Protein AF-A0AAD7QZP8-F1 (afdb_monomer)

Secondary structure (DSSP, 8-state):
----------HHHHHHHS---EEEES--S-S--TT--S----EEEEHHHHHHSPPSS----TTTGGGHHHHHHHHHHHHHHHPPTT-EEEEEEES-EETTEEEETTEEE-HHHHHHHHTTS-TTSEEEEEEESTTTHHHHHHHHHHT-TTEEEEESS-SSS--PBPPPPTTS----BHHHHHHHHHHHGGG-TTS---HHHHHHHHHHHHT-TTS-GGG----EEEE-------S-S-EEEEEE--SSS--THHHHHHHHHHHHHHHHTT-S-THHHHHHHHHHHHHHHHHHSSSS--------PPP-HHHHHHHHHHHHHHHHHHHHHHHHHHHHHHHTTSS-THHHHSS--B-TT---HHHHHHHHHHTTBHHHHHHHH--SSSTT----HHHHHHHHHHHHH-S-HHHHHHHHHHH-TT--B-HHHHHHHHHH-------TTTTB--S-GGGT--TT--S--SS-HHHHHHHHHHHHHHHHHHHHHHHS-PPSS-HHHHHHHHHHHHHHHHHH-

InterPro domains:
  IPR001096 Peptidase C13, legumain [PF01650] (82-214)

Structure (mmCIF, N/CA/C/O backbone):
data_AF-A0AAD7QZP8-F1
#
_entry.id   AF-A0AAD7QZP8-F1
#
loop_
_atom_site.group_PDB
_atom_site.id
_atom_site.type_symbol
_atom_site.label_atom_id
_atom_site.label_alt_id
_atom_site.label_comp_id
_atom_site.label_asym_id
_atom_site.label_entity_id
_atom_site.label_seq_id
_atom_site.pdbx_PDB_ins_code
_atom_site.Cartn_x
_atom_site.Cartn_y
_atom_site.Cartn_z
_atom_site.occupancy
_atom_site.B_iso_or_equiv
_atom_site.auth_seq_id
_atom_site.auth_comp_id
_atom_site.auth_asym_id
_atom_site.auth_atom_id
_atom_site.pdbx_PDB_model_num
ATOM 1 N N . MET A 1 1 ? 3.937 -30.498 31.761 1.00 27.59 1 MET A N 1
ATOM 2 C CA . MET A 1 1 ? 3.739 -29.126 31.240 1.00 27.59 1 MET A CA 1
ATOM 3 C C . MET A 1 1 ? 5.067 -28.642 30.650 1.00 27.59 1 MET A C 1
ATOM 5 O O . MET A 1 1 ? 5.605 -27.632 31.065 1.00 27.59 1 MET A O 1
ATOM 9 N N . GLU A 1 2 ? 5.618 -29.406 29.702 1.00 24.73 2 GLU A N 1
ATOM 10 C CA . GLU A 1 2 ? 6.854 -29.094 28.971 1.00 24.73 2 GLU A CA 1
ATOM 11 C C . GLU A 1 2 ? 6.476 -28.870 27.507 1.00 24.73 2 GLU A C 1
ATOM 13 O O . GLU A 1 2 ? 6.567 -29.763 26.669 1.00 24.73 2 GLU A O 1
ATOM 18 N N . CYS A 1 3 ? 5.952 -27.691 27.191 1.00 23.42 3 CYS A N 1
ATOM 19 C CA . CYS A 1 3 ? 5.754 -27.311 25.801 1.00 23.42 3 CYS A CA 1
ATOM 20 C C . CYS A 1 3 ? 6.112 -25.844 25.625 1.00 23.42 3 CYS A C 1
ATOM 22 O O . CYS A 1 3 ? 5.466 -24.969 26.189 1.00 23.42 3 CYS A O 1
ATOM 24 N N . MET A 1 4 ? 7.131 -25.637 24.790 1.00 25.98 4 MET A N 1
ATOM 25 C CA . MET A 1 4 ? 7.690 -24.369 24.324 1.00 25.98 4 MET A CA 1
ATOM 26 C C . MET A 1 4 ? 8.631 -23.659 25.305 1.00 25.98 4 MET A C 1
ATOM 28 O O . MET A 1 4 ? 8.273 -22.690 25.964 1.00 25.98 4 MET A O 1
ATOM 32 N N . LYS A 1 5 ? 9.908 -24.080 25.286 1.00 27.64 5 LYS A N 1
ATOM 33 C CA . LYS A 1 5 ? 11.019 -23.147 25.525 1.00 27.64 5 LYS A CA 1
ATOM 34 C C . LYS A 1 5 ? 10.838 -21.955 24.575 1.00 27.64 5 LYS A C 1
ATOM 36 O O . LYS A 1 5 ? 10.698 -22.143 23.367 1.00 27.64 5 LYS A O 1
ATOM 41 N N . HIS A 1 6 ? 10.778 -20.762 25.153 1.00 34.66 6 HIS A N 1
ATOM 42 C CA . HIS A 1 6 ? 10.539 -19.483 24.494 1.00 34.66 6 HIS A CA 1
ATOM 43 C C . HIS A 1 6 ? 11.527 -19.236 23.346 1.00 34.66 6 HIS A C 1
ATOM 45 O O . HIS A 1 6 ? 12.680 -18.884 23.573 1.00 34.66 6 HIS A O 1
ATOM 51 N N . LEU A 1 7 ? 11.068 -19.412 22.109 1.00 32.75 7 LEU A N 1
ATOM 52 C CA . LEU A 1 7 ? 11.727 -18.873 20.923 1.00 32.75 7 LEU A CA 1
ATOM 53 C C . LEU A 1 7 ? 11.019 -17.561 20.582 1.00 32.75 7 LEU A C 1
ATOM 55 O O . LEU A 1 7 ? 9.997 -17.551 19.889 1.00 32.75 7 LEU A O 1
ATOM 59 N N . SER A 1 8 ? 11.540 -16.457 21.118 1.00 41.56 8 SER A N 1
ATOM 60 C CA . SER A 1 8 ? 11.278 -15.137 20.555 1.00 41.56 8 SER A CA 1
ATOM 61 C C . SER A 1 8 ? 11.865 -15.114 19.143 1.00 41.56 8 SER A C 1
ATOM 63 O O . SER A 1 8 ? 12.996 -15.545 18.914 1.00 41.56 8 SER A O 1
ATOM 65 N N . PHE A 1 9 ? 11.071 -14.681 18.165 1.00 51.25 9 PHE A N 1
ATOM 66 C CA . PHE A 1 9 ? 11.584 -14.480 16.818 1.00 51.25 9 PHE A CA 1
ATOM 67 C C . PHE A 1 9 ? 12.212 -13.096 16.750 1.00 51.25 9 PHE A C 1
ATOM 69 O O . PHE A 1 9 ? 11.518 -12.088 16.621 1.00 51.25 9 PHE A O 1
ATOM 76 N N . ASP A 1 10 ? 13.522 -13.072 16.911 1.00 62.41 10 ASP A N 1
ATOM 77 C CA . ASP A 1 10 ? 14.314 -11.861 16.856 1.00 62.41 10 ASP A CA 1
ATOM 78 C C . ASP A 1 10 ? 14.576 -11.506 15.382 1.00 62.41 10 ASP A C 1
ATOM 80 O O . ASP A 1 10 ? 15.343 -12.187 14.705 1.00 62.41 10 ASP A O 1
ATOM 84 N N . LEU A 1 11 ? 13.883 -10.481 14.867 1.00 62.56 11 LEU A N 1
ATOM 85 C CA . LEU A 1 11 ? 14.054 -9.998 13.488 1.00 62.56 11 LEU A CA 1
ATOM 86 C C . LEU A 1 11 ? 15.470 -9.475 13.245 1.00 62.56 11 LEU A C 1
ATOM 88 O O . LEU A 1 11 ? 16.009 -9.669 12.158 1.00 62.56 11 LEU A O 1
ATOM 92 N N . ASP A 1 12 ? 16.082 -8.871 14.265 1.00 66.38 12 ASP A N 1
ATOM 93 C CA . ASP A 1 12 ? 17.466 -8.427 14.198 1.00 66.38 12 ASP A CA 1
ATOM 94 C C . ASP A 1 12 ? 18.402 -9.620 14.048 1.00 66.38 12 ASP A C 1
ATOM 96 O O . ASP A 1 12 ? 19.312 -9.577 13.225 1.00 66.38 12 ASP A O 1
ATOM 100 N N . LYS A 1 13 ? 18.166 -10.692 14.808 1.00 72.50 13 LYS A N 1
ATOM 101 C CA . LYS A 1 13 ? 18.915 -11.942 14.665 1.00 72.50 13 LYS A CA 1
ATOM 102 C C . LYS A 1 13 ? 18.669 -12.593 13.303 1.00 72.50 13 LYS A C 1
ATOM 104 O O . LYS A 1 13 ? 19.610 -13.004 12.643 1.00 72.50 13 LYS A O 1
ATOM 109 N N . TYR A 1 14 ? 17.416 -12.669 12.866 1.00 71.25 14 TYR A N 1
ATOM 110 C CA . TYR A 1 14 ? 17.038 -13.318 11.612 1.00 71.25 14 TYR A CA 1
ATOM 111 C C . TYR A 1 14 ? 17.681 -12.649 10.393 1.00 71.25 14 TYR A C 1
ATOM 113 O O . TYR A 1 14 ? 18.271 -13.331 9.560 1.00 71.25 14 TYR A O 1
ATOM 121 N N . PHE A 1 15 ? 17.613 -11.319 10.298 1.00 74.31 15 PHE A N 1
ATOM 122 C CA . PHE A 1 15 ? 18.204 -10.597 9.171 1.00 74.31 15 PHE A CA 1
ATOM 123 C C . PHE A 1 15 ? 19.733 -10.486 9.259 1.00 74.31 15 PHE A C 1
ATOM 125 O O . PHE A 1 15 ? 20.388 -10.458 8.221 1.00 74.31 15 PHE A O 1
ATOM 132 N N . ARG A 1 16 ? 20.324 -10.444 10.465 1.00 74.62 16 ARG A N 1
ATOM 133 C CA . ARG A 1 16 ? 21.788 -10.351 10.618 1.00 74.62 16 ARG A CA 1
ATOM 134 C C . ARG A 1 16 ? 22.509 -11.693 10.517 1.00 74.62 16 ARG A C 1
ATOM 136 O O . ARG A 1 16 ? 23.564 -11.747 9.892 1.00 74.62 16 ARG A O 1
ATOM 143 N N . ASP A 1 17 ? 21.962 -12.749 11.113 1.00 69.31 17 ASP A N 1
ATOM 144 C CA . ASP A 1 17 ? 22.693 -14.005 11.313 1.00 69.31 17 ASP A CA 1
ATOM 145 C C . ASP A 1 17 ? 22.397 -15.046 10.225 1.00 69.31 17 ASP A C 1
ATOM 147 O O . ASP A 1 17 ? 23.249 -15.887 9.946 1.00 69.31 17 ASP A O 1
ATOM 151 N N . GLU A 1 18 ? 21.213 -15.015 9.598 1.00 64.81 18 GLU A N 1
ATOM 152 C CA . GLU A 1 18 ? 20.802 -16.059 8.641 1.00 64.81 18 GLU A CA 1
ATOM 153 C C . GLU A 1 18 ? 21.068 -15.692 7.169 1.00 64.81 18 GLU A C 1
ATOM 155 O O . GLU A 1 18 ? 20.865 -16.524 6.287 1.00 64.81 18 GLU A O 1
ATOM 160 N N . GLY A 1 19 ? 21.531 -14.468 6.875 1.00 63.41 19 GLY A N 1
ATOM 161 C CA . GLY A 1 19 ? 21.804 -14.009 5.502 1.00 63.41 19 GLY A CA 1
ATOM 162 C C . GLY A 1 19 ? 20.564 -13.961 4.595 1.00 63.41 19 GLY A C 1
ATOM 163 O O . GLY A 1 19 ? 20.686 -13.925 3.371 1.00 63.41 19 GLY A O 1
ATOM 164 N N . LEU A 1 20 ? 19.368 -13.995 5.186 1.00 71.38 20 LEU A N 1
ATOM 165 C CA . LEU A 1 20 ? 18.090 -13.979 4.483 1.00 71.38 20 LEU A CA 1
ATOM 166 C C . LEU A 1 20 ? 17.676 -12.534 4.197 1.00 71.38 20 LEU A C 1
ATOM 168 O O . LEU A 1 20 ? 17.627 -11.708 5.100 1.00 71.38 20 LEU A O 1
ATOM 172 N N . THR A 1 21 ? 17.332 -12.232 2.946 1.00 72.12 21 THR A N 1
ATOM 173 C CA . THR A 1 21 ? 16.979 -10.868 2.511 1.00 72.12 21 THR A CA 1
ATOM 174 C C . THR A 1 21 ? 15.499 -10.542 2.679 1.00 72.12 21 THR A C 1
ATOM 176 O O . THR A 1 21 ? 15.099 -9.379 2.588 1.00 72.12 21 THR A O 1
ATOM 179 N N . ASP A 1 22 ? 14.665 -11.560 2.896 1.00 67.88 22 ASP A N 1
ATOM 180 C CA . ASP A 1 22 ? 13.223 -11.409 2.997 1.00 67.88 22 ASP A CA 1
ATOM 181 C C . ASP A 1 22 ? 12.546 -12.463 3.892 1.00 67.88 22 ASP A C 1
ATOM 183 O O . ASP A 1 22 ? 13.097 -13.502 4.271 1.00 67.88 22 ASP A O 1
ATOM 187 N N . VAL A 1 23 ? 11.306 -12.153 4.258 1.00 61.81 23 VAL A N 1
ATOM 188 C CA . VAL A 1 23 ? 10.331 -13.067 4.838 1.00 61.81 23 VAL A CA 1
ATOM 189 C C . VAL A 1 23 ? 9.137 -13.098 3.888 1.00 61.81 23 VAL A C 1
ATOM 191 O O . VAL A 1 23 ? 8.475 -12.082 3.685 1.00 61.81 23 VAL A O 1
ATOM 194 N N . LYS A 1 24 ? 8.846 -14.259 3.292 1.00 57.12 24 LYS A N 1
ATOM 195 C CA . LYS A 1 24 ? 7.725 -14.442 2.350 1.00 57.12 24 LYS A CA 1
ATOM 196 C C . LYS A 1 24 ? 6.490 -15.018 3.044 1.00 57.12 24 LYS A C 1
ATOM 198 O O . LYS A 1 24 ? 6.571 -15.990 3.801 1.00 57.12 24 LYS A O 1
ATOM 203 N N . PHE A 1 25 ? 5.324 -14.464 2.732 1.00 50.88 25 PHE A N 1
ATOM 204 C CA . PHE A 1 25 ? 4.030 -14.779 3.330 1.00 50.88 25 PHE A CA 1
ATOM 205 C C . PHE A 1 25 ? 2.990 -15.054 2.231 1.00 50.88 25 PHE A C 1
ATOM 207 O O . PHE A 1 25 ? 2.629 -14.179 1.462 1.00 50.88 25 PHE A O 1
ATOM 214 N N . GLY A 1 26 ? 2.476 -16.280 2.171 1.00 48.75 26 GLY A N 1
ATOM 215 C CA . GLY A 1 26 ? 1.459 -16.734 1.204 1.00 48.75 26 GLY A CA 1
ATOM 216 C C . GLY A 1 26 ? 1.257 -18.256 1.261 1.00 48.75 26 GLY A C 1
ATOM 217 O O . GLY A 1 26 ? 2.090 -18.951 1.859 1.00 48.75 26 GLY A O 1
ATOM 218 N N . ARG A 1 27 ? 0.145 -18.784 0.725 1.00 43.78 27 ARG A N 1
ATOM 219 C CA . ARG A 1 27 ? -0.019 -20.235 0.481 1.00 43.78 27 ARG A CA 1
ATOM 220 C C . ARG A 1 27 ? 0.638 -20.565 -0.862 1.00 43.78 27 ARG A C 1
ATOM 222 O O . 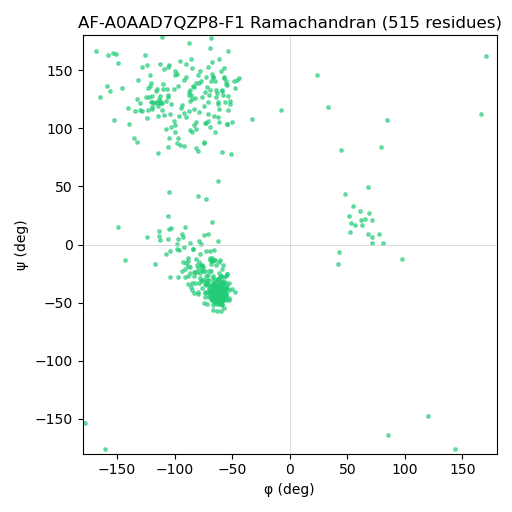ARG A 1 27 ? 0.474 -19.810 -1.807 1.00 43.78 27 ARG A O 1
ATOM 229 N N . ARG A 1 28 ? 1.385 -21.665 -0.930 1.00 41.03 28 ARG A N 1
ATOM 230 C CA . ARG A 1 28 ? 1.930 -22.216 -2.177 1.00 41.03 28 ARG A CA 1
ATOM 231 C C . ARG A 1 28 ? 1.118 -23.480 -2.478 1.00 41.03 28 ARG A C 1
ATOM 233 O O . ARG A 1 28 ? 1.311 -24.458 -1.779 1.00 41.03 28 ARG A O 1
ATOM 240 N N . GLU A 1 29 ? 0.138 -23.370 -3.371 1.00 41.50 29 GLU A N 1
ATOM 241 C CA . GLU A 1 29 ? -0.550 -24.404 -4.187 1.00 41.50 29 GLU A CA 1
ATOM 242 C C . GLU A 1 29 ? -0.987 -25.781 -3.630 1.00 41.50 29 GLU A C 1
ATOM 244 O O . GLU A 1 29 ? -1.727 -26.480 -4.308 1.00 41.50 29 GLU A O 1
ATOM 249 N N . GLU A 1 30 ? -0.666 -26.197 -2.411 1.00 41.00 30 GLU A N 1
ATOM 250 C CA . GLU A 1 30 ? -1.074 -27.513 -1.905 1.00 41.00 30 GLU A CA 1
ATOM 251 C C . GLU A 1 30 ? -2.229 -27.368 -0.910 1.00 41.00 30 GLU A C 1
ATOM 253 O O . GLU A 1 30 ? -2.001 -27.109 0.271 1.00 41.00 30 GLU A O 1
ATOM 258 N N . ILE A 1 31 ? -3.465 -27.444 -1.415 1.00 39.22 31 ILE A N 1
ATOM 259 C CA . ILE A 1 31 ? -4.714 -27.971 -0.813 1.00 39.22 31 ILE A CA 1
ATOM 260 C C . ILE A 1 31 ? -5.849 -27.464 -1.717 1.00 39.22 31 ILE A C 1
ATOM 262 O O . ILE A 1 31 ? -6.092 -26.259 -1.742 1.00 39.22 31 ILE A O 1
ATOM 266 N N . GLY A 1 32 ? -6.506 -28.386 -2.432 1.00 38.62 32 GLY A N 1
ATOM 267 C CA . GLY A 1 32 ? -7.608 -28.153 -3.378 1.00 38.62 32 GLY A CA 1
ATOM 268 C C . GLY A 1 32 ? -8.833 -27.477 -2.762 1.00 38.62 32 GLY A C 1
ATOM 269 O O . GLY A 1 32 ? -9.810 -28.129 -2.407 1.00 38.62 32 GLY A O 1
ATOM 270 N N . ASP A 1 33 ? -8.738 -26.162 -2.609 1.00 41.38 33 ASP A N 1
ATOM 271 C CA . ASP A 1 33 ? -9.863 -25.232 -2.626 1.00 41.38 33 ASP A CA 1
ATOM 272 C C . ASP A 1 33 ? -9.861 -24.686 -4.066 1.00 41.38 33 ASP A C 1
ATOM 274 O O . ASP A 1 33 ? -9.168 -23.710 -4.361 1.00 41.38 33 ASP A O 1
ATOM 278 N N . ASP A 1 34 ? -10.538 -25.387 -4.982 1.00 43.44 34 ASP A N 1
ATOM 279 C CA . ASP A 1 34 ? -10.509 -25.116 -6.434 1.00 43.44 34 ASP A CA 1
ATOM 280 C C . ASP A 1 34 ? -11.142 -23.758 -6.816 1.00 43.44 34 ASP A C 1
ATOM 282 O O . ASP A 1 34 ? -11.045 -23.327 -7.960 1.00 43.44 34 ASP A O 1
ATOM 286 N N . ASP A 1 35 ? -11.715 -23.040 -5.843 1.00 46.94 35 ASP A N 1
ATOM 287 C CA . ASP A 1 35 ? -12.361 -21.732 -6.019 1.00 46.94 35 ASP A CA 1
ATOM 288 C C . ASP A 1 35 ? -11.501 -20.545 -5.527 1.00 46.94 35 ASP A C 1
ATOM 290 O O . ASP A 1 35 ? -12.001 -19.433 -5.329 1.00 46.94 35 ASP A O 1
ATOM 294 N N . TRP A 1 36 ? -10.203 -20.749 -5.275 1.00 44.22 36 TRP A N 1
ATOM 295 C CA . TRP A 1 36 ? -9.267 -19.658 -4.973 1.00 44.22 36 TRP A CA 1
ATOM 296 C C . TRP A 1 36 ? -8.348 -19.396 -6.170 1.00 44.22 36 TRP A C 1
ATOM 298 O O . TRP A 1 36 ? -7.218 -19.879 -6.209 1.00 44.22 36 TRP A O 1
ATOM 308 N N . GLU A 1 37 ? -8.825 -18.604 -7.138 1.00 40.81 37 GLU A N 1
ATOM 309 C CA . GLU A 1 37 ? -7.982 -18.074 -8.218 1.00 40.81 37 GLU A CA 1
ATOM 310 C C . GLU A 1 37 ? -6.765 -17.357 -7.607 1.00 40.81 37 GLU A C 1
ATOM 312 O O . GLU A 1 37 ? -6.862 -16.401 -6.829 1.00 40.81 37 GLU A O 1
ATOM 317 N N . SER A 1 38 ? -5.591 -17.915 -7.884 1.00 41.72 38 SER A N 1
ATOM 318 C CA . SER A 1 38 ? -4.317 -17.671 -7.215 1.00 41.72 38 SER A CA 1
ATOM 319 C C . SER A 1 38 ? -3.614 -16.385 -7.659 1.00 41.72 38 SER A C 1
ATOM 321 O O . SER A 1 38 ? -2.390 -16.355 -7.774 1.00 41.72 38 SER A O 1
ATOM 323 N N . ASP A 1 39 ? -4.357 -15.296 -7.826 1.00 44.19 39 ASP A N 1
ATOM 324 C CA . ASP A 1 39 ? -3.793 -13.965 -8.095 1.00 44.19 39 ASP A CA 1
ATOM 325 C C . ASP A 1 39 ? -3.378 -13.245 -6.791 1.00 44.19 39 ASP A C 1
ATOM 327 O O . ASP A 1 39 ? -2.797 -12.157 -6.783 1.00 44.19 39 ASP A O 1
ATOM 331 N N . GLY A 1 40 ? -3.648 -13.872 -5.640 1.00 45.69 40 GLY A N 1
ATOM 332 C CA . GLY A 1 40 ? -3.421 -13.336 -4.300 1.00 45.69 40 GLY A CA 1
ATOM 333 C C . GLY A 1 40 ? -1.953 -13.319 -3.864 1.00 45.69 40 GLY A C 1
ATOM 334 O O . GLY A 1 40 ? -1.486 -14.237 -3.192 1.00 45.69 40 GLY A O 1
ATOM 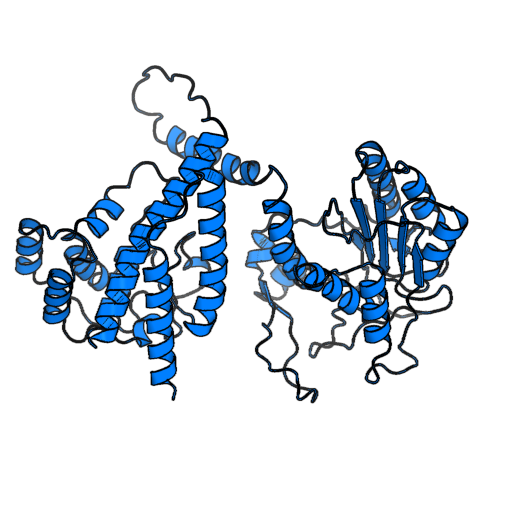335 N N . HIS A 1 41 ? -1.261 -12.232 -4.205 1.00 46.31 41 HIS A N 1
ATOM 336 C CA . HIS A 1 41 ? 0.052 -11.761 -3.743 1.00 46.31 41 HIS A CA 1
ATOM 337 C C . HIS A 1 41 ? 0.703 -12.523 -2.566 1.00 46.31 41 HIS A C 1
ATOM 339 O O . HIS A 1 41 ? 0.266 -12.438 -1.413 1.00 46.31 41 HIS A O 1
ATOM 345 N N . ILE A 1 42 ? 1.854 -13.157 -2.829 1.00 49.44 42 ILE A N 1
ATOM 346 C CA . ILE A 1 42 ? 2.837 -13.459 -1.782 1.00 49.44 42 ILE A CA 1
ATOM 347 C C . ILE A 1 42 ? 3.302 -12.115 -1.212 1.00 49.44 42 ILE A C 1
ATOM 349 O O . ILE A 1 42 ? 4.005 -11.359 -1.878 1.00 49.44 42 ILE A O 1
ATOM 353 N N . LEU A 1 43 ? 2.909 -11.809 0.019 1.00 49.88 43 LEU A N 1
ATOM 354 C CA . LEU A 1 43 ? 3.409 -10.644 0.732 1.00 49.88 43 LEU A CA 1
ATOM 355 C C . LEU A 1 43 ? 4.864 -10.908 1.134 1.00 49.88 43 LEU A C 1
ATOM 357 O O . LEU A 1 43 ? 5.198 -11.994 1.606 1.00 49.88 43 LEU A O 1
ATOM 361 N N . MET A 1 44 ? 5.739 -9.930 0.952 1.00 58.50 44 MET A N 1
ATOM 362 C CA . MET A 1 44 ? 7.167 -10.049 1.236 1.00 58.50 44 MET A CA 1
ATOM 363 C C . MET A 1 44 ? 7.561 -8.934 2.199 1.00 58.50 44 MET A C 1
ATOM 365 O O . MET A 1 44 ? 7.250 -7.784 1.926 1.00 58.50 44 MET A O 1
ATOM 369 N N . TYR A 1 45 ? 8.205 -9.284 3.315 1.00 60.25 45 TYR A N 1
ATOM 370 C CA . TYR A 1 45 ? 8.813 -8.326 4.239 1.00 60.25 45 TYR A CA 1
ATOM 371 C C . TYR A 1 45 ? 10.319 -8.425 4.139 1.00 60.25 45 TYR A C 1
ATOM 373 O O . TYR A 1 45 ? 10.908 -9.441 4.505 1.00 60.25 45 TYR A O 1
ATOM 381 N N . THR A 1 46 ? 10.934 -7.390 3.604 1.00 74.75 46 THR A N 1
ATOM 382 C CA . THR A 1 46 ? 12.356 -7.384 3.275 1.00 74.75 46 THR A CA 1
ATOM 383 C C . THR A 1 46 ? 13.202 -6.881 4.440 1.00 74.75 46 THR A C 1
ATOM 385 O O . THR A 1 46 ? 12.755 -6.091 5.274 1.00 74.75 46 THR A O 1
ATOM 388 N N . GLN A 1 47 ? 14.471 -7.283 4.465 1.00 74.31 47 GLN A N 1
ATOM 389 C CA . GLN A 1 47 ? 15.477 -6.689 5.345 1.00 74.31 47 GLN A CA 1
ATOM 390 C C . GLN A 1 47 ? 15.557 -5.166 5.158 1.00 74.31 47 GLN A C 1
ATOM 392 O O . GLN A 1 47 ? 15.738 -4.414 6.112 1.00 74.31 47 GLN A O 1
ATOM 397 N N . TRP A 1 48 ? 15.356 -4.686 3.930 1.00 72.06 48 TRP A N 1
ATOM 398 C CA . TRP A 1 48 ? 15.340 -3.257 3.647 1.00 72.06 48 TRP A CA 1
ATOM 399 C C . TRP A 1 48 ? 14.209 -2.537 4.397 1.00 72.06 48 TRP A C 1
ATOM 401 O O . TRP A 1 48 ? 14.443 -1.501 5.025 1.00 72.06 48 TRP A O 1
ATOM 411 N N . GLU A 1 49 ? 12.998 -3.104 4.393 1.00 68.31 49 GLU A N 1
ATOM 412 C CA . GLU A 1 49 ? 11.856 -2.584 5.155 1.00 68.31 49 GLU A CA 1
ATOM 413 C C . GLU A 1 49 ? 12.058 -2.693 6.669 1.00 68.31 49 GLU A C 1
ATOM 415 O O . GLU A 1 49 ? 11.499 -1.890 7.414 1.00 68.31 49 GLU A O 1
ATOM 420 N N . TRP A 1 50 ? 12.852 -3.653 7.141 1.00 71.88 50 TRP A N 1
ATOM 421 C CA . TRP A 1 50 ? 13.290 -3.714 8.535 1.00 71.88 50 TRP A CA 1
ATOM 422 C C . TRP A 1 50 ? 14.216 -2.546 8.896 1.00 71.88 50 TRP A C 1
ATOM 424 O O . TRP A 1 50 ? 13.949 -1.812 9.846 1.00 71.88 50 TRP A O 1
ATOM 434 N N . GLU A 1 51 ? 15.266 -2.328 8.105 1.00 71.25 51 GLU A N 1
ATOM 435 C CA . GLU A 1 51 ? 16.324 -1.351 8.392 1.00 71.25 51 GLU A CA 1
ATOM 436 C C . GLU A 1 51 ? 15.881 0.111 8.221 1.00 71.25 51 GLU A C 1
ATOM 438 O O . GLU A 1 51 ? 16.368 1.000 8.921 1.00 71.25 51 GLU A O 1
ATOM 443 N N . HIS A 1 52 ? 14.961 0.384 7.292 1.00 67.88 52 HIS A N 1
ATOM 444 C CA . HIS A 1 52 ? 14.644 1.755 6.867 1.00 67.88 52 HIS A CA 1
ATOM 445 C C . HIS A 1 52 ? 13.292 2.265 7.364 1.00 67.88 52 HIS A C 1
ATOM 447 O O . HIS A 1 52 ? 12.971 3.452 7.217 1.00 67.88 52 HIS A O 1
ATOM 453 N N . ARG A 1 53 ? 12.473 1.404 7.969 1.00 59.56 53 ARG A N 1
ATOM 454 C CA . ARG A 1 53 ? 11.165 1.806 8.478 1.00 59.56 53 ARG A CA 1
ATOM 455 C C . ARG A 1 53 ? 11.310 2.345 9.892 1.00 59.56 53 ARG A C 1
ATOM 457 O O . ARG A 1 53 ? 11.916 1.722 10.752 1.00 59.56 53 ARG A O 1
ATOM 464 N N . SER A 1 54 ? 10.696 3.498 10.166 1.00 50.06 54 SER A N 1
ATOM 465 C CA . SER A 1 54 ? 10.477 3.902 11.558 1.00 50.06 54 SER A CA 1
ATOM 466 C C . SER A 1 54 ? 9.593 2.838 12.213 1.00 50.06 54 SER A C 1
ATOM 468 O O . SER A 1 54 ? 8.464 2.651 11.740 1.00 50.06 54 SER A O 1
ATOM 470 N N . PRO A 1 55 ? 10.083 2.115 13.233 1.00 53.53 55 PRO A N 1
ATOM 471 C CA . PRO A 1 55 ? 9.309 1.053 13.842 1.00 53.53 55 PRO A CA 1
ATOM 472 C C . PRO A 1 55 ? 8.050 1.677 14.452 1.00 53.53 55 PRO A C 1
ATOM 474 O O . PRO A 1 55 ? 8.106 2.620 15.237 1.00 53.53 55 PRO A O 1
ATOM 477 N N . TRP A 1 56 ? 6.893 1.205 13.992 1.00 53.12 56 TRP A N 1
ATOM 478 C CA . TRP A 1 56 ? 5.569 1.597 14.494 1.00 53.12 56 TRP A CA 1
ATOM 479 C C . TRP A 1 56 ? 5.145 0.745 15.699 1.00 53.1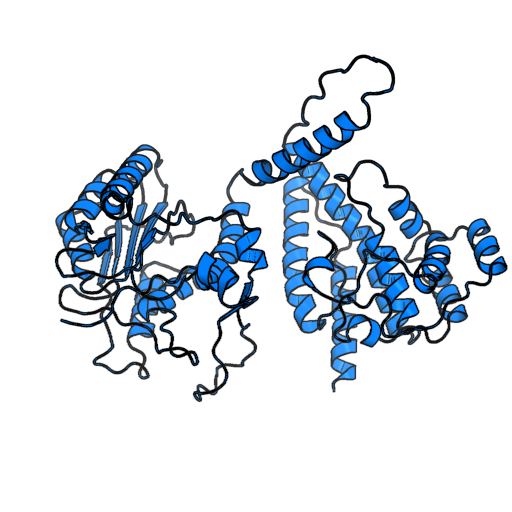2 56 TRP A C 1
ATOM 481 O O . TRP A 1 56 ? 4.061 0.908 16.248 1.00 53.12 56 TRP A O 1
ATOM 491 N N . TRP A 1 57 ? 6.024 -0.165 16.096 1.00 62.44 57 TRP A N 1
ATOM 492 C CA . TRP A 1 57 ? 5.942 -1.044 17.242 1.00 62.44 57 TRP A CA 1
ATOM 493 C C . TRP A 1 57 ? 7.203 -0.803 18.082 1.00 62.44 57 TRP A C 1
ATOM 495 O O . TRP A 1 57 ? 8.227 -0.352 17.569 1.00 62.44 57 TRP A O 1
ATOM 505 N N . ILE A 1 58 ? 7.135 -1.072 19.380 1.00 66.75 58 ILE A N 1
ATOM 506 C CA . ILE A 1 58 ? 8.296 -0.991 20.268 1.00 66.75 58 ILE A CA 1
ATOM 507 C C . ILE A 1 58 ? 8.614 -2.414 20.699 1.00 66.75 58 ILE A C 1
ATOM 509 O O . ILE A 1 58 ? 7.760 -3.082 21.285 1.00 66.75 58 ILE A O 1
ATOM 513 N N . GLN A 1 59 ? 9.833 -2.881 20.417 1.00 72.44 59 GLN A N 1
ATOM 514 C CA . GLN A 1 59 ? 10.310 -4.113 21.031 1.00 72.44 59 GLN A CA 1
ATOM 515 C C . GLN A 1 59 ? 10.567 -3.844 22.504 1.00 72.44 59 GLN A C 1
ATOM 517 O O . GLN A 1 59 ? 11.471 -3.089 22.860 1.00 72.44 59 GLN A O 1
ATOM 522 N N . VAL A 1 60 ? 9.765 -4.460 23.362 1.00 73.12 60 VAL A N 1
ATOM 523 C CA . VAL A 1 60 ? 9.977 -4.388 24.804 1.00 73.12 60 VAL A CA 1
ATOM 524 C C . VAL A 1 60 ? 11.145 -5.307 25.148 1.00 73.12 60 VAL A C 1
ATOM 526 O O . VAL A 1 60 ? 11.152 -6.475 24.761 1.00 73.12 60 VAL A O 1
ATOM 529 N N . LYS A 1 61 ? 12.157 -4.782 25.844 1.00 76.00 61 LYS A N 1
ATOM 530 C CA . LYS A 1 61 ? 13.300 -5.593 26.290 1.00 76.00 61 LYS A CA 1
ATOM 531 C C . LYS A 1 61 ? 12.859 -6.541 27.406 1.00 76.00 61 LYS A C 1
ATOM 533 O O . LYS A 1 61 ? 11.991 -6.190 28.201 1.00 76.00 61 LYS A O 1
ATOM 538 N N . SER A 1 62 ? 13.530 -7.682 27.568 1.00 73.06 62 SER A N 1
ATOM 539 C CA . SER A 1 62 ? 13.161 -8.679 28.591 1.00 73.06 62 SER A CA 1
ATOM 540 C C . SER A 1 62 ? 13.184 -8.168 30.036 1.00 73.06 62 SER A C 1
ATOM 542 O O . SER A 1 62 ? 12.512 -8.719 30.899 1.00 73.06 62 SER A O 1
ATOM 544 N N . GLN A 1 63 ? 13.912 -7.086 30.324 1.00 75.31 63 GLN A N 1
ATOM 545 C CA . GLN A 1 63 ? 13.867 -6.426 31.636 1.00 75.31 63 GLN A CA 1
ATOM 546 C C . GLN A 1 63 ? 12.576 -5.616 31.852 1.00 75.31 63 GLN A C 1
ATOM 548 O O . GLN A 1 63 ? 12.102 -5.493 32.977 1.00 75.31 63 GLN A O 1
ATOM 553 N N . GLU A 1 64 ? 11.990 -5.083 30.781 1.00 76.94 64 GLU A N 1
ATOM 554 C CA . GLU A 1 64 ? 10.775 -4.265 30.820 1.00 76.94 64 GLU A CA 1
ATOM 555 C C . GLU A 1 64 ? 9.491 -5.099 30.731 1.00 76.94 64 GLU A C 1
ATOM 557 O O . GLU A 1 64 ? 8.425 -4.622 31.124 1.00 76.94 64 GLU A O 1
ATOM 562 N N . GLU A 1 65 ? 9.596 -6.346 30.266 1.00 75.88 65 GLU A N 1
ATOM 563 C CA . GLU A 1 65 ? 8.510 -7.323 30.134 1.00 75.88 65 GLU A CA 1
ATOM 564 C C . GLU A 1 65 ? 7.634 -7.425 31.396 1.00 75.88 65 GLU A C 1
ATOM 566 O O . GLU A 1 65 ? 6.408 -7.424 31.298 1.00 75.88 65 GLU A O 1
ATOM 571 N N . ARG A 1 66 ? 8.243 -7.402 32.589 1.00 80.50 66 ARG A N 1
ATOM 572 C CA . ARG A 1 66 ? 7.522 -7.478 33.875 1.00 80.50 66 ARG A CA 1
ATOM 573 C C . ARG A 1 66 ? 6.680 -6.241 34.195 1.00 80.50 66 ARG A C 1
ATOM 575 O O . ARG A 1 66 ? 5.753 -6.320 34.991 1.00 80.50 66 ARG A O 1
ATOM 582 N N . THR A 1 67 ? 7.003 -5.095 33.599 1.00 84.25 67 THR A N 1
ATOM 583 C CA . THR A 1 67 ? 6.277 -3.825 33.808 1.00 84.25 67 THR A CA 1
ATOM 584 C C . THR A 1 67 ? 5.264 -3.535 32.708 1.00 84.25 67 THR A C 1
ATOM 586 O O . THR A 1 67 ? 4.529 -2.552 32.780 1.00 84.25 67 THR A O 1
ATOM 589 N N . LEU A 1 68 ? 5.208 -4.391 31.686 1.00 83.31 68 LEU A N 1
ATOM 590 C CA . LEU A 1 68 ? 4.425 -4.152 30.485 1.00 83.31 68 LEU A CA 1
ATOM 591 C C . LEU A 1 68 ? 2.927 -4.078 30.779 1.00 83.31 68 LEU A C 1
ATOM 593 O O . LEU A 1 68 ? 2.273 -3.157 30.308 1.00 83.31 68 LEU A O 1
ATOM 597 N N . GLY A 1 69 ? 2.401 -4.969 31.626 1.00 84.19 69 GLY A N 1
ATOM 598 C CA . GLY A 1 69 ? 1.000 -4.910 32.054 1.00 84.19 69 GLY A CA 1
ATOM 599 C C . GLY A 1 69 ? 0.631 -3.558 32.678 1.00 84.19 69 GLY A C 1
ATOM 600 O O . GLY A 1 69 ? -0.364 -2.953 32.285 1.00 84.19 69 GLY A O 1
ATOM 601 N N . SER A 1 70 ? 1.471 -3.035 33.576 1.00 86.62 70 SER A N 1
ATOM 602 C CA . SER A 1 70 ? 1.258 -1.725 34.204 1.00 86.62 70 SER A CA 1
ATOM 603 C C . SER A 1 70 ? 1.321 -0.577 33.197 1.00 86.62 70 SER A C 1
ATOM 605 O O . SER A 1 70 ? 0.446 0.283 33.227 1.00 86.62 70 SER A O 1
ATOM 607 N N . LYS A 1 71 ? 2.290 -0.599 32.268 1.00 86.56 71 LYS A N 1
ATOM 608 C CA . LYS A 1 71 ? 2.405 0.398 31.187 1.00 86.56 71 LYS A CA 1
ATOM 609 C C . LYS A 1 71 ? 1.167 0.402 30.282 1.00 86.56 71 LYS A C 1
ATOM 611 O O . LYS A 1 71 ? 0.691 1.463 29.894 1.00 86.56 71 LYS A O 1
ATOM 616 N N . VAL A 1 72 ? 0.620 -0.777 29.970 1.00 86.25 72 VAL A N 1
ATOM 617 C CA . VAL A 1 72 ? -0.622 -0.905 29.191 1.00 86.25 72 VAL A CA 1
ATOM 618 C C . VAL A 1 72 ? -1.794 -0.270 29.937 1.00 86.25 72 VAL A C 1
ATOM 620 O O . VAL A 1 72 ? -2.540 0.500 29.340 1.00 86.25 72 VAL A O 1
ATOM 623 N N . LEU A 1 73 ? -1.956 -0.558 31.234 1.00 89.94 73 LEU A N 1
ATOM 624 C CA . LEU A 1 73 ? -3.022 0.055 32.031 1.00 89.94 73 LEU A CA 1
ATOM 625 C C . LEU A 1 73 ? -2.862 1.572 32.097 1.00 89.94 73 LEU A C 1
ATOM 627 O O . LEU A 1 73 ? -3.834 2.277 31.869 1.00 89.94 73 LEU A O 1
ATOM 631 N N . GLU A 1 74 ? -1.662 2.067 32.396 1.00 90.31 74 GLU A N 1
ATOM 632 C CA . GLU A 1 74 ? -1.357 3.499 32.455 1.00 90.31 74 GLU A CA 1
ATOM 633 C C . GLU A 1 74 ? -1.722 4.207 31.150 1.00 90.31 74 GLU A C 1
ATOM 635 O O . GLU A 1 74 ? -2.489 5.165 31.184 1.00 90.31 74 GLU A O 1
ATOM 640 N N . TRP A 1 75 ? -1.320 3.648 30.008 1.00 89.12 75 TRP A N 1
ATOM 641 C CA . TRP A 1 75 ? -1.705 4.171 28.701 1.00 89.12 75 TRP A CA 1
ATOM 642 C C . TRP A 1 75 ? -3.229 4.214 28.510 1.00 89.12 75 TRP A C 1
ATOM 644 O O . TRP A 1 75 ? -3.761 5.218 28.042 1.00 89.12 75 TRP A O 1
ATOM 654 N N . ILE A 1 76 ? -3.966 3.167 28.907 1.00 91.69 76 ILE A N 1
ATOM 655 C CA . ILE A 1 76 ? -5.439 3.174 28.828 1.00 91.69 76 ILE A CA 1
ATOM 656 C C . ILE A 1 76 ? -6.017 4.320 29.670 1.00 91.69 76 ILE A C 1
ATOM 658 O O . ILE A 1 76 ? -6.941 4.996 29.218 1.00 91.69 76 ILE A O 1
ATOM 662 N N . ARG A 1 77 ? -5.465 4.576 30.865 1.00 93.25 77 ARG A N 1
ATOM 663 C CA . ARG A 1 77 ? -5.896 5.696 31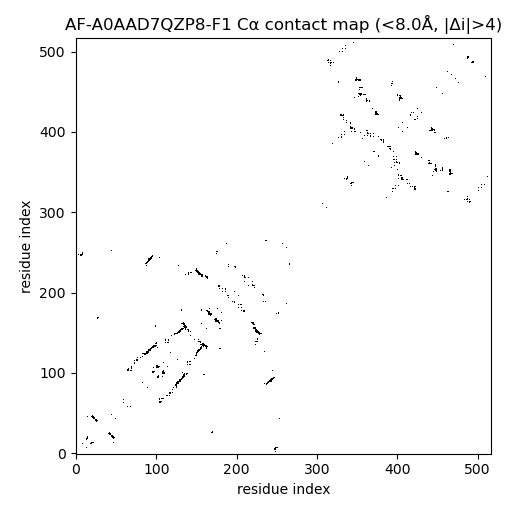.721 1.00 93.25 77 ARG A CA 1
ATOM 664 C C . ARG A 1 77 ? -5.607 7.048 31.071 1.00 93.25 77 ARG A C 1
ATOM 666 O O . ARG A 1 77 ? -6.463 7.926 31.100 1.00 93.25 77 ARG A O 1
ATOM 673 N N . GLU A 1 78 ? -4.432 7.217 30.470 1.00 91.69 78 GLU A N 1
ATOM 674 C CA . GLU A 1 78 ? -4.075 8.433 29.731 1.00 91.69 78 GLU A CA 1
ATOM 675 C C . GLU A 1 78 ? -5.036 8.669 28.563 1.00 91.69 78 GLU A C 1
ATOM 677 O O . GLU A 1 78 ? -5.600 9.754 28.437 1.00 91.69 78 GLU A O 1
ATOM 682 N N . GLN A 1 79 ? -5.314 7.636 27.764 1.00 92.44 79 GLN A N 1
ATOM 683 C CA . GLN A 1 79 ? -6.266 7.743 26.659 1.00 92.44 79 GLN A CA 1
ATOM 684 C C . GLN A 1 79 ? -7.686 8.042 27.129 1.00 92.44 79 GLN A C 1
ATOM 686 O O . GLN A 1 79 ? -8.398 8.788 26.462 1.00 92.44 79 GLN A O 1
ATOM 691 N N . ALA A 1 80 ? -8.103 7.503 28.274 1.00 93.38 80 ALA A N 1
ATOM 692 C CA . ALA A 1 80 ? -9.390 7.841 28.867 1.00 93.38 80 ALA A CA 1
ATOM 693 C C . ALA A 1 80 ? -9.496 9.329 29.226 1.00 93.38 80 ALA A C 1
ATOM 695 O O . ALA A 1 80 ? -10.551 9.929 29.015 1.00 93.38 80 ALA A O 1
ATOM 696 N N . ASN A 1 81 ? -8.401 9.935 29.692 1.00 93.75 81 ASN A N 1
ATOM 697 C CA . ASN A 1 81 ? -8.338 11.365 29.996 1.00 93.75 81 ASN A CA 1
ATOM 698 C C . ASN A 1 81 ? -8.292 12.244 28.734 1.00 93.75 81 ASN A C 1
ATOM 700 O O . ASN A 1 81 ? -8.823 13.354 28.736 1.00 93.75 81 ASN A O 1
ATOM 704 N N . GLU A 1 82 ? -7.653 11.769 27.663 1.00 92.62 82 GLU A N 1
ATOM 705 C CA . GLU A 1 82 ? -7.496 12.513 26.406 1.00 92.62 82 GLU A CA 1
ATOM 706 C C . GLU A 1 82 ? -8.710 12.405 25.468 1.00 92.62 82 GLU A C 1
ATOM 708 O O . GLU A 1 82 ? -8.946 13.308 24.656 1.00 92.62 82 GLU A O 1
ATOM 713 N N . ALA A 1 83 ? -9.475 11.313 25.565 1.00 90.88 83 ALA A N 1
ATOM 714 C CA . ALA A 1 83 ? -10.602 11.029 24.686 1.00 90.88 83 ALA A CA 1
ATOM 715 C C . ALA A 1 83 ? -11.724 12.068 24.827 1.00 90.88 83 ALA A C 1
ATOM 717 O O . ALA A 1 83 ? -12.187 12.413 25.919 1.00 90.88 83 ALA A O 1
ATOM 718 N N . LYS A 1 84 ? -12.207 12.550 23.683 1.00 91.12 84 LYS A N 1
ATOM 719 C CA . LYS A 1 84 ? -13.287 13.530 23.590 1.00 91.12 84 LYS A CA 1
ATOM 720 C C . LYS A 1 84 ? -14.630 12.834 23.376 1.00 91.12 84 LYS A C 1
ATOM 722 O O . LYS A 1 84 ? -14.679 11.722 22.853 1.00 91.12 84 LYS A O 1
ATOM 727 N N . PRO A 1 85 ? -15.749 13.502 23.706 1.00 91.31 85 PRO A N 1
ATOM 728 C CA . PRO A 1 85 ? -17.077 13.000 23.375 1.00 91.31 85 PRO A CA 1
ATOM 729 C C . PRO A 1 85 ? -17.178 12.553 21.916 1.00 91.31 85 PRO A C 1
ATOM 731 O O . PRO A 1 85 ? -16.792 13.300 21.015 1.00 91.31 85 PRO A O 1
ATOM 734 N N . LYS A 1 86 ? -17.778 11.380 21.687 1.00 86.56 86 LYS A N 1
ATOM 735 C CA . LYS A 1 86 ? -17.965 10.735 20.375 1.00 86.56 86 LYS A CA 1
ATOM 736 C C . LYS A 1 86 ? -16.691 10.169 19.739 1.00 86.56 86 LYS A C 1
ATOM 738 O O . LYS A 1 86 ? -16.766 9.712 18.592 1.00 86.56 86 LYS A O 1
ATOM 743 N N . ASP A 1 87 ? -15.559 10.180 20.441 1.00 86.75 87 ASP A N 1
ATOM 744 C CA . ASP A 1 87 ? -14.381 9.431 20.012 1.00 86.75 87 ASP A CA 1
ATOM 745 C C . ASP A 1 87 ? -14.636 7.919 20.093 1.00 86.75 87 ASP A C 1
ATOM 747 O O . ASP A 1 87 ? -15.519 7.439 20.811 1.00 86.75 87 ASP A O 1
ATOM 751 N N . VAL A 1 88 ? -13.854 7.172 19.314 1.00 85.38 88 VAL A N 1
ATOM 752 C CA . VAL A 1 88 ? -13.878 5.710 19.273 1.00 85.38 88 VAL A CA 1
ATOM 753 C C . VAL A 1 88 ? -12.476 5.211 19.584 1.00 85.38 88 VAL A C 1
ATOM 755 O O . VAL A 1 88 ? -11.548 5.442 18.811 1.00 85.38 88 VAL A O 1
ATOM 758 N N . VAL A 1 89 ? -12.321 4.505 20.697 1.00 88.25 89 VAL A N 1
ATOM 759 C CA . VAL A 1 89 ? -11.045 3.931 21.129 1.00 88.25 89 VAL A CA 1
ATOM 760 C C . VAL A 1 89 ? -11.085 2.433 20.893 1.00 88.25 89 VAL A C 1
ATOM 762 O O . VAL A 1 89 ? -12.019 1.760 21.315 1.00 88.25 89 VAL A O 1
ATOM 765 N N . SER A 1 90 ? -10.088 1.899 20.187 1.00 88.56 90 SER A N 1
ATOM 766 C CA . SER A 1 90 ? -10.009 0.464 19.895 1.00 88.56 90 SER A CA 1
ATOM 767 C C . SER A 1 90 ? -8.751 -0.140 20.509 1.00 88.56 90 SER A C 1
ATOM 769 O O . SER A 1 90 ? -7.640 0.285 20.197 1.00 88.56 90 SER A O 1
ATOM 771 N N . ILE A 1 91 ? -8.946 -1.140 21.366 1.00 90.94 91 ILE A N 1
ATOM 772 C CA . ILE A 1 91 ? -7.916 -1.863 22.109 1.00 90.94 91 ILE A CA 1
ATOM 773 C C . ILE A 1 91 ? -7.917 -3.307 21.614 1.00 90.94 91 ILE A C 1
ATOM 775 O O . ILE A 1 91 ? -8.919 -4.013 21.722 1.00 90.94 91 ILE A O 1
ATOM 779 N N . ILE A 1 92 ? -6.794 -3.760 21.062 1.00 90.88 92 ILE A N 1
ATOM 780 C CA . ILE A 1 92 ? -6.653 -5.121 20.536 1.00 90.88 92 ILE A CA 1
ATOM 781 C C . ILE A 1 92 ? -5.541 -5.820 21.313 1.00 90.88 92 ILE A C 1
ATOM 783 O O . ILE A 1 92 ? -4.392 -5.383 21.267 1.00 90.88 92 ILE A O 1
ATOM 787 N N . LEU A 1 93 ? -5.898 -6.900 22.012 1.00 90.88 93 LEU A N 1
ATOM 788 C CA . LEU A 1 93 ? -5.003 -7.728 22.816 1.00 90.88 93 LEU A CA 1
ATOM 789 C C . LEU A 1 93 ? -4.875 -9.110 22.183 1.00 90.88 93 LEU A C 1
ATOM 791 O O . LEU A 1 93 ? -5.869 -9.808 21.974 1.00 90.88 93 LEU A O 1
ATOM 795 N N . ILE A 1 94 ? -3.646 -9.521 21.889 1.00 88.62 94 ILE A N 1
ATOM 796 C CA . ILE A 1 94 ? -3.350 -10.819 21.278 1.00 88.62 94 ILE A CA 1
ATOM 797 C C . ILE A 1 94 ? -2.204 -11.462 22.048 1.00 88.62 94 ILE A C 1
ATOM 799 O O . ILE A 1 94 ? -1.134 -10.866 22.161 1.00 88.62 94 ILE A O 1
ATOM 803 N N . GLY A 1 95 ? -2.416 -12.683 22.535 1.00 88.19 95 GLY A N 1
ATOM 804 C CA . GLY A 1 95 ? -1.389 -13.412 23.271 1.00 88.19 95 GLY A CA 1
ATOM 805 C C . GLY A 1 95 ? -1.820 -14.810 23.697 1.00 88.19 95 GLY A C 1
ATOM 806 O O . GLY A 1 95 ? -2.668 -15.439 23.052 1.00 88.19 95 GLY A O 1
ATOM 807 N N . HIS A 1 96 ? -1.190 -15.268 24.780 1.00 87.88 96 HIS A N 1
ATOM 808 C CA . HIS A 1 96 ? -1.531 -16.482 25.521 1.00 87.88 96 HIS A CA 1
ATOM 809 C C . HIS A 1 96 ? -2.055 -16.107 26.905 1.00 87.88 96 HIS A C 1
ATOM 811 O O . HIS A 1 96 ? -1.735 -15.047 27.444 1.00 87.88 96 HIS A O 1
ATOM 817 N N . SER A 1 97 ? -2.859 -16.983 27.485 1.00 90.56 97 SER A N 1
ATOM 818 C CA . SER A 1 97 ? -3.544 -16.723 28.747 1.00 90.56 97 SER A CA 1
ATOM 819 C C . SER A 1 97 ? -3.938 -18.015 29.429 1.00 90.56 97 SER A C 1
ATOM 821 O O . SER A 1 97 ? -4.061 -19.079 28.811 1.00 90.56 97 SER A O 1
ATOM 823 N N . SER A 1 98 ? -4.226 -17.853 30.706 1.00 89.75 98 SER A N 1
ATOM 824 C CA . SER A 1 98 ? -4.962 -18.781 31.540 1.00 89.75 98 SER A CA 1
ATOM 825 C C . SER A 1 98 ? -6.333 -18.166 31.890 1.00 89.75 98 SER A C 1
ATOM 827 O O . SER A 1 98 ? -6.636 -17.042 31.463 1.00 89.75 98 SER A O 1
ATOM 829 N N . PRO A 1 99 ? -7.202 -18.865 32.638 1.00 88.31 99 PRO A N 1
ATOM 830 C CA . PRO A 1 99 ? -8.462 -18.291 33.114 1.00 88.31 99 PRO A CA 1
ATOM 831 C C . PRO A 1 99 ? -8.300 -16.975 33.898 1.00 88.31 99 PRO A C 1
ATOM 833 O O . PRO A 1 99 ? -9.220 -16.155 33.910 1.00 88.31 99 PRO A O 1
ATOM 836 N N . GLU A 1 100 ? -7.133 -16.753 34.511 1.00 91.19 100 GLU A N 1
ATOM 837 C CA . GLU A 1 100 ? -6.795 -15.570 35.311 1.00 91.19 100 GLU A CA 1
ATOM 838 C C . GLU A 1 100 ? -6.470 -14.324 34.472 1.00 91.19 100 GLU A C 1
ATOM 840 O O . GLU A 1 100 ? -6.512 -13.215 35.003 1.00 91.19 100 GLU A O 1
ATOM 845 N N . GLY A 1 101 ? -6.163 -14.468 33.178 1.00 91.31 101 GLY A N 1
ATOM 846 C CA . GLY A 1 101 ? -5.851 -13.337 32.302 1.00 91.31 101 GLY A CA 1
ATOM 847 C C . GLY A 1 101 ? -4.770 -13.614 31.266 1.00 91.31 101 GLY A C 1
ATOM 848 O O . GLY A 1 101 ? -4.287 -14.735 31.119 1.00 91.31 101 GLY A O 1
ATOM 849 N N . ILE A 1 102 ? -4.407 -12.572 30.519 1.00 90.88 102 ILE A N 1
ATOM 850 C CA . ILE A 1 102 ? -3.369 -12.627 29.480 1.00 90.88 102 ILE A CA 1
ATOM 851 C C . ILE A 1 102 ? -1.990 -12.453 30.113 1.00 90.88 102 ILE A C 1
ATOM 853 O O . ILE A 1 102 ? -1.807 -11.599 30.975 1.00 90.88 102 ILE A O 1
ATOM 857 N N . THR A 1 103 ? -1.015 -13.261 29.713 1.00 84.94 103 THR A N 1
ATOM 858 C CA . THR A 1 103 ? 0.326 -13.208 30.303 1.00 84.94 103 THR A CA 1
ATOM 859 C C . THR A 1 103 ? 1.242 -12.319 29.463 1.00 84.94 103 THR A C 1
ATOM 861 O O . THR A 1 103 ? 1.542 -12.633 28.311 1.00 84.94 103 THR A O 1
ATOM 864 N N . PHE A 1 104 ? 1.736 -11.234 30.057 1.00 79.25 104 PHE A N 1
ATOM 865 C CA . PHE A 1 104 ? 2.755 -10.350 29.492 1.00 79.25 104 PHE A CA 1
ATOM 866 C C . PHE A 1 104 ? 4.051 -10.498 30.285 1.00 79.25 104 PHE A C 1
ATOM 868 O O . PHE A 1 104 ? 4.084 -10.184 31.471 1.00 79.25 104 PHE A O 1
ATOM 875 N N . GLY A 1 105 ? 5.126 -10.988 29.660 1.00 70.06 105 GLY A N 1
ATOM 876 C CA . GLY A 1 105 ? 6.435 -10.996 30.324 1.00 70.06 105 GLY A CA 1
ATOM 877 C C . GLY A 1 105 ? 6.506 -11.823 31.615 1.00 70.06 105 GLY A C 1
ATOM 878 O O . GLY A 1 105 ? 7.227 -11.467 32.546 1.00 70.06 105 GLY A O 1
ATOM 879 N N . GLY A 1 106 ? 5.683 -12.874 31.712 1.00 74.75 106 GLY A N 1
ATOM 880 C CA . GLY A 1 106 ? 5.516 -13.686 32.922 1.00 74.75 106 GLY A CA 1
ATOM 881 C C . GLY A 1 106 ? 4.573 -13.098 33.980 1.00 74.75 106 GLY A C 1
ATOM 882 O O . GLY A 1 106 ? 4.380 -13.722 35.019 1.00 74.75 106 GLY A O 1
ATOM 883 N N . VAL A 1 107 ? 3.967 -11.935 33.731 1.00 79.69 107 VAL A N 1
ATOM 884 C CA . VAL A 1 107 ? 2.981 -11.297 34.614 1.00 79.69 107 VAL A CA 1
ATOM 885 C C . VAL A 1 107 ? 1.588 -11.426 34.010 1.00 79.69 107 VAL A C 1
ATOM 887 O O . VAL A 1 107 ? 1.387 -11.160 32.826 1.00 79.69 107 VAL A O 1
ATOM 890 N N . ASN A 1 108 ? 0.610 -11.823 34.821 1.00 84.12 108 ASN A N 1
ATOM 891 C CA . ASN A 1 108 ? -0.779 -11.914 34.383 1.00 84.12 108 ASN A CA 1
ATOM 892 C C . ASN A 1 108 ? -1.457 -10.545 34.445 1.00 84.12 108 ASN A C 1
ATOM 894 O O . ASN A 1 108 ? -1.488 -9.890 35.482 1.00 84.12 108 ASN A O 1
ATOM 898 N N . PHE A 1 109 ? -2.027 -10.142 33.320 1.00 88.06 109 PHE A N 1
ATOM 899 C CA . PHE A 1 109 ? -2.877 -8.977 33.169 1.00 88.06 109 PHE A CA 1
ATOM 900 C C . PHE A 1 109 ? -4.334 -9.427 33.257 1.00 88.06 109 PHE A C 1
ATOM 902 O O . PHE A 1 109 ? -4.831 -10.157 32.387 1.00 88.06 109 PHE A O 1
ATOM 909 N N . SER A 1 110 ? -4.995 -9.042 34.349 1.00 94.44 110 SER A N 1
ATOM 910 C CA . SER A 1 110 ? -6.291 -9.607 34.707 1.00 94.44 110 SER A CA 1
ATOM 911 C C . SER A 1 110 ? -7.444 -9.009 33.881 1.00 94.44 110 SER A C 1
ATOM 913 O O . SER A 1 110 ? -7.418 -7.828 33.512 1.00 94.44 110 SER A O 1
ATOM 915 N N . PRO A 1 111 ? -8.509 -9.788 33.619 1.00 96.19 111 PRO A N 1
ATOM 916 C CA . PRO A 1 111 ? -9.744 -9.288 33.022 1.00 96.19 111 PRO A CA 1
ATOM 917 C C . PRO A 1 111 ? -10.371 -8.108 33.771 1.00 96.19 111 PRO A C 1
ATOM 919 O O . PRO A 1 111 ? -10.900 -7.191 33.141 1.00 96.19 111 PRO A O 1
ATOM 922 N N . SER A 1 112 ? -10.311 -8.125 35.106 1.00 96.50 112 SER A N 1
ATOM 923 C CA . SER A 1 112 ? -10.861 -7.072 35.962 1.00 96.50 112 SER A CA 1
ATOM 924 C C . SER A 1 112 ? -10.081 -5.769 35.860 1.00 96.50 112 SER A C 1
ATOM 926 O O . SER A 1 112 ? -10.708 -4.715 35.835 1.00 96.50 112 SER A O 1
ATOM 928 N N . ASP A 1 113 ? -8.751 -5.820 35.746 1.00 94.88 113 ASP A N 1
ATOM 929 C CA . ASP A 1 113 ? -7.935 -4.608 35.610 1.00 94.88 113 ASP A CA 1
ATOM 930 C C . ASP A 1 113 ? -8.203 -3.912 34.277 1.00 94.88 113 ASP A C 1
ATOM 932 O O . ASP A 1 113 ? -8.345 -2.690 34.236 1.00 94.88 113 ASP A O 1
ATOM 936 N N . LEU A 1 114 ? -8.332 -4.687 33.191 1.00 95.00 114 LEU A N 1
ATOM 937 C CA . LEU A 1 114 ? -8.678 -4.137 31.881 1.00 95.00 114 LEU A CA 1
ATOM 938 C C . LEU A 1 114 ? -10.055 -3.480 31.897 1.00 95.00 114 LEU A C 1
ATOM 940 O O . LEU A 1 114 ? -10.200 -2.357 31.413 1.00 95.00 114 LEU A O 1
ATOM 944 N N . ALA A 1 115 ? -11.052 -4.177 32.451 1.00 96.44 115 ALA A N 1
ATOM 945 C CA . ALA A 1 115 ? -12.388 -3.624 32.602 1.00 96.44 115 ALA A CA 1
ATOM 946 C C . ALA A 1 115 ? -12.321 -2.342 33.447 1.00 96.44 115 ALA A C 1
ATOM 948 O O . ALA A 1 115 ? -12.726 -1.289 32.970 1.00 96.44 115 ALA A O 1
ATOM 949 N N . GLY A 1 116 ? -11.709 -2.377 34.632 1.00 96.38 116 GLY A N 1
ATOM 950 C CA . GLY A 1 116 ? -11.555 -1.213 35.511 1.00 96.38 116 GLY A CA 1
ATOM 951 C C . GLY A 1 116 ? -10.870 -0.013 34.843 1.00 96.38 116 GLY A C 1
ATOM 952 O O . GLY A 1 116 ? -11.325 1.122 34.985 1.00 96.38 116 GLY A O 1
ATOM 953 N N . ALA A 1 117 ? -9.818 -0.242 34.054 1.00 94.94 117 ALA A N 1
ATOM 954 C CA . ALA A 1 117 ? -9.176 0.820 33.283 1.00 94.94 117 ALA A CA 1
ATOM 955 C C . ALA A 1 117 ? -10.106 1.384 32.196 1.00 94.94 117 ALA A C 1
ATOM 957 O O . ALA A 1 117 ? -10.194 2.598 32.035 1.00 94.94 117 ALA A O 1
ATOM 958 N N . CYS A 1 118 ? -10.855 0.527 31.496 1.00 95.38 118 CYS A N 1
ATOM 959 C CA . CYS A 1 118 ? -11.810 0.966 30.479 1.00 95.38 118 CYS A CA 1
ATOM 960 C C . CYS A 1 118 ? -13.039 1.690 31.062 1.00 95.38 118 CYS A C 1
ATOM 962 O O . CYS A 1 118 ? -13.631 2.512 30.370 1.00 95.38 118 CYS A O 1
ATOM 964 N N . SER A 1 119 ? -13.407 1.479 32.334 1.00 95.38 119 SER A N 1
ATOM 965 C CA . SER A 1 119 ? -14.487 2.270 32.963 1.00 95.38 119 SER A CA 1
ATOM 966 C C . SER A 1 119 ? -14.134 3.738 33.170 1.00 95.38 119 SER A C 1
ATOM 968 O O . SER A 1 119 ? -15.017 4.525 33.495 1.00 95.38 119 SER A O 1
ATOM 970 N N . LEU A 1 120 ? -12.865 4.118 33.005 1.00 95.75 120 LEU A N 1
ATOM 971 C CA . LEU A 1 120 ? -12.448 5.514 33.110 1.00 95.75 120 LEU A CA 1
ATOM 972 C C . LEU A 1 120 ? -12.834 6.331 31.873 1.00 95.75 120 LEU A C 1
ATOM 974 O O . LEU A 1 120 ? -12.857 7.558 31.947 1.00 95.75 120 LEU A O 1
ATOM 978 N N . PHE A 1 121 ? -13.140 5.682 30.742 1.00 94.50 121 PHE A N 1
ATOM 979 C CA . PHE A 1 121 ? -13.646 6.392 29.574 1.00 94.50 121 PHE A CA 1
ATOM 980 C C . PHE A 1 121 ? -15.009 7.012 29.880 1.00 94.50 121 PHE A C 1
ATOM 982 O O . PHE A 1 121 ? -15.869 6.423 30.538 1.00 94.50 121 PHE A O 1
ATOM 989 N N . ARG A 1 122 ? -15.219 8.223 29.364 1.00 92.50 122 ARG A N 1
ATOM 990 C CA . ARG A 1 122 ? -16.502 8.920 29.467 1.00 92.50 122 ARG A CA 1
ATOM 991 C C . ARG A 1 122 ? -17.606 8.097 28.802 1.00 92.50 122 ARG A C 1
ATOM 993 O O . ARG A 1 122 ? -17.381 7.436 27.793 1.00 92.50 122 ARG A O 1
ATOM 1000 N N . THR A 1 123 ? -18.832 8.215 29.304 1.00 91.06 123 THR A N 1
ATOM 1001 C CA . THR A 1 123 ? -19.992 7.482 28.770 1.00 91.06 123 THR A CA 1
ATOM 1002 C C . THR A 1 123 ? -20.362 7.866 27.340 1.00 91.06 123 THR A C 1
ATOM 1004 O O . THR A 1 123 ? -21.151 7.161 26.729 1.00 91.06 123 THR A O 1
ATOM 1007 N N . ASP A 1 124 ? -19.830 8.961 26.797 1.00 90.38 124 ASP A N 1
ATOM 1008 C CA . ASP A 1 124 ? -20.014 9.409 25.415 1.00 90.38 124 ASP A CA 1
ATOM 1009 C C . ASP A 1 124 ? -18.865 8.989 24.475 1.00 90.38 124 ASP A C 1
ATOM 1011 O O . ASP A 1 124 ? -18.883 9.357 23.298 1.00 90.38 124 ASP A O 1
ATOM 1015 N N . VAL A 1 125 ? -17.895 8.208 24.963 1.00 90.56 125 VAL A N 1
ATOM 1016 C CA . VAL A 1 125 ? -16.813 7.588 24.183 1.00 90.56 125 VAL A CA 1
ATOM 1017 C C . VAL A 1 125 ? -17.164 6.127 23.912 1.00 90.56 125 VAL A C 1
ATOM 1019 O O . VAL A 1 125 ? -17.577 5.403 24.816 1.00 90.56 125 VAL A O 1
ATOM 1022 N N . GLN A 1 126 ? -16.994 5.676 22.668 1.00 89.81 126 GLN A N 1
ATOM 1023 C CA . GLN A 1 126 ? -17.138 4.261 22.327 1.00 89.81 126 GLN A CA 1
ATOM 1024 C C . GLN A 1 126 ? -15.806 3.546 22.540 1.00 89.81 126 GLN A C 1
ATOM 1026 O O . GLN A 1 126 ? -14.784 3.958 21.990 1.00 89.81 126 GLN A O 1
ATOM 1031 N N . VAL A 1 127 ? -15.822 2.441 23.279 1.00 91.62 127 VAL A N 1
ATOM 1032 C CA . VAL A 1 127 ? -14.630 1.623 23.517 1.00 91.62 127 VAL A CA 1
ATOM 1033 C C . VAL A 1 127 ? -14.841 0.246 22.889 1.00 91.62 127 VAL A C 1
ATOM 1035 O O . VAL A 1 127 ? -15.802 -0.456 23.192 1.00 91.62 127 VAL A O 1
ATOM 1038 N N . ASN A 1 128 ? -13.945 -0.148 21.988 1.00 91.50 128 ASN A N 1
ATOM 1039 C CA . ASN A 1 128 ? -13.954 -1.448 21.327 1.00 91.50 128 ASN A CA 1
ATOM 1040 C C . ASN A 1 128 ? -12.762 -2.266 21.832 1.00 91.50 128 ASN A C 1
ATOM 1042 O O . ASN A 1 128 ? -11.619 -1.852 21.669 1.00 91.50 128 ASN A O 1
ATOM 1046 N N . VAL A 1 129 ? -13.006 -3.435 22.410 1.00 93.25 129 VAL A N 1
ATOM 1047 C CA . VAL A 1 129 ? -11.980 -4.317 22.966 1.00 93.25 129 VAL A CA 1
ATOM 1048 C C . VAL A 1 129 ? -12.025 -5.654 22.243 1.00 93.25 129 VAL A C 1
ATOM 1050 O O . VAL A 1 129 ? -13.045 -6.338 22.231 1.00 93.25 129 VAL A O 1
ATOM 1053 N N . VAL A 1 130 ? -10.914 -6.059 21.644 1.00 93.62 130 VAL A N 1
ATOM 1054 C CA . VAL A 1 130 ? -10.810 -7.338 20.935 1.00 93.62 130 VAL A CA 1
ATOM 1055 C C . VAL A 1 130 ? -9.720 -8.162 21.585 1.00 93.62 130 VAL A C 1
ATOM 1057 O O . VAL A 1 130 ? -8.580 -7.717 21.677 1.00 93.62 130 VAL A O 1
ATOM 1060 N N . VAL A 1 131 ? -10.069 -9.360 22.047 1.00 95.00 131 VAL A N 1
ATOM 1061 C CA . VAL A 1 131 ? -9.164 -10.201 22.833 1.00 95.00 131 VAL A CA 1
ATOM 1062 C C . VAL A 1 131 ? -9.003 -11.565 22.175 1.00 95.00 131 VAL A C 1
ATOM 1064 O O . VAL A 1 131 ? -9.902 -12.410 22.213 1.00 95.00 131 VAL A O 1
ATOM 1067 N N . LYS A 1 132 ? -7.820 -11.806 21.605 1.00 94.31 132 LYS A N 1
ATOM 1068 C CA . LYS A 1 132 ? -7.430 -13.105 21.057 1.00 94.31 132 LYS A CA 1
ATOM 1069 C C . LYS A 1 132 ? -6.472 -13.809 22.007 1.00 94.31 132 LYS A C 1
ATOM 1071 O O . LYS A 1 132 ? -5.279 -13.518 22.031 1.00 94.31 132 LYS A O 1
ATOM 1076 N N . THR A 1 133 ? -7.003 -14.759 22.768 1.00 93.88 133 THR A N 1
ATOM 1077 C CA . THR A 1 133 ? -6.235 -15.669 23.626 1.00 93.88 133 THR A CA 1
ATOM 1078 C C . THR A 1 133 ? -7.127 -16.816 24.130 1.00 93.88 133 THR A C 1
ATOM 1080 O O . THR A 1 133 ? -8.354 -16.753 23.995 1.00 93.88 133 THR A O 1
ATOM 1083 N N . CYS A 1 134 ? -6.545 -17.882 24.687 1.00 95.12 134 CYS A N 1
ATOM 1084 C CA . CYS A 1 134 ? -7.304 -18.955 25.348 1.00 95.12 134 CYS A CA 1
ATOM 1085 C C . CYS A 1 134 ? -8.172 -18.394 26.486 1.00 95.12 134 CYS A C 1
ATOM 1087 O O . CYS A 1 134 ? -7.852 -17.363 27.059 1.00 95.12 134 CYS A O 1
ATOM 1089 N N . HIS A 1 135 ? -9.298 -19.005 26.835 1.00 96.25 135 HIS A N 1
ATOM 1090 C CA . HIS A 1 135 ? -10.109 -18.534 27.970 1.00 96.25 135 HIS A CA 1
ATOM 1091 C C . HIS A 1 135 ? -10.552 -17.058 27.872 1.00 96.25 135 HIS A C 1
ATOM 1093 O O . HIS A 1 135 ? -10.942 -16.454 28.871 1.00 96.25 135 HIS A O 1
ATOM 1099 N N . SER A 1 136 ? -10.481 -16.443 26.680 1.00 96.81 136 SER A N 1
ATOM 1100 C CA . SER A 1 136 ? -10.656 -14.993 26.508 1.00 96.81 136 SER A CA 1
ATOM 1101 C C . SER A 1 136 ? -12.060 -14.521 26.878 1.00 96.81 136 SER A C 1
ATOM 1103 O O . SER A 1 136 ? -12.239 -13.348 27.194 1.00 96.81 136 SER A O 1
ATOM 1105 N N . GLY A 1 137 ? -13.040 -15.426 26.958 1.00 97.31 137 GLY A N 1
ATOM 1106 C CA . GLY A 1 137 ? -14.369 -15.144 27.496 1.00 97.31 137 GLY A CA 1
ATOM 1107 C C . GLY A 1 137 ? -14.362 -14.634 28.943 1.00 97.31 137 GLY A C 1
ATOM 1108 O O . GLY A 1 137 ? -15.341 -14.018 29.366 1.00 97.31 137 GLY A O 1
ATOM 1109 N N . SER A 1 138 ? -13.272 -14.816 29.703 1.00 97.12 138 SER A N 1
ATOM 1110 C CA . SER A 1 138 ? -13.111 -14.214 31.035 1.00 97.12 138 SER A CA 1
ATOM 1111 C C . SER A 1 138 ? -13.122 -12.680 30.979 1.00 97.12 138 SER A C 1
ATOM 1113 O O . SER A 1 138 ? -13.718 -12.050 31.854 1.00 97.12 138 SER A O 1
ATOM 1115 N N . PHE A 1 139 ? -12.580 -12.085 29.909 1.00 96.62 139 PHE A N 1
ATOM 1116 C CA . PHE A 1 139 ? -12.661 -10.649 29.629 1.00 96.62 139 PHE A CA 1
ATOM 1117 C C . PHE A 1 139 ? -14.096 -10.220 29.341 1.00 96.62 139 PHE A C 1
ATOM 1119 O O . PHE A 1 139 ? -14.595 -9.306 29.990 1.00 96.62 139 PHE A O 1
ATOM 1126 N N . ALA A 1 140 ? -14.806 -10.927 28.457 1.00 96.12 140 ALA A N 1
ATOM 1127 C CA . ALA A 1 140 ? -16.216 -10.643 28.188 1.00 96.12 140 ALA A CA 1
ATOM 1128 C C . ALA A 1 140 ? -17.056 -10.667 29.481 1.00 96.12 140 ALA A C 1
ATOM 1130 O O . ALA A 1 140 ? -17.858 -9.768 29.731 1.00 96.12 140 ALA A O 1
ATOM 1131 N N . ARG A 1 141 ? -16.827 -11.661 30.351 1.00 96.69 141 ARG A N 1
ATOM 1132 C CA . ARG A 1 141 ? -17.484 -11.751 31.662 1.00 96.69 141 ARG A CA 1
ATOM 1133 C C . ARG A 1 141 ? -17.154 -10.557 32.561 1.00 96.69 141 ARG A C 1
ATOM 1135 O O . ARG A 1 141 ? -18.075 -9.999 33.148 1.00 96.69 141 ARG A O 1
ATOM 1142 N N . ALA A 1 142 ? -15.886 -10.155 32.654 1.00 96.62 142 ALA A N 1
ATOM 1143 C CA . ALA A 1 142 ? -15.474 -9.011 33.469 1.00 96.62 142 ALA A CA 1
ATOM 1144 C C . ALA A 1 142 ? -16.148 -7.705 33.016 1.00 96.62 142 ALA A C 1
ATOM 1146 O O . ALA A 1 142 ? -16.697 -6.982 33.844 1.00 96.62 142 ALA A O 1
ATOM 1147 N N . PHE A 1 143 ? -16.205 -7.448 31.706 1.00 95.56 143 PHE A N 1
ATOM 1148 C CA . PHE A 1 143 ? -16.900 -6.277 31.160 1.00 95.56 143 PHE A CA 1
ATOM 1149 C C . PHE A 1 143 ? -18.414 -6.311 31.391 1.00 95.56 143 PHE A C 1
ATOM 1151 O O . PHE A 1 143 ? -19.012 -5.275 31.671 1.00 95.56 143 PHE A O 1
ATOM 1158 N N . ARG A 1 144 ? -19.035 -7.496 31.337 1.00 93.56 144 ARG A N 1
ATOM 1159 C CA . ARG A 1 144 ? -20.457 -7.659 31.672 1.00 93.56 144 ARG A CA 1
ATOM 1160 C C . ARG A 1 144 ? -20.735 -7.324 33.139 1.00 93.56 144 ARG A C 1
ATOM 1162 O O . ARG A 1 144 ? -21.706 -6.637 33.422 1.00 93.56 144 ARG A O 1
ATOM 1169 N N . VAL A 1 145 ? -19.879 -7.781 34.057 1.00 92.31 145 VAL A N 1
ATOM 1170 C CA . VAL A 1 145 ? -19.992 -7.473 35.496 1.00 92.31 145 VAL A CA 1
ATOM 1171 C C . VAL A 1 145 ? -19.768 -5.985 35.765 1.00 92.31 145 VAL A C 1
ATOM 1173 O O . VAL A 1 145 ? -20.480 -5.401 36.574 1.00 92.31 145 VAL A O 1
ATOM 1176 N N . ALA A 1 146 ? -18.824 -5.357 35.059 1.00 90.94 146 ALA A N 1
ATOM 1177 C CA . ALA A 1 146 ? -18.551 -3.928 35.191 1.00 90.94 146 ALA A CA 1
ATOM 1178 C C . ALA A 1 146 ? -19.692 -3.029 34.673 1.00 90.94 146 ALA A C 1
ATOM 1180 O O . ALA A 1 146 ? -19.688 -1.837 34.967 1.00 90.94 146 ALA A O 1
ATOM 1181 N N . ASN A 1 147 ? -20.651 -3.583 33.914 1.00 85.50 147 ASN A N 1
ATOM 1182 C CA . ASN A 1 147 ? -21.834 -2.895 33.384 1.00 85.50 147 ASN A CA 1
ATOM 1183 C C . ASN A 1 147 ? -21.512 -1.544 32.712 1.00 85.50 147 ASN A C 1
ATOM 1185 O O . ASN A 1 147 ? -22.161 -0.523 32.950 1.00 85.50 147 ASN A O 1
ATOM 1189 N N . GLN A 1 148 ? -20.446 -1.530 31.912 1.00 84.44 148 GLN A N 1
ATOM 1190 C CA . GLN A 1 148 ? -19.957 -0.324 31.250 1.00 84.44 148 GLN A CA 1
ATOM 1191 C C . GLN A 1 148 ? -20.813 0.033 30.044 1.00 84.44 148 GLN A C 1
ATOM 1193 O O . GLN A 1 148 ? -21.190 -0.838 29.262 1.00 84.44 148 GLN A O 1
ATOM 1198 N N . ARG A 1 149 ? -21.053 1.334 29.865 1.00 86.69 149 ARG A N 1
ATOM 1199 C CA . ARG A 1 149 ? -21.802 1.851 28.720 1.00 86.69 149 ARG A CA 1
ATOM 1200 C C . ARG A 1 149 ? -20.913 2.065 27.508 1.00 86.69 149 ARG A C 1
ATOM 1202 O O . ARG A 1 149 ? -19.730 2.350 27.654 1.00 86.69 149 ARG A O 1
ATOM 1209 N N . ASN A 1 150 ? -21.504 1.971 26.317 1.00 88.94 150 ASN A N 1
ATOM 1210 C CA . ASN A 1 150 ? -20.819 2.216 25.039 1.00 88.94 150 ASN A CA 1
ATOM 1211 C C . ASN A 1 150 ? -19.552 1.370 24.818 1.00 88.94 150 ASN A C 1
ATOM 1213 O O . ASN A 1 150 ? -18.612 1.778 24.135 1.00 88.94 150 ASN A O 1
ATOM 1217 N N . ILE A 1 151 ? -19.572 0.148 25.346 1.00 91.56 151 ILE A N 1
ATOM 1218 C CA . ILE A 1 151 ? -18.525 -0.848 25.152 1.00 91.56 151 ILE A CA 1
ATOM 1219 C C . ILE A 1 151 ? -18.936 -1.861 24.072 1.00 91.56 151 ILE A C 1
ATOM 1221 O O . ILE A 1 151 ? -20.106 -2.244 23.947 1.00 91.56 151 ILE A O 1
ATOM 1225 N N . TYR A 1 152 ? -17.955 -2.333 23.313 1.00 92.69 152 TYR A N 1
ATOM 1226 C CA . TYR A 1 152 ? -18.030 -3.541 22.501 1.00 92.69 152 TYR A CA 1
ATOM 1227 C C . TYR A 1 152 ? -16.811 -4.406 22.800 1.00 92.69 152 TYR A C 1
ATOM 1229 O O . TYR A 1 152 ? -15.683 -3.970 22.614 1.00 92.69 152 TYR A O 1
ATOM 1237 N N . VAL A 1 153 ? -17.027 -5.635 23.254 1.00 94.44 153 VAL A N 1
ATOM 1238 C CA . VAL A 1 153 ? -15.973 -6.605 23.551 1.00 94.44 153 VAL A CA 1
ATOM 1239 C C . VAL A 1 153 ? -16.177 -7.830 22.680 1.00 94.44 153 VAL A C 1
ATOM 1241 O O . VAL A 1 153 ? -17.264 -8.399 22.693 1.00 94.44 153 VAL A O 1
ATOM 1244 N N . HIS A 1 154 ? -15.139 -8.259 21.965 1.00 94.88 154 HIS A N 1
ATOM 1245 C CA . HIS A 1 154 ? -15.160 -9.463 21.139 1.00 94.88 154 HIS A CA 1
ATOM 1246 C C . HIS A 1 154 ? -13.974 -10.362 21.490 1.00 94.88 154 HIS A C 1
ATOM 1248 O O . HIS A 1 154 ? -12.812 -10.000 21.294 1.00 94.88 154 HIS A O 1
ATOM 1254 N N . THR A 1 155 ? -14.265 -11.544 22.019 1.00 97.06 155 THR A N 1
ATOM 1255 C CA . THR A 1 155 ? -13.260 -12.514 22.453 1.00 97.06 155 THR A CA 1
ATOM 1256 C C . THR A 1 155 ? -13.217 -13.714 21.521 1.00 97.06 155 THR A C 1
ATOM 1258 O O . THR A 1 155 ? -14.220 -14.083 20.918 1.00 97.06 155 THR A O 1
ATOM 1261 N N . SER A 1 156 ? -12.049 -14.344 21.414 1.00 96.88 156 SER A N 1
ATOM 1262 C CA . SER A 1 156 ? -11.844 -15.476 20.499 1.00 96.88 156 SER A CA 1
ATOM 1263 C C . SER A 1 156 ? -12.385 -16.830 20.976 1.00 96.88 156 SER A C 1
ATOM 1265 O O . SER A 1 156 ? -12.460 -17.755 20.173 1.00 96.88 156 SER A O 1
ATOM 1267 N N . ALA A 1 157 ? -12.713 -16.965 22.263 1.00 97.19 157 ALA A N 1
ATOM 1268 C CA . ALA A 1 157 ? -13.175 -18.208 22.887 1.00 97.19 157 ALA A CA 1
ATOM 1269 C C . ALA A 1 157 ? -14.064 -17.916 24.115 1.00 97.19 157 ALA A C 1
ATOM 1271 O O . ALA A 1 157 ? -14.018 -16.798 24.648 1.00 97.19 157 ALA A O 1
ATOM 1272 N N . LYS A 1 158 ? -14.812 -18.918 24.610 1.00 97.25 158 LYS A N 1
ATOM 1273 C CA . LYS A 1 158 ? -15.458 -18.882 25.941 1.00 97.25 158 LYS A CA 1
ATOM 1274 C C . LYS A 1 158 ? -14.433 -18.929 27.083 1.00 97.25 158 LYS A C 1
ATOM 1276 O O . LYS A 1 158 ? -13.226 -18.989 26.864 1.00 97.25 158 LYS A O 1
ATOM 1281 N N . VAL A 1 159 ? -14.919 -18.849 28.325 1.00 96.44 159 VAL A N 1
ATOM 1282 C CA . VAL A 1 159 ? -14.093 -18.876 29.551 1.00 96.44 159 VAL A CA 1
ATOM 1283 C C . VAL A 1 159 ? -13.376 -20.222 29.712 1.00 96.44 159 VAL A C 1
ATOM 1285 O O . VAL A 1 159 ? -12.225 -20.273 30.128 1.00 96.44 159 VAL A O 1
ATOM 1288 N N . ASP A 1 160 ? -14.048 -21.308 29.366 1.00 96.12 160 ASP A N 1
ATOM 1289 C CA . ASP A 1 160 ? -13.626 -22.704 29.496 1.00 96.12 160 ASP A CA 1
ATOM 1290 C C . ASP A 1 160 ? -13.047 -23.288 28.195 1.00 96.12 160 ASP A C 1
ATOM 1292 O O . ASP A 1 160 ? -12.594 -24.429 28.168 1.00 96.12 160 ASP A O 1
ATOM 1296 N N . GLU A 1 161 ? -12.987 -22.490 27.128 1.00 95.75 161 GLU A N 1
ATOM 1297 C CA . GLU A 1 161 ? -12.511 -22.909 25.811 1.00 95.75 161 GLU A CA 1
ATOM 1298 C C . GLU A 1 161 ? -11.110 -22.364 25.495 1.00 95.75 161 GLU A C 1
ATOM 1300 O O . GLU A 1 161 ? -10.690 -21.296 25.951 1.00 95.75 161 GLU A O 1
ATOM 1305 N N . LYS A 1 162 ? -10.377 -23.088 24.645 1.00 95.06 162 LYS A N 1
ATOM 1306 C CA . LYS A 1 162 ? -9.113 -22.618 24.066 1.00 95.06 162 LYS A CA 1
ATOM 1307 C C . LYS A 1 162 ? -9.373 -21.794 22.806 1.00 95.06 162 LYS A C 1
ATOM 1309 O O . LYS A 1 162 ? -10.421 -21.900 22.183 1.00 95.06 162 LYS A O 1
ATOM 1314 N N . SER A 1 163 ? -8.394 -20.972 22.435 1.00 93.25 163 SER A N 1
ATOM 1315 C CA . SER A 1 163 ? -8.365 -20.251 21.159 1.00 93.25 163 SER A CA 1
ATOM 1316 C C . SER A 1 163 ? -7.343 -20.920 20.251 1.00 93.25 163 SER A C 1
ATOM 1318 O O . SER A 1 163 ? -6.201 -21.142 20.665 1.00 93.25 163 SER A O 1
ATOM 1320 N N . TYR A 1 164 ? -7.744 -21.256 19.030 1.00 91.31 164 TYR A N 1
ATOM 1321 C CA . TYR A 1 164 ? -6.940 -22.095 18.149 1.00 91.31 164 TYR A CA 1
ATOM 1322 C C . TYR A 1 164 ? -6.131 -21.274 17.150 1.00 91.31 164 TYR A C 1
ATOM 1324 O O . TYR A 1 164 ? -6.501 -20.174 16.728 1.00 91.31 164 TYR A O 1
ATOM 1332 N N . SER A 1 165 ? -4.951 -21.797 16.829 1.00 84.56 165 SER A N 1
ATOM 1333 C CA . SER A 1 165 ? -4.134 -21.239 15.759 1.00 84.56 165 SER A CA 1
ATOM 1334 C C . SER A 1 165 ? -4.667 -21.735 14.421 1.00 84.56 165 SER A C 1
ATOM 1336 O O . SER A 1 165 ? -5.070 -22.890 14.327 1.00 84.56 165 SER A O 1
ATOM 1338 N N . ALA A 1 166 ? -4.592 -20.897 13.390 1.00 79.50 166 ALA A N 1
ATOM 1339 C CA . ALA A 1 166 ? -4.876 -21.327 12.034 1.00 79.50 166 ALA A CA 1
ATOM 1340 C C . ALA A 1 166 ? -3.887 -22.425 11.626 1.00 79.50 166 ALA A C 1
ATOM 1342 O O . ALA A 1 166 ? -2.796 -22.544 12.203 1.00 79.50 166 ALA A O 1
ATOM 1343 N N . ARG A 1 167 ? -4.250 -23.213 10.608 1.00 71.50 167 ARG A N 1
ATOM 1344 C CA . ARG A 1 167 ? -3.378 -24.272 10.075 1.00 71.50 167 ARG A CA 1
ATOM 1345 C C . ARG A 1 167 ? -1.958 -23.742 9.828 1.00 71.50 167 ARG A C 1
ATOM 1347 O O . ARG A 1 167 ? -1.764 -22.610 9.372 1.00 71.50 167 ARG A O 1
ATOM 1354 N N . ARG A 1 168 ? -0.959 -24.577 10.139 1.00 66.88 168 ARG A N 1
ATOM 1355 C CA . ARG A 1 168 ? 0.453 -24.266 9.873 1.00 66.88 168 ARG A CA 1
ATOM 1356 C C . ARG A 1 168 ? 0.626 -23.954 8.391 1.00 66.88 168 ARG A C 1
ATOM 1358 O O . ARG A 1 168 ? 0.029 -24.601 7.536 1.00 66.88 168 ARG A O 1
ATOM 1365 N N . SER A 1 169 ? 1.454 -22.964 8.088 1.00 58.22 169 SER A N 1
ATOM 1366 C CA . SER A 1 169 ? 1.916 -22.764 6.723 1.00 58.22 169 SER A CA 1
ATOM 1367 C C . SER A 1 169 ? 2.862 -23.879 6.296 1.00 58.22 169 SER A C 1
ATOM 1369 O O . SER A 1 169 ? 3.385 -24.605 7.136 1.00 58.22 169 SER A O 1
ATOM 1371 N N . ILE A 1 170 ? 3.174 -23.921 5.003 1.00 45.91 170 ILE A N 1
ATOM 1372 C CA . ILE A 1 170 ? 4.114 -24.878 4.392 1.00 45.91 170 ILE A CA 1
ATOM 1373 C C . ILE A 1 170 ? 5.497 -24.828 5.051 1.00 45.91 170 ILE A C 1
ATOM 1375 O O . ILE A 1 170 ? 6.138 -25.851 5.234 1.00 45.91 170 ILE A O 1
ATOM 1379 N N . SER A 1 171 ? 5.926 -23.658 5.536 1.00 47.75 171 SER A N 1
ATOM 1380 C CA . SER A 1 171 ? 7.149 -23.529 6.346 1.00 47.75 171 SER A CA 1
ATOM 1381 C C . SER A 1 171 ? 7.048 -24.122 7.766 1.00 47.75 171 SER A C 1
ATOM 1383 O O . SER A 1 171 ? 7.896 -23.844 8.609 1.00 47.75 171 SER A O 1
ATOM 1385 N N . GLY A 1 172 ? 5.978 -24.854 8.087 1.00 52.34 172 GLY A N 1
ATOM 1386 C CA . GLY A 1 172 ? 5.704 -25.436 9.402 1.00 52.34 172 GLY A CA 1
ATOM 1387 C C . GLY A 1 172 ? 5.307 -24.428 10.488 1.00 52.34 172 GLY A C 1
ATOM 1388 O O . GLY A 1 172 ? 5.079 -24.818 11.634 1.00 52.34 172 GLY A O 1
ATOM 1389 N N . ARG A 1 173 ? 5.209 -23.132 10.172 1.00 59.09 173 ARG A N 1
ATOM 1390 C CA . ARG A 1 173 ? 4.959 -22.056 11.148 1.00 59.09 173 ARG A CA 1
ATOM 1391 C C . ARG A 1 173 ? 3.464 -21.770 11.306 1.00 59.09 173 ARG A C 1
ATOM 1393 O O . ARG A 1 173 ? 2.714 -21.768 10.335 1.00 59.09 173 ARG A O 1
ATOM 1400 N N . LEU A 1 174 ? 3.026 -21.489 12.531 1.00 64.75 174 LEU A N 1
ATOM 1401 C CA . LEU A 1 174 ? 1.687 -20.950 12.786 1.00 64.75 174 LEU A CA 1
ATOM 1402 C C . LEU A 1 174 ? 1.718 -19.452 12.474 1.00 64.75 174 LEU A C 1
ATOM 1404 O O . LEU A 1 174 ? 2.451 -18.707 13.119 1.00 64.75 174 LEU A O 1
ATOM 1408 N N . ARG A 1 175 ? 0.980 -19.026 11.445 1.00 64.44 175 ARG A N 1
ATOM 1409 C CA . ARG A 1 175 ? 1.015 -17.634 10.956 1.00 64.44 175 ARG A CA 1
ATOM 1410 C C . ARG A 1 175 ? -0.063 -16.743 11.562 1.00 64.44 175 ARG A C 1
ATOM 1412 O O . ARG A 1 175 ? 0.078 -15.527 11.548 1.00 64.44 175 ARG A O 1
ATOM 1419 N N . ASN A 1 176 ? -1.152 -17.334 12.047 1.00 75.06 176 ASN A N 1
ATOM 1420 C CA . ASN A 1 176 ? -2.249 -16.608 12.677 1.00 75.06 176 ASN A CA 1
ATOM 1421 C C . ASN A 1 176 ? -3.093 -17.560 13.544 1.00 75.06 176 ASN A C 1
ATOM 1423 O O . ASN A 1 176 ? -2.787 -18.743 13.679 1.00 75.06 176 ASN A O 1
ATOM 1427 N N . SER A 1 177 ? -4.173 -17.033 14.106 1.00 86.62 177 SER A N 1
ATOM 1428 C CA . SER A 1 177 ? -5.314 -17.776 14.641 1.00 86.62 177 SER A CA 1
ATOM 1429 C C . SER A 1 177 ? -6.503 -17.688 13.704 1.00 86.62 177 SER A C 1
ATOM 1431 O O . SER A 1 177 ? -6.615 -16.694 12.986 1.00 86.62 177 SER A O 1
ATOM 1433 N N . ASP A 1 178 ? -7.395 -18.677 13.743 1.00 87.81 178 ASP A N 1
ATOM 1434 C CA . ASP A 1 178 ? -8.619 -18.649 12.935 1.00 87.81 178 ASP A CA 1
ATOM 1435 C C . ASP A 1 178 ? -9.447 -17.398 13.264 1.00 87.81 178 ASP A C 1
ATOM 1437 O O . ASP A 1 178 ? -9.865 -16.662 12.369 1.00 87.81 178 ASP A O 1
ATOM 1441 N N . PHE A 1 179 ? -9.544 -17.059 14.556 1.00 92.88 179 PHE A N 1
ATOM 1442 C CA . PHE A 1 179 ? -10.186 -15.824 15.009 1.00 92.88 179 PHE A CA 1
ATOM 1443 C C . PHE A 1 179 ? -9.462 -14.578 14.497 1.00 92.88 179 PHE A C 1
ATOM 1445 O O . PHE A 1 179 ? -10.092 -13.682 13.945 1.00 92.88 179 PHE A O 1
ATOM 1452 N N . GLY A 1 180 ? -8.137 -14.504 14.666 1.00 88.06 180 GLY A N 1
ATOM 1453 C CA . GLY A 1 180 ? -7.351 -13.347 14.236 1.00 88.06 180 GLY A CA 1
ATOM 1454 C C . GLY A 1 180 ? -7.446 -13.111 12.729 1.00 88.06 180 GLY A C 1
ATOM 1455 O O . GLY A 1 180 ? -7.569 -11.971 12.288 1.00 88.06 180 GLY A O 1
ATOM 1456 N N . GLN A 1 181 ? -7.454 -14.180 11.932 1.00 83.94 181 GLN A N 1
ATOM 1457 C CA . GLN A 1 181 ? -7.623 -14.096 10.485 1.00 83.94 181 GLN A CA 1
ATOM 1458 C C . GLN A 1 181 ? -9.031 -13.629 10.108 1.00 83.94 181 GLN A C 1
ATOM 1460 O O . GLN A 1 181 ? -9.169 -12.727 9.279 1.00 83.94 181 GLN A O 1
ATOM 1465 N N . ALA A 1 182 ? -10.068 -14.210 10.718 1.00 87.12 182 ALA A N 1
ATOM 1466 C CA . ALA A 1 182 ? -11.450 -13.806 10.489 1.00 87.12 182 ALA A CA 1
ATOM 1467 C C . ALA A 1 182 ? -11.665 -12.335 10.867 1.00 87.12 182 ALA A C 1
ATOM 1469 O O . ALA A 1 182 ? -12.157 -11.555 10.052 1.00 87.12 182 ALA A O 1
ATOM 1470 N N . PHE A 1 183 ? -11.207 -11.935 12.055 1.00 88.25 183 PHE A N 1
ATOM 1471 C CA . PHE A 1 183 ? -11.304 -10.568 12.548 1.00 88.25 183 PHE A CA 1
ATOM 1472 C C . PHE A 1 183 ? -10.603 -9.576 11.621 1.00 88.25 183 PHE A C 1
ATOM 1474 O O . PHE A 1 183 ? -11.237 -8.616 11.192 1.00 88.25 183 PHE A O 1
ATOM 1481 N N . VAL A 1 184 ? -9.344 -9.811 11.232 1.00 81.38 184 VAL A N 1
ATOM 1482 C CA . VAL A 1 184 ? -8.638 -8.880 10.335 1.00 81.38 184 VAL A CA 1
ATOM 1483 C C . VAL A 1 184 ? -9.345 -8.750 8.985 1.00 81.38 184 VAL A C 1
ATOM 1485 O O . VAL A 1 184 ? -9.466 -7.639 8.472 1.00 81.38 184 VAL A O 1
ATOM 1488 N N . ARG A 1 185 ? -9.894 -9.839 8.429 1.00 79.75 185 ARG A N 1
ATOM 1489 C CA . ARG A 1 185 ? -10.693 -9.761 7.193 1.00 79.75 185 ARG A CA 1
ATOM 1490 C C . ARG A 1 185 ? -11.900 -8.841 7.352 1.00 79.75 185 ARG A C 1
ATOM 1492 O O . ARG A 1 185 ? -12.171 -8.054 6.451 1.00 79.75 185 ARG A O 1
ATOM 1499 N N . THR A 1 186 ? -12.565 -8.860 8.510 1.00 81.25 186 THR A N 1
ATOM 1500 C CA . THR A 1 186 ? -13.676 -7.928 8.757 1.00 81.25 186 THR A CA 1
ATOM 1501 C C . THR A 1 186 ? -13.257 -6.468 8.725 1.00 81.25 186 THR A C 1
ATOM 1503 O O . THR A 1 186 ? -14.114 -5.657 8.421 1.00 81.25 186 THR A O 1
ATOM 1506 N N . LEU A 1 187 ? -11.983 -6.134 8.983 1.00 74.56 187 LEU A N 1
ATOM 1507 C CA . LEU A 1 187 ? -11.441 -4.768 8.897 1.00 74.56 187 LEU A CA 1
ATOM 1508 C C . LEU A 1 187 ? -11.292 -4.305 7.440 1.00 74.56 187 LEU A C 1
ATOM 1510 O O . LEU A 1 187 ? -11.519 -3.135 7.140 1.00 74.56 187 LEU A O 1
ATOM 1514 N N . GLY A 1 188 ? -10.961 -5.223 6.529 1.00 65.81 188 GLY A N 1
ATOM 1515 C CA . GLY A 1 188 ? -10.914 -4.950 5.089 1.00 65.81 188 GLY A CA 1
ATOM 1516 C C . GLY A 1 188 ? -12.304 -4.729 4.490 1.00 65.81 188 GLY A C 1
ATOM 1517 O O . GLY A 1 188 ? -12.496 -3.794 3.721 1.00 65.81 188 GLY A O 1
ATOM 1518 N N . LEU A 1 189 ? -13.292 -5.522 4.918 1.00 66.50 189 LEU A N 1
ATOM 1519 C CA . LEU A 1 189 ? -14.683 -5.443 4.438 1.00 66.50 189 LEU A CA 1
ATOM 1520 C C . LEU A 1 189 ? -15.417 -4.157 4.857 1.00 66.50 189 LEU A C 1
ATOM 1522 O O . LEU A 1 189 ? -16.451 -3.815 4.302 1.00 66.50 189 LEU A O 1
ATOM 1526 N N . THR A 1 190 ? -14.870 -3.399 5.808 1.00 61.00 190 THR A N 1
ATOM 1527 C CA . THR A 1 190 ? -15.441 -2.121 6.287 1.00 61.00 190 THR A CA 1
ATOM 1528 C C . THR A 1 190 ? -15.379 -0.981 5.271 1.00 61.00 190 THR A C 1
ATOM 1530 O O . THR A 1 190 ? -15.963 0.082 5.502 1.00 61.00 190 THR A O 1
ATOM 1533 N N . ARG A 1 191 ? -14.620 -1.199 4.193 1.00 54.09 191 ARG A N 1
ATOM 1534 C CA . ARG A 1 191 ? -14.303 -0.240 3.131 1.00 54.09 191 ARG A CA 1
ATOM 1535 C C . ARG A 1 191 ? -15.289 -0.257 1.985 1.00 54.09 191 ARG A C 1
ATOM 1537 O O . ARG A 1 191 ? -15.288 0.675 1.195 1.00 54.09 191 ARG A O 1
ATOM 1544 N N . ASP A 1 192 ? -16.088 -1.308 1.903 1.00 54.72 192 ASP A N 1
ATOM 1545 C CA . ASP A 1 192 ? -17.147 -1.402 0.924 1.00 54.72 192 ASP A CA 1
ATOM 1546 C C . ASP A 1 192 ? -18.224 -0.372 1.299 1.00 54.72 192 ASP A C 1
ATOM 1548 O O . ASP A 1 192 ? -18.942 -0.529 2.291 1.00 54.72 192 ASP A O 1
ATOM 1552 N N . ILE A 1 193 ? -18.223 0.764 0.591 1.00 49.62 193 ILE A N 1
ATOM 1553 C CA . ILE A 1 193 ? -19.059 1.941 0.884 1.00 49.62 193 ILE A CA 1
ATOM 1554 C C . ILE A 1 193 ? -20.543 1.574 0.765 1.00 49.62 193 ILE A C 1
ATOM 1556 O O . ILE A 1 193 ? -21.364 2.103 1.519 1.00 49.62 193 ILE A O 1
ATOM 1560 N N . ASP A 1 194 ? -20.856 0.611 -0.101 1.00 52.28 194 ASP A N 1
ATOM 1561 C CA . ASP A 1 194 ? -22.216 0.180 -0.415 1.00 52.28 194 ASP A CA 1
ATOM 1562 C C . ASP A 1 194 ? -22.783 -0.772 0.644 1.00 52.28 194 ASP A C 1
ATOM 1564 O O . ASP A 1 194 ? -23.995 -0.852 0.866 1.00 52.28 194 ASP A O 1
ATOM 1568 N N . ASN A 1 195 ? -21.908 -1.449 1.388 1.00 53.00 195 ASN A N 1
ATOM 1569 C CA . ASN A 1 195 ? -22.304 -2.381 2.422 1.00 53.00 195 ASN A CA 1
ATOM 1570 C C . ASN A 1 195 ? -22.218 -1.717 3.792 1.00 53.00 195 ASN A C 1
ATOM 1572 O O . ASN A 1 195 ? -21.154 -1.622 4.395 1.00 53.00 195 ASN A O 1
ATOM 1576 N N . ASN A 1 196 ? -23.377 -1.329 4.335 1.00 64.25 196 ASN A N 1
ATOM 1577 C CA . ASN A 1 196 ? -23.588 -0.983 5.746 1.00 64.25 196 ASN A CA 1
ATOM 1578 C C . ASN A 1 196 ? -23.054 -2.098 6.674 1.00 64.25 196 ASN A C 1
ATOM 1580 O O . ASN A 1 196 ? -23.818 -2.948 7.148 1.00 64.25 196 ASN A O 1
ATOM 1584 N N . TRP A 1 197 ? -21.738 -2.162 6.878 1.00 72.12 197 TRP A N 1
ATOM 1585 C CA . TRP A 1 197 ? -21.063 -3.125 7.733 1.00 72.12 197 TRP A CA 1
ATOM 1586 C C . TRP A 1 197 ? -21.339 -2.703 9.176 1.00 72.12 197 TRP A C 1
ATOM 1588 O O . TRP A 1 197 ? -21.199 -1.530 9.527 1.00 72.12 197 TRP A O 1
ATOM 1598 N N . THR A 1 198 ? -21.768 -3.646 10.011 1.00 77.19 198 THR A N 1
ATOM 1599 C CA . THR A 1 198 ? -22.132 -3.411 11.417 1.00 77.19 198 THR A CA 1
ATOM 1600 C C . THR A 1 198 ? -21.353 -4.360 12.323 1.00 77.19 198 THR A C 1
ATOM 1602 O O . THR A 1 198 ? -20.836 -5.379 11.864 1.00 77.19 198 THR A O 1
ATOM 1605 N N . LEU A 1 199 ? -21.292 -4.068 13.627 1.00 78.38 199 LEU A N 1
ATOM 1606 C CA . LEU A 1 199 ? -20.696 -4.986 14.611 1.00 78.38 199 LEU A CA 1
ATOM 1607 C C . LEU A 1 199 ? -21.407 -6.352 14.621 1.00 78.38 199 LEU A C 1
ATOM 1609 O O . LEU A 1 199 ? -20.765 -7.381 14.811 1.00 78.38 199 LEU A O 1
ATOM 1613 N N . GLN A 1 200 ? -22.710 -6.375 14.321 1.00 82.31 200 GLN A N 1
ATOM 1614 C CA . GLN A 1 200 ? -23.472 -7.612 14.157 1.00 82.31 200 GLN A CA 1
ATOM 1615 C C . GLN A 1 200 ? -23.007 -8.413 12.933 1.00 82.31 200 GLN A C 1
ATOM 1617 O O . GLN A 1 200 ? -22.760 -9.608 13.056 1.00 82.31 200 GLN A O 1
ATOM 1622 N N . LYS A 1 201 ? -22.820 -7.767 11.772 1.00 84.88 201 LYS A N 1
ATOM 1623 C CA . LYS A 1 201 ? -22.264 -8.431 10.577 1.00 84.88 201 LYS A CA 1
ATOM 1624 C C . LYS A 1 201 ? -20.847 -8.941 10.827 1.00 84.88 201 LYS A C 1
ATOM 1626 O O . LYS A 1 201 ? -20.523 -10.057 10.440 1.00 84.88 201 LYS A O 1
ATOM 1631 N N . GLN A 1 202 ? -20.023 -8.158 11.527 1.00 86.38 202 GLN A N 1
ATOM 1632 C CA . GLN A 1 202 ? -18.691 -8.585 11.947 1.00 86.38 202 GLN A CA 1
ATOM 1633 C C . GLN A 1 202 ? -18.753 -9.839 12.830 1.00 86.38 202 GLN A C 1
ATOM 1635 O O . GLN A 1 202 ? -17.998 -10.779 12.593 1.00 86.38 202 GLN A O 1
ATOM 1640 N N . LYS A 1 203 ? -19.642 -9.860 13.832 1.00 89.00 203 LYS A N 1
ATOM 1641 C CA . LYS A 1 203 ? -19.867 -11.024 14.695 1.00 89.00 203 LYS A CA 1
ATOM 1642 C C . LYS A 1 203 ? -20.250 -12.251 13.870 1.00 89.00 203 LYS A C 1
ATOM 1644 O O . LYS A 1 203 ? -19.549 -13.253 13.955 1.00 89.00 203 LYS A O 1
ATOM 1649 N N . SER A 1 204 ? -21.292 -12.148 13.045 1.00 90.12 204 SER A N 1
ATOM 1650 C CA . SER A 1 204 ? -21.771 -13.261 12.219 1.00 90.12 204 SER A CA 1
ATOM 1651 C C . SER A 1 204 ? -20.692 -13.779 11.271 1.00 90.12 204 SER A C 1
ATOM 1653 O O . SER A 1 204 ? -20.492 -14.983 11.185 1.00 90.12 204 SER A O 1
ATOM 1655 N N . TYR A 1 205 ? -19.930 -12.885 10.636 1.00 90.69 205 TYR A N 1
ATOM 1656 C CA . TYR A 1 205 ? -18.821 -13.278 9.769 1.00 90.69 205 TYR A CA 1
ATOM 1657 C C . TYR A 1 205 ? -17.727 -14.039 10.533 1.00 90.69 205 TYR A C 1
ATOM 1659 O O . TYR A 1 205 ? -17.184 -15.024 10.040 1.00 90.69 205 TYR A O 1
ATOM 1667 N N . ILE A 1 206 ? -17.370 -13.589 11.740 1.00 92.31 206 ILE A N 1
ATOM 1668 C CA . ILE A 1 206 ? -16.358 -14.269 12.559 1.00 92.31 206 ILE A CA 1
ATOM 1669 C C . ILE A 1 206 ? -16.874 -15.634 13.026 1.00 92.31 206 ILE A C 1
ATOM 1671 O O . ILE A 1 206 ? -16.139 -16.614 12.925 1.00 92.31 206 ILE A O 1
ATOM 1675 N N . GLU A 1 207 ? -18.126 -15.718 13.479 1.00 94.44 207 GLU A N 1
ATOM 1676 C CA . GLU A 1 207 ? -18.772 -16.979 13.862 1.00 94.44 207 GLU A CA 1
ATOM 1677 C C . GLU A 1 207 ? -18.819 -17.971 12.695 1.00 94.44 207 GLU A C 1
ATOM 1679 O O . GLU A 1 207 ? -18.440 -19.127 12.864 1.00 94.44 207 GLU A O 1
ATOM 1684 N N . GLU A 1 208 ? -19.209 -17.528 11.501 1.00 93.06 208 GLU A N 1
ATOM 1685 C CA . GLU A 1 208 ? -19.223 -18.348 10.287 1.00 93.06 208 GLU A CA 1
ATOM 1686 C C . GLU A 1 208 ? -17.821 -18.881 9.960 1.00 93.06 208 GLU A C 1
ATOM 1688 O O . GLU A 1 208 ? -17.629 -20.077 9.740 1.00 93.06 208 GLU A O 1
ATOM 1693 N N . ARG A 1 209 ? -16.803 -18.009 9.996 1.00 92.12 209 ARG A N 1
ATOM 1694 C CA . ARG A 1 209 ? -15.419 -18.390 9.682 1.00 92.12 209 ARG A CA 1
ATOM 1695 C C . ARG A 1 209 ? -14.817 -19.365 10.688 1.00 92.12 209 ARG A C 1
ATOM 1697 O O . ARG A 1 209 ? -14.028 -20.212 10.279 1.00 92.12 209 ARG A O 1
ATOM 1704 N N . LEU A 1 210 ? -15.177 -19.259 11.964 1.00 92.06 210 LEU A N 1
ATOM 1705 C CA . LEU A 1 210 ? -14.736 -20.189 13.006 1.00 92.06 210 LEU A CA 1
ATOM 1706 C C . LEU A 1 210 ? -15.467 -21.537 12.963 1.00 92.06 210 LEU A C 1
ATOM 1708 O O . LEU A 1 210 ? -14.961 -22.515 13.507 1.00 92.06 210 LEU A O 1
ATOM 1712 N N . ASN A 1 211 ? -16.626 -21.601 12.302 1.00 91.38 211 ASN A N 1
ATOM 1713 C CA . ASN A 1 211 ? -17.452 -22.803 12.188 1.00 91.38 211 ASN A CA 1
ATOM 1714 C C . ASN A 1 211 ? -17.385 -23.479 10.812 1.00 91.38 211 ASN A C 1
ATOM 1716 O O . ASN A 1 211 ? -18.199 -24.359 10.527 1.00 91.38 211 ASN A O 1
ATOM 1720 N N . ARG A 1 212 ? -16.424 -23.105 9.958 1.00 89.44 212 ARG A N 1
ATOM 1721 C CA . ARG A 1 212 ? -16.259 -23.751 8.652 1.00 89.44 212 ARG A CA 1
ATOM 1722 C C . ARG A 1 212 ? -16.051 -25.261 8.800 1.00 89.44 212 ARG A C 1
ATOM 1724 O O . ARG A 1 212 ? -15.368 -25.729 9.714 1.00 89.44 212 ARG A O 1
ATOM 1731 N N . SER A 1 213 ? -16.603 -26.019 7.857 1.00 89.06 213 SER A N 1
ATOM 1732 C CA . SER A 1 213 ? -16.529 -27.483 7.825 1.00 89.06 213 SER A CA 1
ATOM 1733 C C . SER A 1 213 ? -15.095 -28.025 7.763 1.00 89.06 213 SER A C 1
ATOM 1735 O O . SER A 1 213 ? -14.843 -29.107 8.285 1.00 89.06 213 SER A O 1
ATOM 1737 N N . ASP A 1 214 ? -14.141 -27.266 7.212 1.00 85.19 214 ASP A N 1
ATOM 1738 C CA . ASP A 1 214 ? -12.724 -27.640 7.121 1.00 85.19 214 ASP A CA 1
ATOM 1739 C C . ASP A 1 214 ? -11.936 -27.461 8.434 1.00 85.19 214 ASP A C 1
ATOM 1741 O O . ASP A 1 214 ? -10.785 -27.906 8.528 1.00 85.19 214 ASP A O 1
ATOM 1745 N N . ILE A 1 215 ? -12.531 -26.848 9.463 1.00 84.81 215 ILE A N 1
ATOM 1746 C CA . ILE A 1 215 ? -11.962 -26.779 10.814 1.00 84.81 215 ILE A CA 1
ATOM 1747 C C . ILE A 1 215 ? -12.531 -27.948 11.634 1.00 84.81 215 ILE A C 1
ATOM 1749 O O . ILE A 1 215 ? -13.754 -28.006 11.814 1.00 84.81 215 ILE A O 1
ATOM 1753 N N . PRO A 1 216 ? -11.692 -28.865 12.162 1.00 90.25 216 PRO A N 1
ATOM 1754 C CA . PRO A 1 216 ? -12.155 -29.948 13.028 1.00 90.25 216 PRO A CA 1
ATOM 1755 C C . PRO A 1 216 ? -12.923 -29.402 14.228 1.00 90.25 216 PRO A C 1
ATOM 1757 O O . PRO A 1 216 ? -12.479 -28.434 14.840 1.00 90.25 216 PRO A O 1
ATOM 1760 N N . GLU A 1 217 ? -14.029 -30.040 14.606 1.00 92.44 217 GLU A N 1
ATOM 1761 C CA . GLU A 1 217 ? -14.895 -29.576 15.701 1.00 92.44 217 GLU A CA 1
ATOM 1762 C C . GLU A 1 217 ? -14.131 -29.383 17.024 1.00 92.44 217 GLU A C 1
ATOM 1764 O O . GLU A 1 217 ? -14.304 -28.376 17.704 1.00 92.44 217 GLU A O 1
ATOM 1769 N N . SER A 1 218 ? -13.174 -30.267 17.322 1.00 91.94 218 SER A N 1
ATOM 1770 C CA . SER A 1 218 ? -12.286 -30.182 18.496 1.00 91.94 218 SER A CA 1
ATOM 1771 C C . SER A 1 218 ? -11.320 -28.985 18.492 1.00 91.94 218 SER A C 1
ATOM 1773 O O . SER A 1 218 ? -10.689 -28.688 19.511 1.00 91.94 218 SER A O 1
ATOM 1775 N N . SER A 1 219 ? -11.177 -28.322 17.344 1.00 90.69 219 SER A N 1
ATOM 1776 C CA . SER A 1 219 ? -10.325 -27.150 17.107 1.00 90.69 219 SER A CA 1
ATOM 1777 C C . SER A 1 219 ? -11.132 -25.887 16.795 1.00 90.69 219 SER A C 1
ATOM 1779 O O . SER A 1 219 ? -10.560 -24.890 16.358 1.00 90.69 219 SER A O 1
ATOM 1781 N N . ARG A 1 220 ? -12.453 -25.909 17.008 1.00 93.81 220 ARG A N 1
ATOM 1782 C CA . ARG A 1 220 ? -13.304 -24.717 16.928 1.00 93.81 220 ARG A CA 1
ATOM 1783 C C . ARG A 1 220 ? -13.377 -24.049 18.293 1.00 93.81 220 ARG A C 1
ATOM 1785 O O . ARG A 1 220 ? -13.395 -24.714 19.326 1.00 93.81 220 ARG A O 1
ATOM 1792 N N . SER A 1 221 ? -13.433 -22.724 18.295 1.00 94.94 221 SER A N 1
ATOM 1793 C CA . SER A 1 221 ? -13.709 -21.934 19.492 1.00 94.94 221 SER A CA 1
ATOM 1794 C C . SER A 1 221 ? -14.952 -21.088 19.273 1.00 94.94 221 SER A C 1
ATOM 1796 O O . SER A 1 221 ? -15.208 -20.615 18.166 1.00 94.94 221 SER A O 1
ATOM 1798 N N . THR A 1 222 ? -15.728 -20.886 20.332 1.00 97.06 222 THR A N 1
ATOM 1799 C CA . THR A 1 222 ? -16.924 -20.053 20.276 1.00 97.06 222 THR A CA 1
ATOM 1800 C C . THR A 1 222 ? -16.544 -18.625 20.664 1.00 97.06 222 THR A C 1
ATOM 1802 O O . THR A 1 222 ? -16.187 -18.385 21.825 1.00 97.06 222 THR A O 1
ATOM 1805 N N . PRO A 1 223 ? -16.606 -17.651 19.741 1.00 96.44 223 PRO A N 1
ATOM 1806 C CA . PRO A 1 223 ? -16.338 -16.268 20.095 1.00 96.44 223 PRO A CA 1
ATOM 1807 C C . PRO A 1 223 ? -17.437 -15.742 21.028 1.00 96.44 223 PRO A C 1
ATOM 1809 O O . PRO A 1 223 ? -18.602 -16.126 20.919 1.00 96.44 223 PRO A O 1
ATOM 1812 N N . VAL A 1 224 ? -17.085 -14.852 21.958 1.00 96.44 224 VAL A N 1
ATOM 1813 C CA . VAL A 1 224 ? -18.062 -14.211 22.854 1.00 96.44 224 VAL A CA 1
ATOM 1814 C C . VAL A 1 224 ? -18.074 -12.718 22.590 1.00 96.44 224 VAL A C 1
ATOM 1816 O O . VAL A 1 224 ? -17.028 -12.071 22.543 1.00 96.44 224 VAL A O 1
ATOM 1819 N N . VAL A 1 225 ? -19.278 -12.166 22.447 1.00 93.88 225 VAL A N 1
ATOM 1820 C CA . VAL A 1 225 ? -19.493 -10.731 22.275 1.00 93.88 225 VAL A CA 1
ATOM 1821 C C . VAL A 1 225 ? -20.268 -10.174 23.463 1.00 93.88 225 VAL A C 1
ATOM 1823 O O . VAL A 1 225 ? -21.274 -10.746 23.888 1.00 93.88 225 VAL A O 1
ATOM 1826 N N . VAL A 1 226 ? -19.802 -9.048 23.994 1.00 92.81 226 VAL A N 1
ATOM 1827 C CA . VAL A 1 226 ? -20.535 -8.211 24.951 1.00 92.81 226 VAL A CA 1
ATOM 1828 C C . VAL A 1 226 ? -20.639 -6.826 24.351 1.00 92.81 226 VAL A C 1
ATOM 1830 O O . VAL A 1 226 ? -19.632 -6.250 23.956 1.00 92.81 226 VAL A O 1
ATOM 1833 N N . SER A 1 227 ? -21.850 -6.290 24.263 1.00 89.12 227 SER A N 1
ATOM 1834 C CA . SER A 1 227 ? -22.045 -4.929 23.794 1.00 89.12 227 SER A CA 1
ATOM 1835 C C . SER A 1 227 ? -23.206 -4.275 24.519 1.00 89.12 227 SER A C 1
ATOM 1837 O O . SER A 1 227 ? -24.261 -4.885 24.657 1.00 89.12 227 SER A O 1
ATOM 1839 N N . ASP A 1 228 ? -22.979 -3.041 24.955 1.00 82.31 228 ASP A N 1
ATOM 1840 C CA . ASP A 1 228 ? -24.014 -2.108 25.421 1.00 82.31 228 ASP A CA 1
ATOM 1841 C C . ASP A 1 228 ? -24.139 -0.914 24.457 1.00 82.31 228 ASP A C 1
ATOM 1843 O O . ASP A 1 228 ? -24.855 0.048 24.705 1.00 82.31 228 ASP A O 1
ATOM 1847 N N . SER A 1 229 ? -23.397 -0.930 23.345 1.00 66.94 229 SER A N 1
ATOM 1848 C CA . SER A 1 229 ? -23.386 0.190 22.417 1.00 66.94 229 SER A CA 1
ATOM 1849 C C . SER A 1 229 ? -24.582 0.097 21.459 1.00 66.94 229 SER A C 1
ATOM 1851 O O . SER A 1 229 ? -24.620 -0.817 20.633 1.00 66.94 229 SER A O 1
ATOM 1853 N N . PRO A 1 230 ? -25.531 1.058 21.481 1.00 57.91 230 PRO A N 1
ATOM 1854 C CA . PRO A 1 230 ? -26.570 1.162 20.453 1.00 57.91 230 PRO A CA 1
ATOM 1855 C C . PRO A 1 230 ? -25.992 1.602 19.095 1.00 57.91 230 PRO A C 1
ATOM 1857 O O . PRO A 1 230 ? -26.707 1.692 18.097 1.00 57.91 230 PRO A O 1
ATOM 1860 N N . ILE A 1 231 ? -24.696 1.925 19.053 1.00 51.94 231 ILE A N 1
ATOM 1861 C CA . ILE A 1 231 ? -24.033 2.573 17.936 1.00 51.94 231 ILE A CA 1
ATOM 1862 C C . ILE A 1 231 ? -23.499 1.512 16.964 1.00 51.94 231 ILE A C 1
ATOM 1864 O O . ILE A 1 231 ? -22.495 0.844 17.183 1.00 51.94 231 ILE A O 1
ATOM 1868 N N . THR A 1 232 ? -24.153 1.449 15.807 1.00 51.12 232 THR A N 1
ATOM 1869 C CA . THR A 1 232 ? -23.756 0.763 14.565 1.00 51.12 232 THR A CA 1
ATOM 1870 C C . THR A 1 232 ? -22.462 1.292 13.934 1.00 51.12 232 THR A C 1
ATOM 1872 O O . THR A 1 232 ? -22.076 0.825 12.860 1.00 51.12 232 THR A O 1
ATOM 1875 N N . ARG A 1 233 ? -21.771 2.263 14.553 1.00 54.59 233 ARG A N 1
ATOM 1876 C CA . ARG A 1 233 ? -20.504 2.774 14.024 1.00 54.59 233 ARG A CA 1
ATOM 1877 C C . ARG A 1 233 ? -19.435 1.730 14.233 1.00 54.59 233 ARG A C 1
ATOM 1879 O O . ARG A 1 233 ? -18.902 1.511 15.319 1.00 54.59 233 ARG A O 1
ATOM 1886 N N . LEU A 1 234 ? -19.129 1.105 13.114 1.00 57.91 234 LEU A N 1
ATOM 1887 C CA . LEU A 1 234 ? -17.953 0.301 12.968 1.00 57.91 234 LEU A CA 1
ATOM 1888 C C . LEU A 1 234 ? -16.690 1.079 13.350 1.00 57.91 234 LEU A C 1
ATOM 1890 O O . LEU A 1 234 ? -16.716 2.309 13.409 1.00 57.91 234 LEU A O 1
ATOM 1894 N N . MET A 1 235 ? -15.577 0.365 13.525 1.00 55.12 235 MET A N 1
ATOM 1895 C CA . MET A 1 235 ? -14.227 0.910 13.721 1.00 55.12 235 MET A CA 1
ATOM 1896 C C . MET A 1 235 ? -13.740 1.736 12.502 1.00 55.12 235 MET A C 1
ATOM 1898 O O . MET A 1 235 ? -12.713 1.443 11.913 1.00 55.12 235 MET A O 1
ATOM 1902 N N . LYS A 1 236 ? -14.495 2.747 12.050 1.00 46.47 236 LYS A N 1
ATOM 1903 C CA . LYS A 1 236 ? -14.160 3.624 10.917 1.00 46.47 236 LYS A CA 1
ATOM 1904 C C . LYS A 1 236 ? -13.217 4.753 11.338 1.00 46.47 236 LYS A C 1
ATOM 1906 O O . LYS A 1 236 ? -12.484 5.274 10.506 1.00 46.47 236 LYS A O 1
ATOM 1911 N N . LYS A 1 237 ? -13.199 5.115 12.628 1.00 44.47 237 LYS A N 1
ATOM 1912 C CA . LYS A 1 237 ? -12.204 6.015 13.224 1.00 44.47 237 LYS A CA 1
ATOM 1913 C C . LYS A 1 237 ? -11.376 5.244 14.240 1.00 44.47 237 LYS A C 1
ATOM 1915 O O . LYS A 1 237 ? -11.879 4.844 15.282 1.00 44.47 237 LYS A O 1
ATOM 1920 N N . PHE A 1 238 ? -10.114 5.034 13.898 1.00 43.66 238 PHE A N 1
ATOM 1921 C CA . PHE A 1 238 ? -9.127 4.409 14.760 1.00 43.66 238 PHE A CA 1
ATOM 1922 C C . PHE A 1 238 ? -8.246 5.491 15.389 1.00 43.66 238 PHE A C 1
ATOM 1924 O O . PHE A 1 238 ? -7.366 6.043 14.732 1.00 43.66 238 PHE A O 1
ATOM 1931 N N . SER A 1 239 ? -8.438 5.762 16.674 1.00 40.19 239 SER A N 1
ATOM 1932 C CA . SER A 1 239 ? -7.334 6.095 17.577 1.00 40.19 239 SER A CA 1
ATOM 1933 C C . SER A 1 239 ? -6.949 4.782 18.257 1.00 40.19 239 SER A C 1
ATOM 1935 O O . SER A 1 239 ? -7.527 4.404 19.271 1.00 40.19 239 SER A O 1
ATOM 1937 N N . SER A 1 240 ? -6.078 3.991 17.626 1.00 44.50 240 SER A N 1
ATOM 1938 C CA . SER A 1 240 ? -5.755 2.640 18.106 1.00 44.50 240 SER A CA 1
ATOM 1939 C C . SER A 1 240 ? -4.279 2.454 18.401 1.00 44.50 240 SER A C 1
ATOM 1941 O O . SER A 1 240 ? -3.431 2.787 17.574 1.00 44.50 240 SER A O 1
ATOM 1943 N N . VAL A 1 241 ? -4.016 1.799 19.532 1.00 38.78 241 VAL A N 1
ATOM 1944 C CA . VAL A 1 241 ? -2.791 1.040 19.782 1.00 38.78 241 VAL A CA 1
ATOM 1945 C C . VAL A 1 241 ? -3.164 -0.441 19.738 1.00 38.78 241 VAL A C 1
ATOM 1947 O O . VAL A 1 241 ? -4.049 -0.905 20.456 1.00 38.78 241 VAL A O 1
ATOM 1950 N N . ILE A 1 242 ? -2.493 -1.182 18.859 1.00 47.47 242 ILE A N 1
ATOM 1951 C CA . ILE A 1 242 ? -2.511 -2.645 18.851 1.00 47.47 242 ILE A CA 1
ATOM 1952 C C . ILE A 1 242 ? -1.403 -3.086 19.799 1.00 47.47 242 ILE A C 1
ATOM 1954 O O . ILE A 1 242 ? -0.230 -2.840 19.524 1.00 47.47 242 ILE A O 1
ATOM 1958 N N . ILE A 1 243 ? -1.761 -3.729 20.909 1.00 44.53 243 ILE A N 1
ATOM 1959 C CA . ILE A 1 243 ? -0.782 -4.249 21.865 1.00 44.53 243 ILE A CA 1
ATOM 1960 C C . ILE A 1 243 ? -0.638 -5.742 21.579 1.00 44.53 243 ILE A C 1
ATOM 1962 O O . ILE A 1 243 ? -1.460 -6.567 21.980 1.00 44.53 243 ILE A O 1
ATOM 1966 N N . TRP A 1 244 ? 0.395 -6.074 20.804 1.00 39.78 244 TRP A N 1
ATOM 1967 C CA . TRP A 1 244 ? 0.714 -7.438 20.389 1.00 39.78 244 TRP A CA 1
ATOM 1968 C C . TRP A 1 244 ? 1.899 -7.955 21.200 1.00 39.78 244 TRP A C 1
ATOM 1970 O O . TRP A 1 244 ? 3.009 -7.445 21.062 1.00 39.78 244 TRP A O 1
ATOM 1980 N N . ILE A 1 245 ? 1.673 -8.943 22.067 1.00 42.69 245 ILE A N 1
ATOM 1981 C CA . ILE A 1 245 ? 2.730 -9.526 22.898 1.00 42.69 245 ILE A CA 1
ATOM 1982 C C . ILE A 1 245 ? 2.556 -11.043 22.847 1.00 42.69 245 ILE A C 1
ATOM 1984 O O . ILE A 1 245 ? 1.803 -11.629 23.623 1.00 42.69 245 ILE A O 1
ATOM 1988 N N . SER A 1 246 ? 3.236 -11.682 21.892 1.00 36.22 246 SER A N 1
ATOM 1989 C CA . SER A 1 246 ? 3.341 -13.140 21.847 1.00 36.22 246 SER A CA 1
ATOM 1990 C C . SER A 1 246 ? 4.722 -13.591 22.336 1.00 36.22 246 SER A C 1
ATOM 1992 O O . SER A 1 246 ? 5.720 -13.233 21.712 1.00 36.22 246 SER A O 1
ATOM 1994 N N . PRO A 1 247 ? 4.819 -14.420 23.392 1.00 33.62 247 PRO A N 1
ATOM 1995 C CA . PRO A 1 247 ? 6.074 -15.057 23.796 1.00 33.62 247 PRO A CA 1
ATOM 1996 C C . PRO A 1 247 ? 6.448 -16.286 22.939 1.00 33.62 247 PRO A C 1
ATOM 1998 O O . PRO A 1 247 ? 7.436 -16.958 23.232 1.00 33.62 247 PRO A O 1
ATOM 2001 N N . SER A 1 248 ? 5.674 -16.627 21.899 1.00 36.69 248 SER A N 1
ATOM 2002 C CA . SER A 1 248 ? 6.026 -17.678 20.935 1.00 36.69 248 SER A CA 1
ATOM 2003 C C . SER A 1 248 ? 5.333 -17.480 19.583 1.00 36.69 248 SER A C 1
ATOM 2005 O O . SER A 1 248 ? 4.118 -17.312 19.515 1.00 36.69 248 SER A O 1
ATOM 2007 N N . LEU A 1 249 ? 6.136 -17.583 18.518 1.00 36.03 249 LEU A N 1
ATOM 2008 C CA . LEU A 1 249 ? 5.797 -17.515 17.086 1.00 36.03 249 LEU A CA 1
ATOM 2009 C C . LEU A 1 249 ? 5.707 -16.093 16.503 1.00 36.03 249 LEU A C 1
ATOM 2011 O O . LEU A 1 249 ? 4.762 -15.362 16.767 1.00 36.03 249 LEU A O 1
ATOM 2015 N N . MET A 1 250 ? 6.745 -15.795 15.706 1.00 34.72 250 MET A N 1
ATOM 2016 C CA . MET A 1 250 ? 6.932 -14.838 14.598 1.00 34.72 250 MET A CA 1
ATOM 2017 C C . MET A 1 250 ? 6.055 -13.573 14.471 1.00 34.72 250 MET A C 1
ATOM 2019 O O . MET A 1 250 ? 4.848 -13.614 14.682 1.00 34.72 250 MET A O 1
ATOM 2023 N N . PRO A 1 251 ? 6.632 -12.459 13.975 1.00 37.75 251 PRO A N 1
ATOM 2024 C CA . PRO A 1 251 ? 5.970 -11.174 13.910 1.00 37.75 251 PRO A CA 1
ATOM 2025 C C . PRO A 1 251 ? 4.869 -11.209 12.857 1.00 37.75 251 PRO A C 1
ATOM 2027 O O . PRO A 1 251 ? 5.092 -11.523 11.688 1.00 37.75 251 PRO A O 1
ATOM 2030 N N . LEU A 1 252 ? 3.678 -10.787 13.271 1.00 40.16 252 LEU A N 1
ATOM 2031 C CA . LEU A 1 252 ? 2.547 -10.471 12.403 1.00 40.16 252 LEU A CA 1
ATOM 2032 C C . LEU A 1 252 ? 2.814 -9.221 11.528 1.00 40.16 252 LEU A C 1
ATOM 2034 O O . LEU A 1 252 ? 1.857 -8.610 11.053 1.00 40.16 252 LEU A O 1
ATOM 2038 N N . SER A 1 253 ? 4.081 -8.817 11.330 1.00 38.59 253 SER A N 1
ATOM 2039 C CA . SER A 1 253 ? 4.481 -7.557 10.690 1.00 38.59 253 SER A CA 1
ATOM 2040 C C . SER A 1 253 ? 3.823 -7.384 9.330 1.00 38.59 253 SER A C 1
ATOM 2042 O O . SER A 1 253 ? 3.402 -6.280 9.034 1.00 38.59 253 SER A O 1
ATOM 2044 N N . VAL A 1 254 ? 3.590 -8.472 8.591 1.00 34.59 254 VAL A N 1
ATOM 2045 C CA . VAL A 1 254 ? 2.993 -8.449 7.248 1.00 34.59 254 VAL A CA 1
ATOM 2046 C C . VAL A 1 254 ? 1.471 -8.420 7.198 1.00 34.59 254 VAL A C 1
ATOM 2048 O O . VAL A 1 254 ? 0.891 -7.762 6.336 1.00 34.59 254 VAL A O 1
ATOM 2051 N N . LEU A 1 255 ? 0.789 -9.052 8.153 1.00 36.34 255 LEU A N 1
ATOM 2052 C CA . LEU A 1 255 ? -0.663 -8.890 8.275 1.00 36.34 255 LEU A CA 1
ATOM 2053 C C . LEU A 1 255 ? -0.996 -7.490 8.807 1.00 36.34 255 LEU A C 1
ATOM 2055 O O . LEU A 1 255 ? -2.009 -6.909 8.422 1.00 36.34 255 LEU A O 1
ATOM 2059 N N . VAL A 1 256 ? -0.100 -6.930 9.630 1.00 39.00 256 VAL A N 1
ATOM 2060 C CA . VAL A 1 256 ? -0.171 -5.543 10.086 1.00 39.00 256 VAL A CA 1
ATOM 2061 C C . VAL A 1 256 ? 0.365 -4.552 9.029 1.00 39.00 256 VAL A C 1
ATOM 2063 O O . VAL A 1 256 ? 0.023 -3.379 9.059 1.00 39.00 256 VAL A O 1
ATOM 2066 N N . GLU A 1 257 ? 1.126 -4.999 8.029 1.00 37.03 257 GLU A N 1
ATOM 2067 C CA . GLU A 1 257 ? 1.563 -4.206 6.867 1.00 37.03 257 GLU A CA 1
ATOM 2068 C C . GLU A 1 257 ? 0.473 -4.088 5.811 1.00 37.03 257 GLU A C 1
ATOM 2070 O O . GLU A 1 257 ? 0.224 -2.977 5.348 1.00 37.03 257 GLU A O 1
ATOM 2075 N N . TYR A 1 258 ? -0.265 -5.173 5.553 1.00 35.59 258 TYR A N 1
ATOM 2076 C CA . TYR A 1 258 ? -1.556 -5.100 4.875 1.00 35.59 258 TYR A CA 1
ATOM 2077 C C . TYR A 1 258 ? -2.499 -4.192 5.678 1.00 35.59 258 TYR A C 1
ATOM 2079 O O . TYR A 1 258 ? -3.031 -3.230 5.146 1.00 35.59 258 TYR A O 1
ATOM 2087 N N . PHE A 1 259 ? -2.605 -4.366 6.999 1.00 40.34 259 PHE A N 1
ATOM 2088 C CA . PHE A 1 259 ? -3.383 -3.466 7.859 1.00 40.34 259 PHE A CA 1
ATOM 2089 C C . PHE A 1 259 ? -2.913 -1.996 7.803 1.00 40.34 259 PHE A C 1
ATOM 2091 O O . PHE A 1 259 ? -3.752 -1.107 7.819 1.00 40.34 259 PHE A O 1
ATOM 2098 N N . HIS A 1 260 ? -1.612 -1.696 7.693 1.00 42.41 260 HIS A N 1
ATOM 2099 C CA . HIS A 1 260 ? -1.071 -0.328 7.723 1.00 42.41 260 HIS A CA 1
ATOM 2100 C C . HIS A 1 260 ? -0.996 0.367 6.364 1.00 42.41 260 HIS A C 1
ATOM 2102 O O . HIS A 1 260 ? -1.216 1.579 6.329 1.00 42.41 260 HIS A O 1
ATOM 2108 N N . GLN A 1 261 ? -0.733 -0.342 5.260 1.00 36.31 261 GLN A N 1
ATOM 2109 C CA . GLN A 1 261 ? -0.998 0.192 3.917 1.00 36.31 261 GLN A CA 1
ATOM 2110 C C . GLN A 1 261 ? -2.482 0.556 3.811 1.00 36.31 261 GLN A C 1
ATOM 2112 O O . GLN A 1 261 ? -2.820 1.653 3.372 1.00 36.31 261 GLN A O 1
ATOM 2117 N N . GLN A 1 262 ? -3.351 -0.291 4.373 1.00 34.38 262 GLN A N 1
ATOM 2118 C CA . GLN A 1 262 ? -4.788 -0.067 4.379 1.00 34.38 262 GLN A CA 1
ATOM 2119 C C . GLN A 1 262 ? -5.270 0.963 5.443 1.00 34.38 262 GLN A C 1
ATOM 2121 O O . GLN A 1 262 ? -6.275 1.641 5.245 1.00 34.38 262 GLN A O 1
ATOM 2126 N N . MET A 1 263 ? -4.547 1.193 6.542 1.00 34.50 263 MET A N 1
ATOM 2127 C CA . MET A 1 263 ? -4.887 2.213 7.558 1.00 34.50 263 MET A CA 1
ATOM 2128 C C . MET A 1 263 ? -4.310 3.601 7.261 1.00 34.50 263 MET A C 1
ATOM 2130 O O . MET A 1 263 ? -4.902 4.606 7.664 1.00 34.50 263 MET A O 1
ATOM 2134 N N . ARG A 1 264 ? -3.185 3.692 6.531 1.00 36.50 264 ARG A N 1
ATOM 2135 C CA . ARG A 1 264 ? -2.686 4.974 6.003 1.00 36.50 264 ARG A CA 1
ATOM 2136 C C . ARG A 1 264 ? -3.745 5.643 5.128 1.00 36.50 264 ARG A C 1
ATOM 2138 O O . ARG A 1 264 ? -3.924 6.844 5.272 1.00 36.50 264 ARG A O 1
ATOM 2145 N N . LEU A 1 265 ? -4.508 4.867 4.356 1.00 31.77 265 LEU A N 1
ATOM 2146 C CA . LEU A 1 265 ? -5.651 5.340 3.566 1.00 31.77 265 LEU A CA 1
ATOM 2147 C C . LEU A 1 265 ? -6.749 6.007 4.426 1.00 31.77 265 LEU A C 1
ATOM 2149 O O . LEU A 1 265 ? -7.254 7.053 4.046 1.00 31.77 265 LEU A O 1
ATOM 2153 N N . CYS A 1 266 ? -7.052 5.510 5.633 1.00 28.00 266 CYS A N 1
ATOM 2154 C CA . CYS A 1 266 ? -8.080 6.113 6.500 1.00 28.00 266 CYS A CA 1
ATOM 2155 C C . CYS A 1 266 ? -7.584 7.323 7.322 1.00 28.00 266 CYS A C 1
ATOM 2157 O O . CYS A 1 266 ? -8.348 8.251 7.586 1.00 28.00 266 CYS A O 1
ATOM 2159 N N . ILE A 1 267 ? -6.310 7.344 7.741 1.00 32.31 267 ILE A N 1
ATOM 2160 C CA . ILE A 1 267 ? -5.740 8.462 8.524 1.00 32.31 267 ILE A CA 1
ATOM 2161 C C . ILE A 1 267 ? -5.384 9.653 7.618 1.00 32.31 267 ILE A C 1
ATOM 2163 O O . ILE A 1 267 ? -5.536 10.806 8.039 1.00 32.31 267 ILE A O 1
ATOM 2167 N N . PHE A 1 268 ? -4.968 9.404 6.370 1.00 29.08 268 PHE A N 1
ATOM 2168 C CA . PHE A 1 268 ? -4.680 10.470 5.403 1.00 29.08 268 PHE A CA 1
ATOM 2169 C C . PHE A 1 268 ? -5.943 11.269 5.046 1.00 29.08 268 PHE A C 1
ATOM 2171 O O . PHE A 1 268 ? -5.877 12.493 4.951 1.00 29.08 268 PHE A O 1
ATOM 2178 N N . CYS A 1 269 ? -7.108 10.613 5.017 1.00 27.84 269 CYS A N 1
ATOM 2179 C CA . CYS A 1 269 ? -8.412 11.256 4.841 1.00 27.84 269 CYS A CA 1
ATOM 2180 C C . CYS A 1 269 ? -8.953 11.952 6.110 1.00 27.84 269 CYS A C 1
ATOM 2182 O O . CYS A 1 269 ? -10.065 12.474 6.080 1.00 27.84 269 CYS A O 1
ATOM 2184 N N . SER A 1 270 ? -8.245 11.958 7.255 1.00 32.28 270 SER A N 1
ATOM 2185 C CA . SER A 1 270 ? -8.820 12.494 8.505 1.00 32.28 270 SER A CA 1
ATOM 2186 C C . SER A 1 270 ? -7.912 13.273 9.468 1.00 32.28 270 SER A C 1
ATOM 2188 O O . SER A 1 270 ? -8.487 13.938 10.327 1.00 32.28 270 SER A O 1
ATOM 2190 N N . ASN A 1 271 ? -6.566 13.300 9.391 1.00 25.27 271 ASN A N 1
ATOM 2191 C CA . ASN A 1 271 ? -5.803 14.302 10.176 1.00 25.27 271 ASN A CA 1
ATOM 2192 C C . ASN A 1 271 ? -4.312 14.557 9.818 1.00 25.27 271 ASN A C 1
ATOM 2194 O O . ASN A 1 271 ? -3.453 13.683 9.880 1.00 25.27 271 ASN A O 1
ATOM 2198 N N . ARG A 1 272 ? -4.016 15.849 9.597 1.00 34.25 272 ARG A N 1
ATOM 2199 C CA . ARG A 1 272 ? -2.888 16.723 10.033 1.00 34.25 272 ARG A CA 1
ATOM 2200 C C . ARG A 1 272 ? -1.393 16.318 10.069 1.00 34.25 272 ARG A C 1
ATOM 2202 O O . ARG A 1 272 ? -0.588 17.248 10.078 1.00 34.25 272 ARG A O 1
ATOM 2209 N N . ASN A 1 273 ? -0.964 15.055 10.017 1.00 29.78 273 ASN A N 1
ATOM 2210 C CA . ASN A 1 273 ? 0.426 14.693 10.390 1.00 29.78 273 ASN A CA 1
ATOM 2211 C C . ASN A 1 273 ? 1.421 14.347 9.259 1.00 29.78 273 ASN A C 1
ATOM 2213 O O . ASN A 1 273 ? 2.585 14.065 9.551 1.00 29.78 273 ASN A O 1
ATOM 2217 N N . ALA A 1 274 ? 1.053 14.478 7.979 1.00 30.64 274 ALA A N 1
ATOM 2218 C CA . ALA A 1 274 ? 1.978 14.289 6.843 1.00 30.64 274 ALA A CA 1
ATOM 2219 C C . ALA A 1 274 ? 3.179 15.278 6.822 1.00 30.64 274 ALA A C 1
ATOM 2221 O O . ALA A 1 274 ? 4.187 15.053 6.155 1.00 30.64 274 ALA A O 1
ATOM 2222 N N . ILE A 1 275 ? 3.111 16.361 7.602 1.00 39.38 275 ILE A N 1
ATOM 2223 C CA . ILE A 1 275 ? 4.061 17.484 7.568 1.00 39.38 275 ILE A CA 1
ATOM 2224 C C . ILE A 1 275 ? 5.333 17.220 8.396 1.00 39.38 275 ILE A C 1
ATOM 2226 O O . ILE A 1 275 ? 6.389 17.778 8.094 1.00 39.38 275 ILE A O 1
ATOM 2230 N N . SER A 1 276 ? 5.298 16.329 9.398 1.00 34.88 276 SER A N 1
ATOM 2231 C CA . SER A 1 276 ? 6.463 16.099 10.276 1.00 34.88 276 SER A CA 1
ATOM 2232 C C . SER A 1 276 ? 7.600 15.323 9.592 1.00 34.88 276 SER A C 1
ATOM 2234 O O . SER A 1 276 ? 8.772 15.520 9.924 1.00 34.88 276 SER A O 1
ATOM 2236 N N . PHE A 1 277 ? 7.274 14.498 8.592 1.00 34.22 277 PHE A N 1
ATOM 2237 C CA . PHE A 1 277 ? 8.241 13.753 7.783 1.00 34.22 277 PHE A CA 1
ATOM 2238 C C . PHE A 1 277 ? 8.882 14.647 6.703 1.00 34.22 277 PHE A C 1
ATOM 2240 O O . PHE A 1 277 ? 10.103 14.656 6.544 1.00 34.22 277 PHE A O 1
ATOM 2247 N N . HIS A 1 278 ? 8.085 15.489 6.033 1.00 36.31 278 HIS A N 1
ATOM 2248 C CA . HIS A 1 278 ? 8.574 16.427 5.010 1.00 36.31 278 HIS A CA 1
ATOM 2249 C C . HIS A 1 278 ? 9.358 17.609 5.608 1.00 36.31 278 HIS A C 1
ATOM 2251 O O . HIS A 1 278 ? 10.383 18.012 5.055 1.00 36.31 278 HIS A O 1
ATOM 2257 N N . GLY A 1 279 ? 8.976 18.097 6.795 1.00 34.31 279 GLY A N 1
ATOM 2258 C CA . GLY A 1 279 ? 9.721 19.139 7.511 1.00 34.31 279 GLY A CA 1
ATOM 2259 C C . GLY A 1 279 ? 11.142 18.719 7.922 1.00 34.31 279 GLY A C 1
ATOM 2260 O O . GLY A 1 279 ? 12.046 19.557 7.952 1.00 34.31 279 GLY A O 1
ATOM 2261 N N . ARG A 1 280 ? 11.384 17.422 8.184 1.00 36.09 280 ARG A N 1
ATOM 2262 C CA . ARG A 1 280 ? 12.728 16.897 8.505 1.00 36.09 280 ARG A CA 1
ATOM 2263 C C . ARG A 1 280 ? 13.628 16.776 7.271 1.00 36.09 280 ARG A C 1
ATOM 2265 O O . ARG A 1 280 ? 14.817 17.076 7.377 1.00 36.09 280 ARG A O 1
ATOM 2272 N N . MET A 1 281 ? 13.081 16.396 6.113 1.00 34.06 281 MET A N 1
ATOM 2273 C CA . MET A 1 281 ? 13.821 16.346 4.840 1.00 34.06 281 MET A CA 1
ATOM 2274 C C . MET A 1 281 ? 14.150 17.751 4.316 1.00 34.06 281 MET A C 1
ATOM 2276 O O . MET A 1 281 ? 15.301 18.016 3.972 1.00 34.06 281 MET A O 1
ATOM 2280 N N . ALA A 1 282 ? 13.195 18.686 4.379 1.00 37.12 282 ALA A N 1
ATOM 2281 C CA . ALA A 1 282 ? 13.424 20.086 4.022 1.00 37.12 282 ALA A CA 1
ATOM 2282 C C . ALA A 1 282 ? 14.490 20.744 4.920 1.00 37.12 282 ALA A C 1
ATOM 2284 O O . ALA A 1 282 ? 15.377 21.427 4.411 1.00 37.12 282 ALA A O 1
ATOM 2285 N N . ARG A 1 283 ? 14.490 20.471 6.240 1.00 38.34 283 ARG A N 1
ATOM 2286 C CA . ARG A 1 283 ? 15.556 20.930 7.156 1.00 38.34 283 ARG A CA 1
ATOM 2287 C C . ARG A 1 283 ? 16.926 20.346 6.814 1.00 38.34 283 ARG A C 1
ATOM 2289 O O . ARG A 1 283 ? 17.902 21.088 6.853 1.00 38.34 283 ARG A O 1
ATOM 2296 N N . LYS A 1 284 ? 17.022 19.055 6.473 1.00 37.34 284 LYS A N 1
ATOM 2297 C CA . LYS A 1 284 ? 18.301 18.422 6.094 1.00 37.34 284 LYS A CA 1
ATOM 2298 C C . LYS A 1 284 ? 18.836 18.950 4.757 1.00 37.34 284 LYS A C 1
ATOM 2300 O O . LYS A 1 284 ? 20.029 19.222 4.670 1.00 37.34 284 LYS A O 1
ATOM 2305 N N . SER A 1 285 ? 17.966 19.182 3.771 1.00 35.47 285 SER A N 1
ATOM 2306 C CA . SER A 1 285 ? 18.342 19.798 2.491 1.00 35.47 285 SER A CA 1
ATOM 2307 C C . SER A 1 285 ? 18.789 21.253 2.672 1.00 35.47 285 SER A C 1
ATOM 2309 O O . SER A 1 285 ? 19.868 21.613 2.217 1.00 35.47 285 SER A O 1
ATOM 2311 N N . LEU A 1 286 ? 18.038 22.073 3.423 1.00 37.53 286 LEU A N 1
ATOM 2312 C CA . LEU A 1 286 ? 18.414 23.462 3.738 1.00 37.53 286 LEU A CA 1
ATOM 2313 C C . LEU A 1 286 ? 19.734 23.558 4.520 1.00 37.53 286 LEU A C 1
ATOM 2315 O O . LEU A 1 286 ? 20.520 24.475 4.285 1.00 37.53 286 LEU A O 1
ATOM 2319 N N . LEU A 1 287 ? 20.006 22.612 5.427 1.00 40.53 287 LEU A N 1
ATOM 2320 C CA . LEU A 1 287 ? 21.273 22.532 6.165 1.00 40.53 287 LEU A CA 1
ATOM 2321 C C . LEU A 1 287 ? 22.449 22.095 5.273 1.00 40.53 287 LEU A C 1
ATOM 2323 O O . LEU A 1 287 ? 23.560 22.594 5.458 1.00 40.53 287 LEU A O 1
ATOM 2327 N N . ALA A 1 288 ? 22.215 21.227 4.283 1.00 39.91 288 ALA A N 1
ATOM 2328 C CA . ALA A 1 288 ? 23.224 20.826 3.301 1.00 39.91 288 ALA A CA 1
ATOM 2329 C C . ALA A 1 288 ? 23.563 21.966 2.322 1.00 39.91 288 ALA A C 1
ATOM 2331 O O . ALA A 1 288 ? 24.738 22.210 2.046 1.00 39.91 288 ALA A O 1
ATOM 2332 N N . THR A 1 289 ? 22.566 22.739 1.874 1.00 38.62 289 THR A N 1
ATOM 2333 C CA . THR A 1 289 ? 22.780 23.927 1.029 1.00 38.62 289 THR A CA 1
ATOM 2334 C C . THR A 1 289 ? 23.450 25.068 1.807 1.00 38.62 289 THR A C 1
ATOM 2336 O O . THR A 1 289 ? 24.321 25.748 1.266 1.00 38.62 289 THR A O 1
ATOM 2339 N N . ARG A 1 290 ? 23.137 25.241 3.105 1.00 40.12 290 ARG A N 1
ATOM 2340 C CA . ARG A 1 290 ? 23.817 26.213 3.990 1.00 40.12 290 ARG A CA 1
ATOM 2341 C C . ARG A 1 290 ? 25.288 25.886 4.241 1.00 40.12 290 ARG A C 1
ATOM 2343 O O . ARG A 1 290 ? 26.078 26.808 4.406 1.00 40.12 290 ARG A O 1
ATOM 2350 N N . ARG A 1 291 ? 25.673 24.605 4.254 1.00 42.09 291 ARG A N 1
ATOM 2351 C CA . ARG A 1 291 ? 27.084 24.200 4.394 1.00 42.09 291 ARG A CA 1
ATOM 2352 C C . ARG A 1 291 ? 27.918 24.446 3.134 1.00 42.09 291 ARG A C 1
ATOM 2354 O O . ARG A 1 291 ? 29.122 24.603 3.270 1.00 42.09 291 ARG A O 1
ATOM 2361 N N . ARG A 1 292 ? 27.304 24.537 1.946 1.00 41.38 292 ARG A N 1
ATOM 2362 C CA . ARG A 1 292 ? 27.998 24.859 0.680 1.00 41.38 292 ARG A CA 1
ATOM 2363 C C . ARG A 1 292 ? 28.115 26.356 0.366 1.00 41.38 292 ARG A C 1
ATOM 2365 O O . ARG A 1 292 ? 28.862 26.706 -0.532 1.00 41.38 292 ARG A O 1
ATOM 2372 N N . ARG A 1 293 ? 27.412 27.238 1.086 1.00 41.34 293 ARG A N 1
ATOM 2373 C CA . ARG A 1 293 ? 27.459 28.705 0.891 1.00 41.34 293 ARG A CA 1
ATOM 2374 C C . ARG A 1 293 ? 28.242 29.445 1.983 1.00 41.34 293 ARG A C 1
ATOM 2376 O O . ARG A 1 293 ? 27.955 30.604 2.258 1.00 41.34 293 ARG A O 1
ATOM 2383 N N . ARG A 1 294 ? 29.178 28.777 2.666 1.00 41.94 294 ARG A N 1
ATOM 2384 C CA . ARG A 1 294 ? 29.925 29.406 3.769 1.00 41.94 294 ARG A CA 1
ATOM 2385 C C . ARG A 1 294 ? 31.144 30.224 3.331 1.00 41.94 294 ARG A C 1
ATOM 2387 O O . ARG A 1 294 ? 31.688 30.907 4.187 1.00 41.94 294 ARG A O 1
ATOM 2394 N N . ASP A 1 295 ? 31.469 30.243 2.037 1.00 45.84 295 ASP A N 1
ATOM 2395 C CA . ASP A 1 295 ? 32.666 30.932 1.533 1.00 45.84 295 ASP A CA 1
ATOM 2396 C C . ASP A 1 295 ? 32.399 32.155 0.642 1.00 45.84 295 ASP A C 1
ATOM 2398 O O . ASP A 1 295 ? 33.354 32.752 0.169 1.00 45.84 295 ASP A O 1
ATOM 2402 N N . ASP A 1 296 ? 31.152 32.623 0.486 1.00 41.16 296 ASP A N 1
ATOM 2403 C CA . ASP A 1 296 ? 30.900 33.889 -0.219 1.00 41.16 296 ASP A CA 1
ATOM 2404 C C . ASP A 1 296 ? 29.903 34.806 0.506 1.00 41.16 296 ASP A C 1
ATOM 2406 O O . ASP A 1 296 ? 28.729 34.490 0.687 1.00 41.16 296 ASP A O 1
ATOM 2410 N N . LYS A 1 297 ? 30.458 35.952 0.923 1.00 40.47 297 LYS A N 1
ATOM 2411 C CA . LYS A 1 297 ? 29.891 37.257 1.316 1.00 40.47 297 LYS A CA 1
ATOM 2412 C C . LYS A 1 297 ? 28.517 37.298 2.009 1.00 40.47 297 LYS A C 1
ATOM 2414 O O . LYS A 1 297 ? 27.464 37.042 1.434 1.00 40.47 297 LYS A O 1
ATOM 2419 N N . LEU A 1 298 ? 28.558 37.814 3.245 1.00 42.91 298 LEU A N 1
ATOM 2420 C CA . LEU A 1 298 ? 27.426 38.337 4.011 1.00 42.91 298 LEU A CA 1
ATOM 2421 C C . LEU A 1 298 ? 26.598 39.337 3.185 1.00 42.91 298 LEU A C 1
ATOM 2423 O O . LEU A 1 298 ? 26.976 40.496 3.037 1.00 42.91 298 LEU A O 1
ATOM 2427 N N . VAL A 1 299 ? 25.426 38.904 2.732 1.00 42.09 299 VAL A N 1
ATOM 2428 C CA . VAL A 1 299 ? 24.303 39.782 2.388 1.00 42.09 299 VAL A CA 1
ATOM 2429 C C . VAL A 1 299 ? 23.109 39.334 3.227 1.00 42.09 299 VAL A C 1
ATOM 2431 O O . VAL A 1 299 ? 22.875 38.138 3.401 1.00 42.09 299 VAL A O 1
ATOM 2434 N N . HIS A 1 300 ? 22.416 40.311 3.814 1.00 39.09 300 HIS A N 1
ATOM 2435 C CA . HIS A 1 300 ? 21.329 40.185 4.784 1.00 39.09 300 HIS A CA 1
ATOM 2436 C C . HIS A 1 300 ? 20.435 38.947 4.605 1.00 39.09 300 HIS A C 1
ATOM 2438 O O . HIS A 1 300 ? 19.594 38.876 3.710 1.00 39.09 300 HIS A O 1
ATOM 2444 N N . ALA A 1 301 ? 20.568 37.986 5.523 1.00 38.03 301 ALA A N 1
ATOM 2445 C CA . ALA A 1 301 ? 19.634 36.879 5.654 1.00 38.03 301 ALA A CA 1
ATOM 2446 C C . ALA A 1 301 ? 18.333 37.389 6.292 1.00 38.03 301 ALA A C 1
ATOM 2448 O O . ALA A 1 301 ? 18.174 37.361 7.512 1.00 38.03 301 ALA A O 1
ATOM 2449 N N . GLY A 1 302 ? 17.404 37.856 5.456 1.00 37.59 302 GLY A N 1
ATOM 2450 C CA . GLY A 1 302 ? 16.005 38.000 5.845 1.00 37.59 302 GLY A CA 1
ATOM 2451 C C . GLY A 1 302 ? 15.483 36.664 6.377 1.00 37.59 302 GLY A C 1
ATOM 2452 O O . GLY A 1 302 ? 15.801 35.600 5.837 1.00 37.59 302 GLY A O 1
ATOM 2453 N N . SER A 1 303 ? 14.728 36.696 7.476 1.00 37.44 303 SER A N 1
ATOM 2454 C CA . SER A 1 303 ? 14.127 35.495 8.046 1.00 37.44 303 SER A CA 1
ATOM 2455 C C . SER A 1 303 ? 13.172 34.886 7.021 1.00 37.44 303 SER A C 1
ATOM 2457 O O . SER A 1 303 ? 12.090 35.423 6.789 1.00 37.44 303 SER A O 1
ATOM 2459 N N . ALA A 1 304 ? 13.570 33.781 6.392 1.00 44.66 304 ALA A N 1
ATOM 2460 C CA . ALA A 1 304 ? 12.683 33.008 5.537 1.00 44.66 304 ALA A CA 1
ATOM 2461 C C . ALA A 1 304 ? 11.573 32.424 6.418 1.00 44.66 304 ALA A C 1
ATOM 2463 O O . ALA A 1 304 ? 11.763 31.420 7.108 1.00 44.66 304 ALA A O 1
ATOM 2464 N N . THR A 1 305 ? 10.433 33.105 6.448 1.00 49.72 305 THR A N 1
ATOM 2465 C CA . THR A 1 305 ? 9.207 32.594 7.040 1.00 49.72 305 THR A CA 1
ATOM 2466 C C . THR A 1 305 ? 8.809 31.350 6.255 1.00 49.72 305 THR A C 1
ATOM 2468 O O . THR A 1 305 ? 8.680 31.373 5.033 1.00 49.72 305 THR A O 1
ATOM 2471 N N . THR A 1 306 ? 8.683 30.218 6.947 1.00 51.34 306 THR A N 1
ATOM 2472 C CA . THR A 1 306 ? 8.127 29.000 6.347 1.00 51.34 306 THR A CA 1
ATOM 2473 C C . THR A 1 306 ? 6.764 29.340 5.743 1.00 51.34 306 THR A C 1
ATOM 2475 O O . THR A 1 306 ? 5.944 29.919 6.464 1.00 51.34 306 THR A O 1
ATOM 2478 N N . PRO A 1 307 ? 6.507 29.015 4.462 1.00 56.03 307 PRO A N 1
ATOM 2479 C CA . PRO A 1 307 ? 5.235 29.336 3.839 1.00 56.03 307 PRO A CA 1
ATOM 2480 C C . PRO A 1 307 ? 4.084 28.704 4.638 1.00 56.03 307 PRO A C 1
ATOM 2482 O O . PRO A 1 307 ? 4.238 27.592 5.160 1.00 56.03 307 PRO A O 1
ATOM 2485 N N . PRO A 1 308 ? 2.935 29.393 4.757 1.00 69.56 308 PRO A N 1
ATOM 2486 C CA . PRO A 1 308 ? 1.720 28.830 5.319 1.00 69.56 308 PRO A CA 1
ATOM 2487 C C . PRO A 1 308 ? 1.439 27.436 4.759 1.00 69.56 308 PRO A C 1
ATOM 2489 O O . PRO A 1 308 ? 1.635 27.150 3.577 1.00 69.56 308 PRO A O 1
ATOM 2492 N N . ARG A 1 309 ? 0.955 26.552 5.628 1.00 60.66 309 ARG A N 1
ATOM 2493 C CA . ARG A 1 309 ? 0.685 25.143 5.319 1.00 60.66 309 ARG A CA 1
ATOM 2494 C C . ARG A 1 309 ? -0.146 24.940 4.047 1.00 60.66 309 ARG A C 1
ATOM 2496 O O . ARG A 1 309 ? 0.119 24.008 3.295 1.00 60.66 309 ARG A O 1
ATOM 2503 N N . GLU A 1 310 ? -1.127 25.802 3.816 1.00 65.12 310 GLU A N 1
ATOM 2504 C CA . GLU A 1 310 ? -1.996 25.767 2.636 1.00 65.12 310 GLU A CA 1
ATOM 2505 C C . GLU A 1 310 ? -1.205 26.024 1.348 1.00 65.12 310 GLU A C 1
ATOM 2507 O O . GLU A 1 310 ? -1.337 25.271 0.388 1.00 65.12 310 GLU A O 1
ATOM 2512 N N . GLN A 1 311 ? -0.270 26.979 1.361 1.00 66.19 311 GLN A N 1
ATOM 2513 C CA . GLN A 1 311 ? 0.618 27.242 0.225 1.00 66.19 311 GLN A CA 1
ATOM 2514 C C . GLN A 1 311 ? 1.543 26.056 -0.070 1.00 66.19 311 GLN A C 1
ATOM 2516 O O . GLN A 1 311 ? 1.795 25.752 -1.230 1.00 66.19 311 GLN A O 1
ATOM 2521 N N . THR A 1 312 ? 2.003 25.337 0.959 1.00 67.12 312 THR A N 1
ATOM 2522 C CA . THR A 1 312 ? 2.827 24.129 0.764 1.00 67.12 312 THR A CA 1
ATOM 2523 C C . THR A 1 312 ? 2.035 22.997 0.098 1.00 67.12 312 THR A C 1
ATOM 2525 O O . THR A 1 312 ? 2.570 22.291 -0.753 1.00 67.12 312 THR A O 1
ATOM 2528 N N . ILE A 1 313 ? 0.759 22.823 0.458 1.00 63.50 313 ILE A N 1
ATOM 2529 C CA . ILE A 1 313 ? -0.118 21.805 -0.146 1.00 63.50 313 ILE A CA 1
ATOM 2530 C C . ILE A 1 313 ? -0.415 22.153 -1.605 1.00 63.50 313 ILE A C 1
ATOM 2532 O O . ILE A 1 313 ? -0.271 21.294 -2.469 1.00 63.50 313 ILE A O 1
ATOM 2536 N N . VAL A 1 314 ? -0.750 23.413 -1.891 1.00 65.50 314 VAL A N 1
ATOM 2537 C CA . VAL A 1 314 ? -0.979 23.888 -3.264 1.00 65.50 314 VAL A CA 1
ATOM 2538 C C . VAL A 1 314 ? 0.280 23.721 -4.117 1.00 65.50 314 VAL A C 1
ATOM 2540 O O . VAL A 1 314 ? 0.200 23.231 -5.241 1.00 65.50 314 VAL A O 1
ATOM 2543 N N . GLN A 1 315 ? 1.459 24.040 -3.576 1.00 68.31 315 GLN A N 1
ATOM 2544 C CA . GLN A 1 315 ? 2.731 23.812 -4.263 1.00 68.31 315 GLN A CA 1
ATOM 2545 C C . GLN A 1 315 ? 2.971 22.326 -4.549 1.00 68.31 315 GLN A C 1
ATOM 2547 O O . GLN A 1 315 ? 3.345 21.983 -5.665 1.00 68.31 315 GLN A O 1
ATOM 2552 N N . LEU A 1 316 ? 2.725 21.433 -3.585 1.00 67.88 316 LEU A N 1
ATOM 2553 C CA . LEU A 1 316 ? 2.858 19.985 -3.781 1.00 67.88 316 LEU A CA 1
ATOM 2554 C C . LEU A 1 316 ? 1.881 19.448 -4.833 1.00 67.88 316 LEU A C 1
ATOM 2556 O O . LEU A 1 316 ? 2.284 18.648 -5.678 1.00 67.88 316 LEU A O 1
ATOM 2560 N N . ALA A 1 317 ? 0.628 19.903 -4.811 1.00 66.81 317 ALA A N 1
ATOM 2561 C CA . ALA A 1 317 ? -0.378 19.532 -5.800 1.00 66.81 317 ALA A CA 1
ATOM 2562 C C . ALA A 1 317 ? 0.027 20.009 -7.202 1.00 66.81 317 ALA A C 1
ATOM 2564 O O . ALA A 1 317 ? 0.011 19.221 -8.142 1.00 66.81 317 ALA A O 1
ATOM 2565 N N . HIS A 1 318 ? 0.487 21.256 -7.329 1.00 67.88 318 HIS A N 1
ATOM 2566 C CA . HIS A 1 318 ? 0.956 21.818 -8.595 1.00 67.88 318 HIS A CA 1
ATOM 2567 C C . HIS A 1 318 ? 2.213 21.111 -9.124 1.00 67.88 318 HIS A C 1
ATOM 2569 O O . HIS A 1 318 ? 2.307 20.807 -10.308 1.00 67.88 318 HIS A O 1
ATOM 2575 N N . ILE A 1 319 ? 3.165 20.788 -8.246 1.00 72.25 319 ILE A N 1
ATOM 2576 C CA . ILE A 1 319 ? 4.360 20.007 -8.591 1.00 72.25 319 ILE A CA 1
ATOM 2577 C C . ILE A 1 319 ? 3.967 18.625 -9.097 1.00 72.25 319 ILE A C 1
ATOM 2579 O O . ILE A 1 319 ? 4.518 18.148 -10.086 1.00 72.25 319 ILE A O 1
ATOM 2583 N N . THR A 1 320 ? 3.038 17.970 -8.408 1.00 70.69 320 THR A N 1
ATOM 2584 C CA . THR A 1 320 ? 2.579 16.640 -8.797 1.00 70.69 320 THR A CA 1
ATOM 2585 C C . THR A 1 320 ? 1.883 16.721 -10.151 1.00 70.69 320 THR A C 1
ATOM 2587 O O . THR A 1 320 ? 2.295 16.029 -11.070 1.00 70.69 320 THR A O 1
ATOM 2590 N N . TRP A 1 321 ? 0.951 17.655 -10.329 1.00 73.25 321 TRP A N 1
ATOM 2591 C CA . TRP A 1 321 ? 0.305 17.926 -11.613 1.00 73.25 321 TRP A CA 1
ATOM 2592 C C . TRP A 1 321 ? 1.306 18.181 -12.753 1.00 73.25 321 TRP A C 1
ATOM 2594 O O . TRP A 1 321 ? 1.234 17.539 -13.798 1.00 73.25 321 TRP A O 1
ATOM 2604 N N . PHE A 1 322 ? 2.307 19.037 -12.539 1.00 74.25 322 PHE A N 1
ATOM 2605 C CA . PHE A 1 322 ? 3.330 19.323 -13.547 1.00 74.25 322 PHE A CA 1
ATOM 2606 C C . PHE A 1 322 ? 4.146 18.074 -13.909 1.00 74.25 322 PHE A C 1
ATOM 2608 O O . PHE A 1 322 ? 4.307 17.740 -15.083 1.00 74.25 322 PHE A O 1
ATOM 2615 N N . ARG A 1 323 ? 4.620 17.328 -12.900 1.00 75.31 323 ARG A N 1
ATOM 2616 C CA . ARG A 1 323 ? 5.357 16.067 -13.104 1.00 75.31 323 ARG A CA 1
ATOM 2617 C C . ARG A 1 323 ? 4.548 15.050 -13.890 1.00 75.31 323 ARG A C 1
ATOM 2619 O O . ARG A 1 323 ? 5.127 14.219 -14.588 1.00 75.31 323 ARG A O 1
ATOM 2626 N N . TRP A 1 324 ? 3.238 15.086 -13.713 1.00 76.62 324 TRP A N 1
ATOM 2627 C CA . TRP A 1 324 ? 2.304 14.225 -14.399 1.00 76.62 324 TRP A CA 1
ATOM 2628 C C . TRP A 1 324 ? 2.117 14.636 -15.854 1.00 76.62 324 TRP A C 1
ATOM 2630 O O . TRP A 1 324 ? 2.336 13.800 -16.720 1.00 76.62 324 TRP A O 1
ATOM 2640 N N . LYS A 1 325 ? 1.837 15.910 -16.144 1.00 79.06 325 LYS A N 1
ATOM 2641 C CA . LYS A 1 325 ? 1.708 16.397 -17.529 1.00 79.06 325 LYS A CA 1
ATOM 2642 C C . LYS A 1 325 ? 2.962 16.160 -18.367 1.00 79.06 325 LYS A C 1
ATOM 2644 O O . LYS A 1 325 ? 2.884 15.780 -19.535 1.00 79.06 325 LYS A O 1
ATOM 2649 N N . VAL A 1 326 ? 4.130 16.289 -17.744 1.00 83.81 326 VAL A N 1
ATOM 2650 C CA . VAL A 1 326 ? 5.387 15.905 -18.381 1.00 83.81 326 VAL A CA 1
ATOM 2651 C C . VAL A 1 326 ? 5.417 14.405 -18.683 1.00 83.81 326 VAL A C 1
ATOM 2653 O O . VAL A 1 326 ? 5.611 14.026 -19.832 1.00 83.81 326 VAL A O 1
ATOM 2656 N N . GLN A 1 327 ? 5.245 13.545 -17.675 1.00 86.19 327 GLN A N 1
ATOM 2657 C CA . GLN A 1 327 ? 5.339 12.088 -17.845 1.00 86.19 327 GLN A CA 1
ATOM 2658 C C . GLN A 1 327 ? 4.290 11.540 -18.824 1.00 86.19 327 GLN A C 1
ATOM 2660 O O . GLN A 1 327 ? 4.619 10.680 -19.634 1.00 86.19 327 GLN A O 1
ATOM 2665 N N . GLU A 1 328 ? 3.079 12.097 -18.819 1.00 85.88 328 GLU A N 1
ATOM 2666 C CA . GLU A 1 328 ? 2.016 11.829 -19.793 1.00 85.88 328 GLU A CA 1
ATOM 2667 C C . GLU A 1 328 ? 2.505 12.013 -21.233 1.00 85.88 328 GLU A C 1
ATOM 2669 O O . GLU A 1 328 ? 2.319 11.128 -22.062 1.00 85.88 328 GLU A O 1
ATOM 2674 N N . SER A 1 329 ? 3.211 13.108 -21.520 1.00 90.25 329 SER A N 1
ATOM 2675 C CA . SER A 1 329 ? 3.730 13.380 -22.866 1.00 90.25 329 SER A CA 1
ATOM 2676 C C . SER A 1 329 ? 4.695 12.284 -23.339 1.00 90.25 329 SER A C 1
ATOM 2678 O O . SER A 1 329 ? 4.624 11.832 -24.481 1.00 90.25 329 SER A O 1
ATOM 2680 N N . PHE A 1 330 ? 5.563 11.793 -22.445 1.00 92.50 330 PHE A N 1
ATOM 2681 C CA . PHE A 1 330 ? 6.480 10.689 -22.751 1.00 92.50 330 PHE A CA 1
ATOM 2682 C C . PHE A 1 330 ? 5.756 9.351 -22.920 1.00 92.50 330 PHE A C 1
ATOM 2684 O O . PHE A 1 330 ? 6.128 8.574 -23.798 1.00 92.50 330 PHE A O 1
ATOM 2691 N N . LEU A 1 331 ? 4.717 9.091 -22.122 1.00 91.12 331 LEU A N 1
ATOM 2692 C CA . LEU A 1 331 ? 3.885 7.896 -22.255 1.00 91.12 331 LEU A CA 1
ATOM 2693 C C . LEU A 1 331 ? 3.146 7.876 -23.597 1.00 91.12 331 LEU A C 1
ATOM 2695 O O . LEU A 1 331 ? 3.180 6.864 -24.291 1.00 91.12 331 LEU A O 1
ATOM 2699 N N . CYS A 1 332 ? 2.525 8.992 -23.982 1.00 91.19 332 CYS A N 1
ATOM 2700 C CA . CYS A 1 332 ? 1.808 9.116 -25.251 1.00 91.19 332 CYS A CA 1
ATOM 2701 C C . CYS A 1 332 ? 2.739 8.895 -26.447 1.00 91.19 332 CYS A C 1
ATOM 2703 O O . CYS A 1 332 ? 2.366 8.234 -27.410 1.00 91.19 332 CYS A O 1
ATOM 2705 N N . VAL A 1 333 ? 3.971 9.403 -26.379 1.00 94.56 333 VAL A N 1
ATOM 2706 C CA . VAL A 1 333 ? 4.982 9.143 -27.411 1.00 94.56 333 VAL A CA 1
ATOM 2707 C C . VAL A 1 333 ? 5.386 7.675 -27.442 1.00 94.56 333 VAL A C 1
ATOM 2709 O O . VAL A 1 333 ? 5.493 7.111 -28.525 1.00 94.56 333 VAL A O 1
ATOM 2712 N N . ALA A 1 334 ? 5.607 7.047 -26.285 1.00 94.31 334 ALA A N 1
ATOM 2713 C CA . ALA A 1 334 ? 5.951 5.630 -26.230 1.00 94.31 334 ALA A CA 1
ATOM 2714 C C . ALA A 1 334 ? 4.840 4.758 -26.836 1.00 94.31 334 ALA A C 1
ATOM 2716 O O . ALA A 1 334 ? 5.130 3.943 -27.707 1.00 94.31 334 ALA A O 1
ATOM 2717 N N . GLU A 1 335 ? 3.580 4.978 -26.443 1.00 93.62 335 GLU A N 1
ATOM 2718 C CA . GLU A 1 335 ? 2.417 4.283 -27.010 1.00 93.62 335 GLU A CA 1
ATOM 2719 C C . GLU A 1 335 ? 2.328 4.472 -28.516 1.00 93.62 335 GLU A C 1
ATOM 2721 O O . GLU A 1 335 ? 2.185 3.501 -29.250 1.00 93.62 335 GLU A O 1
ATOM 2726 N N . GLU A 1 336 ? 2.504 5.700 -28.989 1.00 94.75 336 GLU A N 1
ATOM 2727 C CA . GLU A 1 336 ? 2.466 6.000 -30.409 1.00 94.75 336 GLU A CA 1
ATOM 2728 C C . GLU A 1 336 ? 3.575 5.281 -31.188 1.00 94.75 336 GLU A C 1
ATOM 2730 O O . GLU A 1 336 ? 3.308 4.714 -32.246 1.00 94.75 336 GLU A O 1
ATOM 2735 N N . LEU A 1 337 ? 4.806 5.260 -30.666 1.00 95.81 337 LEU A N 1
ATOM 2736 C CA . LEU A 1 337 ? 5.937 4.565 -31.288 1.00 95.81 337 LEU A CA 1
ATOM 2737 C C . LEU A 1 337 ? 5.760 3.041 -31.287 1.00 95.81 337 LEU A C 1
ATOM 2739 O O . LEU A 1 337 ? 6.154 2.393 -32.258 1.00 95.81 337 LEU A O 1
ATOM 2743 N N . ILE A 1 338 ? 5.143 2.482 -30.244 1.00 94.19 338 ILE A N 1
ATOM 2744 C CA . ILE A 1 338 ? 4.786 1.059 -30.170 1.00 94.19 338 ILE A CA 1
ATOM 2745 C C . ILE A 1 338 ? 3.696 0.733 -31.190 1.00 94.19 338 ILE A C 1
ATOM 2747 O O . ILE A 1 338 ? 3.845 -0.188 -31.990 1.00 94.19 338 ILE A O 1
ATOM 2751 N N . ARG A 1 339 ? 2.640 1.550 -31.238 1.00 93.75 339 ARG A N 1
ATOM 2752 C CA . ARG A 1 339 ? 1.498 1.391 -32.143 1.00 93.75 339 ARG A CA 1
ATOM 2753 C C . ARG A 1 339 ? 1.906 1.373 -33.617 1.00 93.75 339 ARG A C 1
ATOM 2755 O O . ARG A 1 339 ? 1.290 0.672 -34.413 1.00 93.75 339 ARG A O 1
ATOM 2762 N N . VAL A 1 340 ? 2.929 2.144 -34.000 1.00 95.38 340 VAL A N 1
ATOM 2763 C CA . VAL A 1 340 ? 3.458 2.158 -35.378 1.00 95.38 340 VAL A CA 1
ATOM 2764 C C . VAL A 1 340 ? 4.623 1.183 -35.613 1.00 95.38 340 VAL A C 1
ATOM 2766 O O . VAL A 1 340 ? 5.224 1.211 -36.689 1.00 95.38 340 VAL A O 1
ATOM 2769 N N . GLY A 1 341 ? 4.963 0.342 -34.631 1.00 95.00 341 GLY A N 1
ATOM 2770 C CA . GLY A 1 341 ? 6.005 -0.684 -34.743 1.00 95.00 341 GLY A CA 1
ATOM 2771 C C . GLY A 1 341 ? 7.436 -0.139 -34.839 1.00 95.00 341 GLY A C 1
ATOM 2772 O O . GLY A 1 341 ? 8.305 -0.770 -35.442 1.00 95.00 341 GLY A O 1
ATOM 2773 N N . LEU A 1 342 ? 7.696 1.052 -34.291 1.00 95.31 342 LEU A N 1
ATOM 2774 C CA . LEU A 1 342 ? 9.043 1.642 -34.233 1.00 95.31 342 LEU A CA 1
ATOM 2775 C C . LEU A 1 342 ? 9.806 1.276 -32.953 1.00 95.31 342 LEU A C 1
ATOM 2777 O O . LEU A 1 342 ? 11.035 1.350 -32.923 1.00 95.31 342 LEU A O 1
ATOM 2781 N N . ILE A 1 343 ? 9.071 0.881 -31.915 1.00 95.19 343 ILE A N 1
ATOM 2782 C CA . ILE A 1 343 ? 9.558 0.352 -30.638 1.00 95.19 343 ILE A CA 1
ATOM 2783 C C . ILE A 1 343 ? 8.750 -0.917 -30.359 1.00 95.19 343 ILE A C 1
ATOM 2785 O O . ILE A 1 343 ? 7.553 -0.956 -30.635 1.00 95.19 343 ILE A O 1
ATOM 2789 N N . SER A 1 344 ? 9.386 -1.953 -29.817 1.00 92.00 344 SER A N 1
ATOM 2790 C CA . SER A 1 344 ? 8.660 -3.142 -29.361 1.00 92.00 344 SER A CA 1
ATOM 2791 C C . SER A 1 344 ? 8.008 -2.875 -28.008 1.00 92.00 344 SER A C 1
ATOM 2793 O O . SER A 1 344 ? 8.650 -2.311 -27.117 1.00 92.00 344 SER A O 1
ATOM 2795 N N . LEU A 1 345 ? 6.773 -3.354 -27.817 1.00 87.81 345 LEU A N 1
ATOM 2796 C CA . LEU A 1 345 ? 6.145 -3.368 -26.497 1.00 87.81 345 LEU A CA 1
ATOM 2797 C C . LEU A 1 345 ? 7.073 -4.065 -25.485 1.00 87.81 345 LEU A C 1
ATOM 2799 O O . LEU A 1 345 ? 7.288 -3.531 -24.402 1.00 87.81 345 LEU A O 1
ATOM 2803 N N . ASP A 1 346 ? 7.760 -5.145 -25.878 1.00 86.44 346 ASP A N 1
ATOM 2804 C CA . ASP A 1 346 ? 8.691 -5.913 -25.033 1.00 86.44 346 ASP A CA 1
ATOM 2805 C C . ASP A 1 346 ? 9.811 -5.083 -24.390 1.00 86.44 346 ASP A C 1
ATOM 2807 O O . ASP A 1 346 ? 10.302 -5.428 -23.310 1.00 86.44 346 ASP A O 1
ATOM 2811 N N . ALA A 1 347 ? 10.189 -3.951 -24.995 1.00 82.62 347 ALA A N 1
ATOM 2812 C CA . ALA A 1 347 ? 11.171 -3.033 -24.419 1.00 82.62 347 ALA A CA 1
ATOM 2813 C C . ALA A 1 347 ? 10.735 -2.460 -23.064 1.00 82.62 347 ALA A C 1
ATOM 2815 O O . ALA A 1 347 ? 11.585 -2.141 -22.221 1.00 82.62 347 ALA A O 1
ATOM 2816 N N . MET A 1 348 ? 9.420 -2.357 -22.845 1.00 77.25 348 MET A N 1
ATOM 2817 C CA . MET A 1 348 ? 8.820 -1.983 -21.565 1.00 77.25 348 MET A CA 1
ATOM 2818 C C . MET A 1 348 ? 8.805 -3.156 -20.566 1.00 77.25 348 MET A C 1
ATOM 2820 O O . MET A 1 348 ? 8.887 -2.924 -19.355 1.00 77.25 348 MET A O 1
ATOM 2824 N N . TYR A 1 349 ? 8.734 -4.400 -21.059 1.00 66.75 349 TYR A N 1
ATOM 2825 C CA . TYR A 1 349 ? 8.278 -5.567 -20.294 1.00 66.75 349 TYR A CA 1
ATOM 2826 C C . TYR A 1 349 ? 9.340 -6.540 -19.810 1.00 66.75 349 TYR A C 1
ATOM 2828 O O . TYR A 1 349 ? 9.106 -7.210 -18.805 1.00 66.75 349 TYR A O 1
ATOM 2836 N N . MET A 1 350 ? 10.480 -6.684 -20.480 1.00 52.34 350 MET A N 1
ATOM 2837 C CA . MET A 1 350 ? 11.294 -7.881 -20.247 1.00 52.34 350 MET A CA 1
ATOM 2838 C C . MET A 1 350 ? 12.137 -7.810 -18.972 1.00 52.34 350 MET A C 1
ATOM 2840 O O . MET A 1 350 ? 13.327 -7.519 -19.028 1.00 52.34 350 MET A O 1
ATOM 2844 N N . TYR A 1 351 ? 11.514 -8.091 -17.820 1.00 59.12 351 TYR A N 1
ATOM 2845 C CA . TYR A 1 351 ? 12.112 -8.544 -16.548 1.00 59.12 351 TYR A CA 1
ATOM 2846 C C . TYR A 1 351 ? 13.257 -7.705 -15.979 1.00 59.12 351 TYR A C 1
ATOM 2848 O O . TYR A 1 351 ? 13.934 -8.103 -15.032 1.00 59.12 351 TYR A O 1
ATOM 2856 N N . THR A 1 352 ? 13.466 -6.529 -16.550 1.00 75.62 352 THR A N 1
ATOM 2857 C CA . THR A 1 352 ? 14.687 -5.775 -16.376 1.00 75.62 352 THR A CA 1
ATOM 2858 C C . THR A 1 352 ? 14.302 -4.341 -16.065 1.00 75.62 352 THR A C 1
ATOM 2860 O O . THR A 1 352 ? 14.157 -3.518 -16.983 1.00 75.62 352 THR A O 1
ATOM 2863 N N . PRO A 1 353 ? 14.105 -4.042 -14.768 1.00 82.50 353 PRO A N 1
ATOM 2864 C CA . PRO A 1 353 ? 13.958 -2.681 -14.278 1.00 82.50 353 PRO A CA 1
ATOM 2865 C C . PRO A 1 353 ? 15.003 -1.763 -14.918 1.00 82.50 353 PRO A C 1
ATOM 2867 O O . PRO A 1 353 ? 16.134 -2.197 -15.171 1.00 82.50 353 PRO A O 1
ATOM 2870 N N . MET A 1 354 ? 14.622 -0.520 -15.220 1.00 87.31 354 MET A N 1
ATOM 2871 C CA . MET A 1 354 ? 15.544 0.441 -15.816 1.00 87.31 354 MET A CA 1
ATOM 2872 C C . MET A 1 354 ? 16.301 1.183 -14.721 1.00 87.31 354 MET A C 1
ATOM 2874 O O . MET A 1 354 ? 15.729 1.731 -13.780 1.00 87.31 354 MET A O 1
ATOM 2878 N N . ASN A 1 355 ? 17.614 1.252 -14.868 1.00 86.75 355 ASN A N 1
ATOM 2879 C CA . ASN A 1 355 ? 18.480 2.083 -14.072 1.00 86.75 355 ASN A CA 1
ATOM 2880 C C . ASN A 1 355 ? 18.444 3.511 -14.622 1.00 86.75 355 ASN A C 1
ATOM 2882 O O . ASN A 1 355 ? 19.337 3.941 -15.346 1.00 86.75 355 ASN A O 1
ATOM 2886 N N . LEU A 1 356 ? 17.427 4.270 -14.221 1.00 85.19 356 LEU A N 1
ATOM 2887 C CA . LEU A 1 356 ? 17.282 5.680 -14.595 1.00 85.19 356 LEU A CA 1
ATOM 2888 C C . LEU A 1 356 ? 18.247 6.612 -13.838 1.00 85.19 356 LEU A C 1
ATOM 2890 O O . LEU A 1 356 ? 18.114 7.831 -13.912 1.00 85.19 356 LEU A O 1
ATOM 2894 N N . SER A 1 357 ? 19.199 6.067 -13.073 1.00 81.69 357 SER A N 1
ATOM 2895 C CA . SER A 1 357 ? 20.257 6.852 -12.425 1.00 81.69 357 SER A CA 1
ATOM 2896 C C . SER A 1 357 ? 21.528 6.952 -13.269 1.00 81.69 357 SER A C 1
ATOM 2898 O O . SER A 1 357 ? 22.377 7.800 -12.995 1.00 81.69 357 SER A O 1
ATOM 2900 N N . GLN A 1 358 ? 21.660 6.106 -14.294 1.00 83.94 358 GLN A N 1
ATOM 2901 C CA . GLN A 1 358 ? 22.824 6.054 -15.166 1.00 83.94 358 GLN A CA 1
ATOM 2902 C C . GLN A 1 358 ? 22.416 6.326 -16.608 1.00 83.94 358 GLN A C 1
ATOM 2904 O O . GLN A 1 358 ? 21.399 5.842 -17.093 1.00 83.94 358 GLN A O 1
ATOM 2909 N N . GLN A 1 359 ? 23.245 7.105 -17.290 1.00 90.38 359 GLN A N 1
ATOM 2910 C CA . GLN A 1 359 ? 23.114 7.391 -18.706 1.00 90.38 359 GLN A CA 1
ATOM 2911 C C . GLN A 1 359 ? 24.305 6.756 -19.424 1.00 90.38 359 GLN A C 1
ATOM 2913 O O . GLN A 1 359 ? 25.457 7.007 -19.072 1.00 90.38 359 GLN A O 1
ATOM 2918 N N . THR A 1 360 ? 24.026 5.930 -20.424 1.00 93.50 360 THR A N 1
ATOM 2919 C CA . THR A 1 360 ? 25.037 5.379 -21.331 1.00 93.50 360 THR A CA 1
ATOM 2920 C C . THR A 1 360 ? 25.266 6.326 -22.507 1.00 93.50 360 THR A C 1
ATOM 2922 O O . THR A 1 360 ? 24.529 7.290 -22.718 1.00 93.50 360 THR A O 1
ATOM 2925 N N . GLN A 1 361 ? 26.262 6.024 -23.338 1.00 94.56 361 GLN A N 1
ATOM 2926 C CA . GLN A 1 361 ? 26.485 6.765 -24.576 1.00 94.56 361 GLN A CA 1
ATOM 2927 C C . GLN A 1 361 ? 25.277 6.699 -25.528 1.00 94.56 361 GLN A C 1
ATOM 2929 O O . GLN A 1 361 ? 24.912 7.722 -26.112 1.00 94.56 361 GLN A O 1
ATOM 2934 N N . SER A 1 362 ? 24.631 5.533 -25.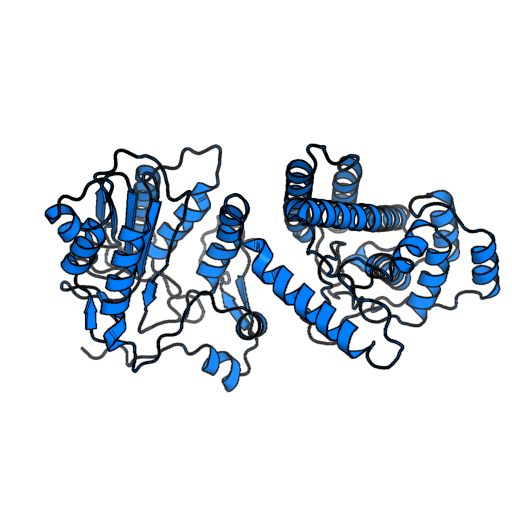643 1.00 95.12 362 SER A N 1
ATOM 2935 C CA . SER A 1 362 ? 23.460 5.335 -26.505 1.00 95.12 362 SER A CA 1
ATOM 2936 C C . SER A 1 362 ? 22.259 6.147 -26.020 1.00 95.12 362 SER A C 1
ATOM 2938 O O . SER A 1 362 ? 21.662 6.904 -26.787 1.00 95.12 362 SER A O 1
ATOM 2940 N N . THR A 1 363 ? 21.939 6.066 -24.726 1.00 94.56 363 THR A N 1
ATOM 2941 C CA . THR A 1 363 ? 20.838 6.851 -24.142 1.00 94.56 363 THR A CA 1
ATOM 2942 C C . THR A 1 363 ? 21.138 8.347 -24.144 1.00 94.56 363 THR A C 1
ATOM 2944 O O . THR A 1 363 ? 20.231 9.143 -24.379 1.00 94.56 363 THR A O 1
ATOM 2947 N N . ALA A 1 364 ? 22.401 8.757 -23.979 1.00 93.69 364 ALA A N 1
ATOM 2948 C CA . ALA A 1 364 ? 22.811 10.150 -24.140 1.00 93.69 364 ALA A CA 1
ATOM 2949 C C . ALA A 1 364 ? 22.575 10.670 -25.561 1.00 93.69 364 ALA A C 1
ATOM 2951 O O . ALA A 1 364 ? 22.138 11.809 -25.727 1.00 93.69 364 ALA A O 1
ATOM 2952 N N . ALA A 1 365 ? 22.855 9.857 -26.582 1.00 93.69 365 ALA A N 1
ATOM 2953 C CA . ALA A 1 365 ? 22.633 10.226 -27.975 1.00 93.69 365 ALA A CA 1
ATOM 2954 C C . ALA A 1 365 ? 21.143 10.436 -28.277 1.00 93.69 365 ALA A C 1
ATOM 2956 O O . ALA A 1 365 ? 20.772 11.476 -28.823 1.00 93.69 365 ALA A O 1
ATOM 2957 N N . VAL A 1 366 ? 20.283 9.510 -27.841 1.00 94.94 366 VAL A N 1
ATOM 2958 C CA . VAL A 1 366 ? 18.828 9.653 -27.998 1.00 94.94 366 VAL A CA 1
ATOM 2959 C C . VAL A 1 366 ? 18.297 10.837 -27.189 1.00 94.94 366 VAL A C 1
ATOM 2961 O O . VAL A 1 366 ? 17.500 11.621 -27.699 1.00 94.94 366 VAL A O 1
ATOM 2964 N N . MET A 1 367 ? 18.782 11.042 -25.961 1.00 94.00 367 MET A N 1
ATOM 2965 C CA . MET A 1 367 ? 18.394 12.204 -25.160 1.00 94.00 367 MET A CA 1
ATOM 2966 C C . MET A 1 367 ? 18.744 13.530 -25.836 1.00 94.00 367 MET A C 1
ATOM 2968 O O . MET A 1 367 ? 17.929 14.443 -25.778 1.00 94.00 367 MET A O 1
ATOM 2972 N N . ARG A 1 368 ? 19.900 13.659 -26.506 1.00 92.81 368 ARG A N 1
ATOM 2973 C CA . ARG A 1 368 ? 20.228 14.885 -27.261 1.00 92.81 368 ARG A CA 1
ATOM 2974 C C . ARG A 1 368 ? 19.162 15.210 -28.309 1.00 92.81 368 ARG A C 1
ATOM 2976 O O . ARG A 1 368 ? 18.776 16.367 -28.413 1.00 92.81 368 ARG A O 1
ATOM 2983 N N . ALA A 1 369 ? 18.642 14.200 -29.006 1.00 92.56 369 ALA A N 1
ATOM 2984 C CA . ALA A 1 369 ? 17.550 14.378 -29.960 1.00 92.56 369 ALA A CA 1
ATOM 2985 C C . ALA A 1 369 ? 16.212 14.711 -29.278 1.00 92.56 369 ALA A C 1
ATOM 2987 O O . ALA A 1 369 ? 15.500 15.601 -29.733 1.00 92.56 369 ALA A O 1
ATOM 2988 N N . LEU A 1 370 ? 15.876 14.055 -28.160 1.00 94.31 370 LEU A N 1
ATOM 2989 C CA . LEU A 1 370 ? 14.679 14.404 -27.380 1.00 94.31 370 LEU A CA 1
ATOM 2990 C C . LEU A 1 370 ? 14.753 15.848 -26.854 1.00 94.31 370 LEU A C 1
ATOM 2992 O O . LEU A 1 370 ? 13.747 16.545 -26.804 1.00 94.31 370 LEU A O 1
ATOM 2996 N N . ASN A 1 371 ? 15.944 16.339 -26.527 1.00 92.94 371 ASN A N 1
ATOM 2997 C CA . ASN A 1 371 ? 16.156 17.702 -26.038 1.00 92.94 371 ASN A CA 1
ATOM 2998 C C . ASN A 1 371 ? 16.009 18.787 -27.114 1.00 92.94 371 ASN A C 1
ATOM 3000 O O . ASN A 1 371 ? 16.026 19.970 -26.778 1.00 92.94 371 ASN A O 1
ATOM 3004 N N . CYS A 1 372 ? 15.824 18.410 -28.382 1.00 93.75 372 CYS A N 1
ATOM 3005 C CA . CYS A 1 372 ? 15.381 19.336 -29.420 1.00 93.75 372 CYS A CA 1
ATOM 3006 C C . CYS A 1 372 ? 13.921 19.772 -29.231 1.00 93.75 372 CYS A C 1
ATOM 3008 O O . CYS A 1 372 ? 13.495 20.721 -29.876 1.00 93.75 372 CYS A O 1
ATOM 3010 N N . PHE A 1 373 ? 13.148 19.102 -28.374 1.00 94.56 373 PHE A N 1
ATOM 3011 C CA . PHE A 1 373 ? 11.748 19.427 -28.123 1.00 94.56 373 PHE A CA 1
ATOM 3012 C C . PHE A 1 373 ? 11.577 20.242 -26.831 1.00 94.56 373 PHE A C 1
ATOM 3014 O O . PHE A 1 373 ? 12.337 20.089 -25.867 1.00 94.56 373 PHE A O 1
ATOM 3021 N N . SER A 1 374 ? 10.562 21.110 -26.785 1.00 91.81 374 SER A N 1
ATOM 3022 C CA . SER A 1 374 ? 10.369 22.047 -25.671 1.00 91.81 374 SER A CA 1
ATOM 3023 C C . SER A 1 374 ? 10.056 21.374 -24.326 1.00 91.81 374 SER A C 1
ATOM 3025 O O . SER A 1 374 ? 10.579 21.820 -23.298 1.00 91.81 374 SER A O 1
ATOM 3027 N N . ILE A 1 375 ? 9.280 20.281 -24.298 1.00 89.31 375 ILE A N 1
ATOM 3028 C CA . ILE A 1 375 ? 8.947 19.574 -23.049 1.00 89.31 375 ILE A CA 1
ATOM 3029 C C . ILE A 1 375 ? 10.196 18.920 -22.436 1.00 89.31 375 ILE A C 1
ATOM 3031 O O . ILE A 1 375 ? 10.536 19.278 -21.308 1.00 89.31 375 ILE A O 1
ATOM 3035 N N . PRO A 1 376 ? 10.950 18.040 -23.126 1.00 87.50 376 PRO A N 1
ATOM 3036 C CA . PRO A 1 376 ? 12.175 17.460 -22.567 1.00 87.50 376 PRO A CA 1
ATOM 3037 C C . PRO A 1 376 ? 13.195 18.513 -22.113 1.00 87.50 376 PRO A C 1
ATOM 3039 O O . PRO A 1 376 ? 13.797 18.363 -21.049 1.00 87.50 376 PRO A O 1
ATOM 3042 N N . ARG A 1 377 ? 13.335 19.613 -22.865 1.00 85.75 377 ARG A N 1
ATOM 3043 C CA . ARG A 1 377 ? 14.214 20.734 -22.508 1.00 85.75 377 ARG A CA 1
ATOM 3044 C C . ARG A 1 377 ? 13.787 21.415 -21.205 1.00 85.75 377 ARG A C 1
ATOM 3046 O O . ARG A 1 377 ? 14.594 21.505 -20.282 1.00 85.75 377 ARG A O 1
ATOM 3053 N N . SER A 1 378 ? 12.510 21.787 -21.077 1.00 76.50 378 SER A N 1
ATOM 3054 C CA . SER A 1 378 ? 11.985 22.398 -19.843 1.00 76.50 378 SER A CA 1
ATOM 3055 C C . SER A 1 378 ? 12.160 21.490 -18.619 1.00 76.50 378 SER A C 1
ATOM 3057 O O . SER A 1 378 ? 12.514 21.963 -17.541 1.00 76.50 378 SER A O 1
ATOM 3059 N N . CYS A 1 379 ? 12.047 20.167 -18.785 1.00 68.00 379 CYS A N 1
ATOM 3060 C CA . CYS A 1 379 ? 12.306 19.200 -17.710 1.00 68.00 379 CYS A CA 1
ATOM 3061 C C . CYS A 1 379 ? 13.743 19.266 -17.173 1.00 68.00 379 CYS A C 1
ATOM 3063 O O . CYS A 1 379 ? 13.974 19.015 -15.987 1.00 68.00 379 CYS A O 1
ATOM 3065 N N . MET A 1 380 ? 14.707 19.590 -18.038 1.00 53.53 380 MET A N 1
ATOM 3066 C CA . MET A 1 380 ? 16.121 19.697 -17.681 1.00 53.53 380 MET A CA 1
ATOM 3067 C C . MET A 1 380 ? 16.511 21.075 -17.139 1.00 53.53 380 MET A C 1
ATOM 3069 O O . MET A 1 380 ? 17.469 21.159 -16.366 1.00 53.53 380 MET A O 1
ATOM 3073 N N . ASP A 1 381 ? 15.762 22.122 -17.489 1.00 52.72 381 ASP A N 1
ATOM 3074 C CA . ASP A 1 381 ? 15.980 23.492 -17.010 1.00 52.72 381 ASP A CA 1
ATOM 3075 C C . ASP A 1 381 ? 15.475 23.699 -15.573 1.00 52.72 381 ASP A C 1
ATOM 3077 O O . ASP A 1 381 ? 15.997 24.536 -14.837 1.00 52.72 381 ASP A O 1
ATOM 3081 N N . HIS A 1 382 ? 14.550 22.858 -15.095 1.00 51.09 382 HIS A N 1
ATOM 3082 C CA . HIS A 1 382 ? 14.077 22.844 -13.703 1.00 51.09 382 HIS A CA 1
ATOM 3083 C C . HIS A 1 382 ? 15.098 22.271 -12.693 1.00 51.09 382 HIS A C 1
ATOM 3085 O O . HIS A 1 382 ? 14.740 21.594 -11.725 1.00 51.09 382 HIS A O 1
ATOM 3091 N N . ARG A 1 383 ? 16.391 22.585 -12.868 1.00 45.19 383 ARG A N 1
ATOM 3092 C CA . ARG A 1 383 ? 17.452 22.395 -11.857 1.00 45.19 383 ARG A CA 1
ATOM 3093 C C . ARG A 1 383 ? 17.193 23.184 -10.573 1.00 45.19 383 ARG A C 1
ATOM 3095 O O . ARG A 1 383 ? 17.821 22.909 -9.551 1.00 45.19 383 ARG A O 1
ATOM 3102 N N . GLU A 1 384 ? 16.259 24.125 -10.600 1.00 42.81 384 GLU A N 1
ATOM 3103 C CA . GLU A 1 384 ? 15.947 24.997 -9.483 1.00 42.81 384 GLU A CA 1
ATOM 3104 C C . GLU A 1 384 ? 14.523 24.722 -8.961 1.00 42.81 384 GLU A C 1
ATOM 3106 O O . GLU A 1 384 ? 13.537 24.850 -9.677 1.00 42.81 384 GLU A O 1
ATOM 3111 N N . LEU A 1 385 ? 14.443 24.361 -7.672 1.00 44.47 385 LEU A N 1
ATOM 3112 C CA . LEU A 1 385 ? 13.314 24.567 -6.741 1.00 44.47 385 LEU A CA 1
ATOM 3113 C C . LEU A 1 385 ? 12.290 23.455 -6.454 1.00 44.47 385 LEU A C 1
ATOM 3115 O O . LEU A 1 385 ? 11.617 23.563 -5.429 1.00 44.47 385 LEU A O 1
ATOM 3119 N N . ILE A 1 386 ? 12.210 22.341 -7.185 1.00 49.59 386 ILE A N 1
ATOM 3120 C CA . ILE A 1 386 ? 11.283 21.255 -6.789 1.00 49.59 386 ILE A CA 1
ATOM 3121 C C . ILE A 1 386 ? 12.000 20.232 -5.889 1.00 49.59 386 ILE A C 1
ATOM 3123 O O . ILE A 1 386 ? 12.525 19.221 -6.352 1.00 49.59 386 ILE A O 1
ATOM 3127 N N . PHE A 1 387 ? 12.049 20.521 -4.582 1.00 51.47 387 PHE A N 1
ATOM 3128 C CA . PHE A 1 387 ? 12.540 19.629 -3.509 1.00 51.47 387 PHE A CA 1
ATOM 3129 C C . PHE A 1 387 ? 13.937 19.000 -3.716 1.00 51.47 387 PHE A C 1
ATOM 3131 O O . PHE A 1 387 ? 14.246 17.971 -3.119 1.00 51.47 387 PHE A O 1
ATOM 3138 N N . GLY A 1 388 ? 14.806 19.621 -4.520 1.00 46.97 388 GLY A N 1
ATOM 3139 C CA . GLY A 1 388 ? 16.195 19.176 -4.690 1.00 46.97 388 GLY A CA 1
ATOM 3140 C C . GLY A 1 388 ? 16.368 17.875 -5.483 1.00 46.97 388 GLY A C 1
ATOM 3141 O O . GLY A 1 388 ? 17.405 17.232 -5.355 1.00 46.97 388 GLY A O 1
ATOM 3142 N N . THR A 1 389 ? 15.382 17.480 -6.296 1.00 47.72 389 THR A N 1
ATOM 3143 C CA . THR A 1 389 ? 15.466 16.282 -7.152 1.00 47.72 389 THR A CA 1
ATOM 3144 C C . THR A 1 389 ? 15.500 16.664 -8.628 1.00 47.72 389 THR A C 1
ATOM 3146 O O . THR A 1 389 ? 14.620 17.388 -9.087 1.00 47.72 389 THR A O 1
ATOM 3149 N N . HIS A 1 390 ? 16.486 16.158 -9.371 1.00 57.09 390 HIS A N 1
ATOM 3150 C CA . HIS A 1 390 ? 16.585 16.348 -10.819 1.00 57.09 390 HIS A CA 1
ATOM 3151 C C . HIS A 1 390 ? 15.472 15.574 -11.548 1.00 57.09 390 HIS A C 1
ATOM 3153 O O . HIS A 1 390 ? 15.251 14.400 -11.259 1.00 57.09 390 HIS A O 1
ATOM 3159 N N . PHE A 1 391 ? 14.782 16.213 -12.499 1.00 67.31 391 PHE A N 1
ATOM 3160 C CA . PHE A 1 391 ? 13.612 15.645 -13.184 1.00 67.31 391 PHE A CA 1
ATOM 3161 C C . PHE A 1 391 ? 13.916 15.176 -14.620 1.00 67.31 391 PHE A C 1
ATOM 3163 O O . PHE A 1 391 ? 13.164 15.435 -15.551 1.00 67.31 391 PHE A O 1
ATOM 3170 N N . PHE A 1 392 ? 15.034 14.467 -14.807 1.00 75.38 392 PHE A N 1
ATOM 3171 C CA . PHE A 1 392 ? 15.437 13.915 -16.114 1.00 75.38 392 PHE A CA 1
ATOM 3172 C C . PHE A 1 392 ? 14.940 12.480 -16.362 1.00 75.38 392 PHE A C 1
ATOM 3174 O O . PHE A 1 392 ? 15.176 11.925 -17.433 1.00 75.38 392 PHE A O 1
ATOM 3181 N N . ALA A 1 393 ? 14.258 11.870 -15.388 1.00 85.19 393 ALA A N 1
ATOM 3182 C CA . ALA A 1 393 ? 13.817 10.480 -15.477 1.00 85.19 393 ALA A CA 1
ATOM 3183 C C . ALA A 1 393 ? 12.864 10.202 -16.661 1.00 85.19 393 ALA A C 1
ATOM 3185 O O . ALA A 1 393 ? 13.065 9.179 -17.309 1.00 85.19 393 ALA A O 1
ATOM 3186 N N . PRO A 1 394 ? 11.889 11.071 -17.015 1.00 89.62 394 PRO A N 1
ATOM 3187 C CA . PRO A 1 394 ? 11.001 10.794 -18.151 1.00 89.62 394 PRO A CA 1
ATOM 3188 C C . PRO A 1 394 ? 11.707 10.808 -19.525 1.00 89.62 394 PRO A C 1
ATOM 3190 O O . PRO A 1 394 ? 11.570 9.819 -20.250 1.00 89.62 394 PRO A O 1
ATOM 3193 N N . PRO A 1 395 ? 12.535 11.821 -19.875 1.00 92.25 395 PRO A N 1
ATOM 3194 C CA . PRO A 1 395 ? 13.355 11.760 -21.087 1.00 92.25 395 PRO A CA 1
ATOM 3195 C C . PRO A 1 395 ? 14.295 10.556 -21.127 1.00 92.25 395 PRO A C 1
ATOM 3197 O O . PRO A 1 395 ? 14.422 9.911 -22.166 1.00 92.25 395 PRO A O 1
ATOM 3200 N N . LEU A 1 396 ? 14.946 10.234 -20.003 1.00 92.12 396 LEU A N 1
ATOM 3201 C CA . LEU A 1 396 ? 15.864 9.099 -19.934 1.00 92.12 396 LEU A CA 1
ATOM 3202 C C . LEU A 1 396 ? 15.130 7.761 -20.092 1.00 92.12 396 LEU A C 1
ATOM 3204 O O . LEU A 1 396 ? 15.646 6.860 -20.747 1.00 92.12 396 LEU A O 1
ATOM 3208 N N . TRP A 1 397 ? 13.925 7.634 -19.540 1.00 93.19 397 TRP A N 1
ATOM 3209 C CA . TRP A 1 397 ? 13.085 6.449 -19.706 1.00 93.19 397 TRP A CA 1
ATOM 3210 C C . TRP A 1 397 ? 12.699 6.230 -21.168 1.00 93.19 397 TRP A C 1
ATOM 3212 O O . TRP A 1 397 ? 12.929 5.144 -21.696 1.00 93.19 397 TRP A O 1
ATOM 3222 N N . LEU A 1 398 ? 12.213 7.268 -21.860 1.00 95.00 398 LEU A N 1
ATOM 3223 C CA . LEU A 1 398 ? 11.873 7.150 -23.280 1.00 95.00 398 LEU A CA 1
ATOM 3224 C C . LEU A 1 398 ? 13.123 6.860 -24.124 1.00 95.00 398 LEU A C 1
ATOM 3226 O O . LEU A 1 398 ? 13.085 6.014 -25.015 1.00 95.00 398 LEU A O 1
ATOM 3230 N N . ALA A 1 399 ? 14.249 7.509 -23.816 1.00 95.50 399 ALA A N 1
ATOM 3231 C CA . ALA A 1 399 ? 15.520 7.222 -24.472 1.00 95.50 399 ALA A CA 1
ATOM 3232 C C . ALA A 1 399 ? 15.958 5.766 -24.270 1.00 95.50 399 ALA A C 1
ATOM 3234 O O . ALA A 1 399 ? 16.408 5.127 -25.216 1.00 95.50 399 ALA A O 1
ATOM 3235 N N . THR A 1 400 ? 15.786 5.225 -23.062 1.00 94.31 400 THR A N 1
ATOM 3236 C CA . THR A 1 400 ? 16.093 3.824 -22.751 1.00 94.31 400 THR A CA 1
ATOM 3237 C C . THR A 1 400 ? 15.195 2.883 -23.552 1.00 94.31 400 THR A C 1
ATOM 3239 O O . THR A 1 400 ? 15.705 1.945 -24.155 1.00 94.31 400 THR A O 1
ATOM 3242 N N . LEU A 1 401 ? 13.888 3.156 -23.650 1.00 94.12 401 LEU A N 1
ATOM 3243 C CA . LEU A 1 401 ? 12.968 2.364 -24.480 1.00 94.12 401 LEU A CA 1
ATOM 3244 C C . LEU A 1 401 ? 13.357 2.344 -25.958 1.00 94.12 401 LEU A C 1
ATOM 3246 O O . LEU A 1 401 ? 13.374 1.278 -26.578 1.00 94.12 401 LEU A O 1
ATOM 3250 N N . ILE A 1 402 ? 13.697 3.513 -26.505 1.00 95.50 402 ILE A N 1
ATOM 3251 C CA . ILE A 1 402 ? 14.170 3.640 -27.884 1.00 95.50 402 ILE A CA 1
ATOM 3252 C C . ILE A 1 402 ? 15.438 2.804 -28.064 1.00 95.50 402 ILE A C 1
ATOM 3254 O O . ILE A 1 402 ? 15.494 1.970 -28.958 1.00 95.50 402 ILE A O 1
ATOM 3258 N N . VAL A 1 403 ? 16.444 2.948 -27.202 1.00 95.56 403 VAL A N 1
ATOM 3259 C CA . VAL A 1 403 ? 17.685 2.168 -27.338 1.00 95.56 403 VAL A CA 1
ATOM 3260 C C . VAL A 1 403 ? 17.436 0.662 -27.184 1.00 95.56 403 VAL A C 1
ATOM 3262 O O . VAL A 1 403 ? 18.104 -0.121 -27.853 1.00 95.56 403 VAL A O 1
ATOM 3265 N N . ARG A 1 404 ? 16.459 0.234 -26.376 1.00 94.12 404 ARG A N 1
ATOM 3266 C CA . ARG A 1 404 ? 16.136 -1.192 -26.200 1.00 94.12 404 ARG A CA 1
ATOM 3267 C C . ARG A 1 404 ? 15.597 -1.878 -27.446 1.00 94.12 404 ARG A C 1
ATOM 3269 O O . ARG A 1 404 ? 15.853 -3.064 -27.624 1.00 94.12 404 ARG A O 1
ATOM 3276 N N . SER A 1 405 ? 14.829 -1.176 -28.278 1.00 95.06 405 SER A N 1
ATOM 3277 C CA . SER A 1 405 ? 14.081 -1.838 -29.360 1.00 95.06 405 SER A CA 1
ATOM 3278 C C . SER A 1 405 ? 13.849 -1.008 -30.619 1.00 95.06 405 SER A C 1
ATOM 3280 O O . SER A 1 405 ? 13.013 -1.376 -31.441 1.00 95.06 405 SER A O 1
ATOM 3282 N N . CYS A 1 406 ? 14.567 0.102 -30.786 1.00 93.56 406 CYS A N 1
ATOM 3283 C CA . CYS A 1 406 ? 14.486 0.928 -31.984 1.00 93.56 406 CYS A CA 1
ATOM 3284 C C . CYS A 1 406 ? 14.690 0.071 -33.235 1.00 93.56 406 CYS A C 1
ATOM 3286 O O . CYS A 1 406 ? 15.754 -0.518 -33.420 1.00 93.56 406 CYS A O 1
ATOM 3288 N N . THR A 1 407 ? 13.694 0.060 -34.120 1.00 91.12 407 THR A N 1
ATOM 3289 C CA . THR A 1 407 ? 13.798 -0.616 -35.419 1.00 91.12 407 THR A CA 1
ATOM 3290 C C . THR A 1 407 ? 14.463 0.278 -36.463 1.00 91.12 407 THR A C 1
ATOM 3292 O O . THR A 1 407 ? 15.276 -0.188 -37.257 1.00 91.12 407 THR A O 1
ATOM 3295 N N . ASP A 1 408 ? 14.150 1.577 -36.441 1.00 92.00 408 ASP A N 1
ATOM 3296 C CA . ASP A 1 408 ? 14.627 2.570 -37.402 1.00 92.00 408 ASP A CA 1
ATOM 3297 C C . ASP A 1 408 ? 14.674 3.962 -36.754 1.00 92.00 408 ASP A C 1
ATOM 3299 O O . ASP A 1 408 ? 13.649 4.615 -36.526 1.00 92.00 408 ASP A O 1
ATOM 3303 N N . TRP A 1 409 ? 15.889 4.434 -36.474 1.00 91.38 409 TRP A N 1
ATOM 3304 C CA . TRP A 1 409 ? 16.110 5.721 -35.820 1.00 91.38 409 TRP A CA 1
ATOM 3305 C C . TRP A 1 409 ? 15.594 6.903 -36.644 1.00 91.38 409 TRP A C 1
ATOM 3307 O O . TRP A 1 409 ? 14.993 7.830 -36.099 1.00 91.38 409 TRP A O 1
ATOM 3317 N N . THR A 1 410 ? 15.796 6.877 -37.961 1.00 89.94 410 THR A N 1
ATOM 3318 C CA . THR A 1 410 ? 15.362 7.957 -38.849 1.00 89.94 410 THR A CA 1
ATOM 3319 C C . THR A 1 410 ? 13.842 8.069 -38.843 1.00 89.94 410 THR A C 1
ATOM 3321 O O . THR A 1 410 ? 13.301 9.174 -38.757 1.00 89.94 410 THR A O 1
ATOM 3324 N N . ARG A 1 411 ? 13.133 6.934 -38.855 1.00 91.69 411 ARG A N 1
ATOM 3325 C CA . ARG A 1 411 ? 11.670 6.921 -38.736 1.00 91.69 411 ARG A CA 1
ATOM 3326 C C . ARG A 1 411 ? 11.185 7.363 -37.360 1.00 91.69 411 ARG A C 1
ATOM 3328 O O . ARG A 1 411 ? 10.170 8.053 -37.309 1.00 91.69 411 ARG A O 1
ATOM 3335 N N . ILE A 1 412 ? 11.897 7.041 -36.275 1.00 92.62 412 ILE A N 1
ATOM 3336 C CA . ILE A 1 412 ? 11.580 7.571 -34.938 1.00 92.62 412 ILE A CA 1
ATOM 3337 C C . ILE A 1 412 ? 11.673 9.095 -34.938 1.00 92.62 412 ILE A C 1
ATOM 3339 O O . ILE A 1 412 ? 10.703 9.747 -34.564 1.00 92.62 412 ILE A O 1
ATOM 3343 N N . VAL A 1 413 ? 12.777 9.677 -35.415 1.00 90.19 413 VAL A N 1
ATOM 3344 C CA . VAL A 1 413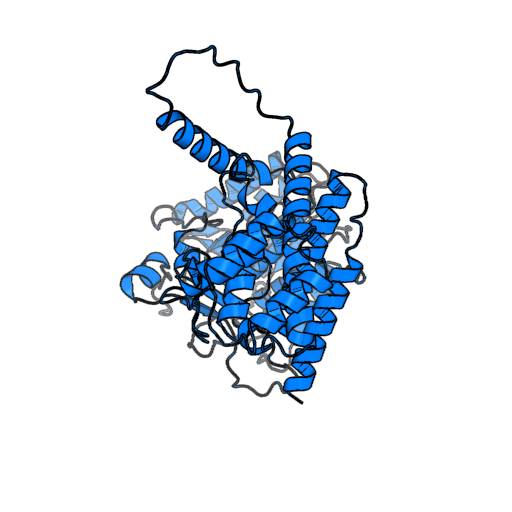 ? 12.940 11.141 -35.464 1.00 90.19 413 VAL A CA 1
ATOM 3345 C C . VAL A 1 413 ? 11.829 11.789 -36.294 1.00 90.19 413 VAL A C 1
ATOM 3347 O O . VAL A 1 413 ? 11.174 12.710 -35.811 1.00 90.19 413 VAL A O 1
ATOM 3350 N N . ASN A 1 414 ? 11.542 11.261 -37.488 1.00 90.19 414 ASN A N 1
ATOM 3351 C CA . ASN A 1 414 ? 10.449 11.756 -38.332 1.00 90.19 414 ASN A CA 1
ATOM 3352 C C . ASN A 1 414 ? 9.075 11.626 -37.658 1.00 90.19 414 ASN A C 1
ATOM 3354 O O . ASN A 1 414 ? 8.201 12.476 -37.838 1.00 90.19 414 ASN A O 1
ATOM 3358 N N . ARG A 1 415 ? 8.850 10.560 -36.880 1.00 93.19 415 ARG A N 1
ATOM 3359 C CA . ARG A 1 415 ? 7.591 10.396 -36.151 1.00 93.19 415 ARG A CA 1
ATOM 3360 C C . ARG A 1 415 ? 7.484 11.413 -35.024 1.00 93.19 415 ARG A C 1
ATOM 3362 O O . ARG A 1 415 ? 6.446 12.058 -34.923 1.00 93.19 415 ARG A O 1
ATOM 3369 N N . LEU A 1 416 ? 8.550 11.601 -34.243 1.00 92.25 416 LEU A N 1
ATOM 3370 C CA . LEU A 1 416 ? 8.606 12.566 -33.143 1.00 92.25 416 LEU A CA 1
ATOM 3371 C C . LEU A 1 416 ? 8.319 13.999 -33.615 1.00 92.25 416 LEU A C 1
ATOM 3373 O O . LEU A 1 416 ? 7.584 14.716 -32.942 1.00 92.25 416 LEU A O 1
ATOM 3377 N N . THR A 1 417 ? 8.828 14.398 -34.785 1.00 90.75 417 THR A N 1
ATOM 3378 C CA . THR A 1 417 ? 8.545 15.724 -35.364 1.00 90.75 417 THR A CA 1
ATOM 3379 C C . THR A 1 417 ? 7.111 15.873 -35.870 1.00 90.75 417 THR A C 1
ATOM 3381 O O . THR A 1 417 ? 6.595 16.985 -35.896 1.00 90.75 417 THR A O 1
ATOM 3384 N N . THR A 1 418 ? 6.451 14.774 -36.246 1.00 91.56 418 THR A N 1
ATOM 3385 C CA . THR A 1 418 ? 5.082 14.798 -36.788 1.00 91.56 418 THR A CA 1
ATOM 3386 C C . THR A 1 418 ? 4.013 14.786 -35.694 1.00 91.56 418 THR A C 1
ATOM 3388 O O . THR A 1 418 ? 2.963 15.400 -35.852 1.00 91.56 418 THR A O 1
ATOM 3391 N N . VAL A 1 419 ? 4.239 14.056 -34.596 1.00 88.44 419 VAL A N 1
ATOM 3392 C CA . VAL A 1 419 ? 3.211 13.853 -33.557 1.00 88.44 419 VAL A CA 1
ATOM 3393 C C . VAL A 1 419 ? 3.081 15.039 -32.601 1.00 88.44 419 VAL A C 1
ATOM 3395 O O . VAL A 1 419 ? 2.056 15.162 -31.940 1.00 88.44 419 VAL A O 1
ATOM 3398 N N . SER A 1 420 ? 4.100 15.901 -32.510 1.00 87.88 420 SER A N 1
ATOM 3399 C CA . SER A 1 420 ? 4.121 17.123 -31.681 1.00 87.88 420 SER A CA 1
ATOM 3400 C C . SER A 1 420 ? 3.773 16.924 -30.195 1.00 87.88 420 SER A C 1
ATOM 3402 O O . SER A 1 420 ? 3.480 17.879 -29.482 1.00 87.88 420 SER A O 1
ATOM 3404 N N . LEU A 1 421 ? 3.850 15.687 -29.693 1.00 91.25 421 LEU A N 1
ATOM 3405 C CA . LEU A 1 421 ? 3.519 15.330 -28.308 1.00 91.25 421 LEU A CA 1
ATOM 3406 C C . LEU A 1 421 ? 4.605 15.748 -27.303 1.00 91.25 421 LEU A C 1
ATOM 3408 O O . LEU A 1 421 ? 4.325 15.851 -26.116 1.00 91.25 421 LEU A O 1
ATOM 3412 N N . LEU A 1 422 ? 5.838 16.004 -27.760 1.00 93.25 422 LEU A N 1
ATOM 3413 C CA . LEU A 1 422 ? 6.941 16.514 -26.926 1.00 93.25 422 LEU A CA 1
ATOM 3414 C C . LEU A 1 422 ? 7.057 18.048 -26.954 1.00 93.25 422 LEU A C 1
ATOM 3416 O O . LEU A 1 422 ? 8.022 18.607 -26.428 1.00 93.25 422 LEU A O 1
ATOM 3420 N N . GLY A 1 423 ? 6.073 18.733 -27.539 1.00 92.75 423 GLY A N 1
ATOM 3421 C CA . GLY A 1 423 ? 6.076 20.179 -27.717 1.00 92.75 423 GLY A CA 1
ATOM 3422 C C . GLY A 1 423 ? 6.807 20.630 -28.983 1.00 92.75 423 GLY A C 1
ATOM 3423 O O . GLY A 1 423 ? 7.045 19.848 -29.902 1.00 92.75 423 GLY A O 1
ATOM 3424 N N . GLU A 1 424 ? 7.128 21.921 -29.036 1.00 94.06 424 GLU A N 1
ATOM 3425 C CA . GLU A 1 424 ? 7.718 22.574 -30.207 1.00 94.06 424 GLU A CA 1
ATOM 3426 C C . GLU A 1 424 ? 9.147 22.093 -30.477 1.00 94.06 424 GLU A C 1
ATOM 3428 O O . GLU A 1 424 ? 9.942 21.909 -29.549 1.00 94.06 424 GLU A O 1
ATOM 3433 N N . LEU A 1 425 ? 9.468 21.923 -31.762 1.00 95.00 425 LEU A N 1
ATOM 3434 C CA . LEU A 1 425 ? 10.781 21.505 -32.237 1.00 95.00 425 LEU A CA 1
ATOM 3435 C C . LEU A 1 425 ? 11.712 22.709 -32.421 1.00 95.00 425 LEU A C 1
ATOM 3437 O O . LEU A 1 425 ? 11.444 23.609 -33.215 1.00 95.00 425 LEU A O 1
ATOM 3441 N N . ASP A 1 426 ? 12.858 22.677 -31.754 1.00 95.00 426 ASP A N 1
ATOM 3442 C CA . ASP A 1 426 ? 13.944 23.626 -31.951 1.00 95.00 426 ASP A CA 1
ATOM 3443 C C . ASP A 1 426 ? 14.777 23.234 -33.178 1.00 95.00 426 ASP A C 1
ATOM 3445 O O . ASP A 1 426 ? 15.639 22.349 -33.132 1.00 95.00 426 ASP A O 1
ATOM 3449 N N . SER A 1 427 ? 14.501 23.901 -34.298 1.00 92.44 427 SER A N 1
ATOM 3450 C CA . SER A 1 427 ? 15.129 23.599 -35.589 1.00 92.44 427 SER A CA 1
ATOM 3451 C C . SER A 1 427 ? 16.652 23.789 -35.576 1.00 92.44 427 SER A C 1
ATOM 3453 O O . SER A 1 427 ? 17.360 23.069 -36.280 1.00 92.44 427 SER A O 1
ATOM 3455 N N . GLU A 1 428 ? 17.187 24.699 -34.756 1.00 92.81 428 GLU A N 1
ATOM 3456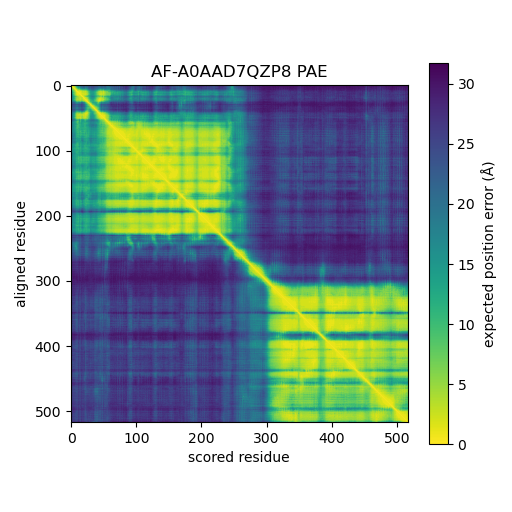 C CA . GLU A 1 428 ? 18.634 24.921 -34.662 1.00 92.81 428 GLU A CA 1
ATOM 3457 C C . GLU A 1 428 ? 19.333 23.781 -33.919 1.00 92.81 428 GLU A C 1
ATOM 3459 O O . GLU A 1 428 ? 20.403 23.321 -34.332 1.00 92.81 428 GLU A O 1
ATOM 3464 N N . LEU A 1 429 ? 18.727 23.291 -32.833 1.00 90.44 429 LEU A N 1
ATOM 3465 C CA . LEU A 1 429 ? 19.243 22.133 -32.104 1.00 90.44 429 LEU A CA 1
ATOM 3466 C C . LEU A 1 429 ? 19.173 20.861 -32.952 1.00 90.44 429 LEU A C 1
ATOM 3468 O O . LEU A 1 429 ? 20.111 20.064 -32.920 1.00 90.44 429 LEU A O 1
ATOM 3472 N N . VAL A 1 430 ? 18.113 20.689 -33.746 1.00 88.75 430 VAL A N 1
ATOM 3473 C CA . VAL A 1 430 ? 17.994 19.552 -34.672 1.00 88.75 430 VAL A CA 1
ATOM 3474 C C . VAL A 1 430 ? 19.140 19.537 -35.673 1.00 88.75 430 VAL A C 1
ATOM 3476 O O . VAL A 1 430 ? 19.751 18.490 -35.867 1.00 88.75 430 VAL A O 1
ATOM 3479 N N . LEU A 1 431 ? 19.480 20.682 -36.276 1.00 87.06 431 LEU A N 1
ATOM 3480 C CA . LEU A 1 431 ? 20.594 20.762 -37.226 1.00 87.06 431 LEU A CA 1
ATOM 3481 C C . LEU A 1 431 ? 21.917 20.310 -36.592 1.00 87.06 431 LEU A C 1
ATOM 3483 O O . LEU A 1 431 ? 22.662 19.560 -37.221 1.00 87.06 431 LEU A O 1
ATOM 3487 N N . LYS A 1 432 ? 22.174 20.691 -35.333 1.00 88.44 432 LYS A N 1
ATOM 3488 C CA . LYS A 1 432 ? 23.363 20.249 -34.582 1.00 88.44 432 LYS A CA 1
ATOM 3489 C C . LYS A 1 432 ? 23.354 18.738 -34.351 1.00 88.44 432 LYS A C 1
ATOM 3491 O O . LYS A 1 432 ? 24.333 18.065 -34.659 1.00 88.44 432 LYS A O 1
ATOM 3496 N N . VAL A 1 433 ? 22.232 18.185 -33.887 1.00 86.75 433 VAL A N 1
ATOM 3497 C CA . VAL A 1 433 ? 22.102 16.739 -33.636 1.00 86.75 433 VAL A CA 1
ATOM 3498 C C . VAL A 1 433 ? 22.232 15.926 -34.929 1.00 86.75 433 VAL A C 1
ATOM 3500 O O . VAL A 1 433 ? 22.891 14.889 -34.940 1.00 86.75 433 VAL A O 1
ATOM 3503 N N . VAL A 1 434 ? 21.657 16.396 -36.040 1.00 82.38 434 VAL A N 1
ATOM 3504 C CA . VAL A 1 434 ? 21.761 15.738 -37.354 1.00 82.38 434 VAL A CA 1
ATOM 3505 C C . VAL A 1 434 ? 23.203 15.751 -37.869 1.00 82.38 434 VAL A C 1
ATOM 3507 O O . VAL A 1 434 ? 23.670 14.736 -38.390 1.00 82.38 434 VAL A O 1
ATOM 3510 N N . GLN A 1 435 ? 23.928 16.861 -37.693 1.00 84.44 435 GLN A N 1
ATOM 3511 C CA . GLN A 1 435 ? 25.345 16.967 -38.061 1.00 84.44 435 GLN A CA 1
ATOM 3512 C C . GLN A 1 435 ? 26.231 16.027 -37.237 1.00 84.44 435 GLN A C 1
ATOM 3514 O O . GLN A 1 435 ? 27.145 15.414 -37.786 1.00 84.44 435 GLN A O 1
ATOM 3519 N N . GLU A 1 436 ? 25.932 15.864 -35.947 1.00 82.50 436 GLU A N 1
ATOM 3520 C CA . GLU A 1 436 ? 26.663 14.969 -35.045 1.00 82.50 436 GLU A CA 1
ATOM 3521 C C . GLU A 1 436 ? 26.467 13.479 -35.362 1.00 82.50 436 GLU A C 1
ATOM 3523 O O . GLU A 1 436 ? 27.267 12.670 -34.897 1.00 82.50 436 GLU A O 1
ATOM 3528 N N . ARG A 1 437 ? 25.435 13.116 -36.145 1.00 76.00 437 ARG A N 1
ATOM 3529 C CA . ARG A 1 437 ? 25.028 11.733 -36.459 1.00 76.00 437 ARG A CA 1
ATOM 3530 C C . ARG A 1 437 ? 25.027 10.853 -35.202 1.00 76.00 437 ARG A C 1
ATOM 3532 O O . ARG A 1 437 ? 26.000 10.132 -34.979 1.00 76.00 437 ARG A O 1
ATOM 3539 N N . PRO A 1 438 ? 23.966 10.889 -34.371 1.00 72.88 438 PRO A N 1
ATOM 3540 C CA . PRO A 1 438 ? 23.944 10.182 -33.095 1.00 72.88 438 PRO A CA 1
ATOM 3541 C C . PRO A 1 438 ? 24.255 8.698 -33.302 1.00 72.88 438 PRO A C 1
ATOM 3543 O O . PRO A 1 438 ? 23.425 7.933 -33.784 1.00 72.88 438 PRO A O 1
ATOM 3546 N N . ASN A 1 439 ? 25.480 8.307 -32.953 1.00 81.56 439 ASN A N 1
ATOM 3547 C CA . ASN A 1 439 ? 25.908 6.925 -33.011 1.00 81.56 439 ASN A CA 1
ATOM 3548 C C . ASN A 1 439 ? 25.428 6.252 -31.728 1.00 81.56 439 ASN A C 1
ATOM 3550 O O . ASN A 1 439 ? 25.994 6.476 -30.655 1.00 81.56 439 ASN A O 1
ATOM 3554 N N . PHE A 1 440 ? 24.351 5.483 -31.835 1.00 88.62 440 PHE A N 1
ATOM 3555 C CA . PHE A 1 440 ? 23.916 4.594 -30.773 1.00 88.62 440 PHE A CA 1
ATOM 3556 C C . PHE A 1 440 ? 23.702 3.196 -31.331 1.00 88.62 440 PHE A C 1
ATOM 3558 O O . PHE A 1 440 ? 23.412 3.004 -32.511 1.00 88.62 440 PHE A O 1
ATOM 3565 N N . THR A 1 441 ? 23.862 2.214 -30.458 1.00 92.62 441 THR A N 1
ATOM 3566 C CA . THR A 1 441 ? 23.621 0.809 -30.769 1.00 92.62 441 THR A CA 1
ATOM 3567 C C . THR A 1 441 ? 22.384 0.358 -30.017 1.00 92.62 441 THR A C 1
ATOM 3569 O O . THR A 1 441 ? 22.252 0.656 -28.828 1.00 92.62 441 THR A O 1
ATOM 3572 N N . VAL A 1 442 ? 21.486 -0.336 -30.716 1.00 94.69 442 VAL A N 1
ATOM 3573 C CA . VAL A 1 442 ? 20.310 -0.961 -30.104 1.00 94.69 442 VAL A CA 1
ATOM 3574 C C . VAL A 1 442 ? 20.788 -2.031 -29.129 1.00 94.69 442 VAL A C 1
ATOM 3576 O O . VAL A 1 442 ? 21.597 -2.887 -29.486 1.00 94.69 442 VAL A O 1
ATOM 3579 N N . ASN A 1 443 ? 20.312 -1.958 -27.892 1.00 94.12 443 ASN A N 1
ATOM 3580 C CA . ASN A 1 443 ? 20.729 -2.828 -26.804 1.00 94.12 443 ASN A CA 1
ATOM 3581 C C . ASN A 1 443 ? 19.505 -3.225 -25.965 1.00 94.12 443 ASN A C 1
ATOM 3583 O O . ASN A 1 443 ? 19.046 -2.415 -25.161 1.00 94.12 443 ASN A O 1
ATOM 3587 N N . PRO A 1 444 ? 18.980 -4.455 -26.096 1.00 92.44 444 PRO A N 1
ATOM 3588 C CA . PRO A 1 444 ? 17.821 -4.912 -25.323 1.00 92.44 444 PRO A CA 1
ATOM 3589 C C . PRO A 1 444 ? 18.012 -4.834 -23.799 1.00 92.44 444 PRO A C 1
ATOM 3591 O O . PRO A 1 444 ? 17.048 -4.624 -23.064 1.00 92.44 444 PRO A O 1
ATOM 3594 N N . ASP A 1 445 ? 19.257 -4.933 -23.323 1.00 92.00 445 ASP A N 1
ATOM 3595 C CA . ASP A 1 445 ? 19.627 -4.803 -21.911 1.00 92.00 445 ASP A CA 1
ATOM 3596 C C . ASP A 1 445 ? 19.986 -3.354 -21.522 1.00 92.00 445 ASP A C 1
ATOM 3598 O O . ASP A 1 445 ? 20.587 -3.104 -20.473 1.00 92.00 445 ASP A O 1
ATOM 3602 N N . GLU A 1 446 ? 19.645 -2.363 -22.347 1.00 93.56 446 GLU A N 1
ATOM 3603 C CA . GLU A 1 446 ? 19.953 -0.969 -22.055 1.00 93.56 446 GLU A CA 1
ATOM 3604 C C . GLU A 1 446 ? 19.329 -0.530 -20.728 1.00 93.56 446 GLU A C 1
ATOM 3606 O O . GLU A 1 446 ? 18.156 -0.791 -20.437 1.00 93.56 446 GLU A O 1
ATOM 3611 N N . GLY A 1 447 ? 20.133 0.129 -19.892 1.00 88.69 447 GLY A N 1
ATOM 3612 C CA . GLY A 1 447 ? 19.701 0.545 -18.565 1.00 88.69 447 GLY A CA 1
ATOM 3613 C C . GLY A 1 447 ? 19.332 -0.635 -17.664 1.00 88.69 447 GLY A C 1
ATOM 3614 O O . GLY A 1 447 ? 18.586 -0.446 -16.716 1.00 88.69 447 GLY A O 1
ATOM 3615 N N . LYS A 1 448 ? 19.793 -1.859 -17.930 1.00 89.81 448 LYS A N 1
ATOM 3616 C CA . LYS A 1 448 ? 19.556 -2.996 -17.039 1.00 89.81 448 LYS A CA 1
ATOM 3617 C C . LYS A 1 448 ? 20.101 -2.731 -15.647 1.00 89.81 448 LYS A C 1
ATOM 3619 O O . LYS A 1 448 ? 21.265 -2.376 -15.473 1.00 89.81 448 LYS A O 1
ATOM 3624 N N . VAL A 1 449 ? 19.263 -2.932 -14.636 1.00 84.69 449 VAL A N 1
ATOM 3625 C CA . VAL A 1 449 ? 19.709 -2.857 -13.246 1.00 84.69 449 VAL A CA 1
ATOM 3626 C C . VAL A 1 449 ? 20.584 -4.066 -12.943 1.00 84.69 449 VAL A C 1
ATOM 3628 O O . VAL A 1 449 ? 20.107 -5.189 -12.805 1.00 84.69 449 VAL A O 1
ATOM 3631 N N . THR A 1 450 ? 21.888 -3.830 -12.840 1.00 81.00 450 THR A N 1
ATOM 3632 C CA . THR A 1 450 ? 22.851 -4.810 -12.341 1.00 81.00 450 THR A CA 1
ATOM 3633 C C . THR A 1 450 ? 22.903 -4.703 -10.817 1.00 81.00 450 THR A C 1
ATOM 3635 O O . THR A 1 450 ? 23.548 -3.804 -10.277 1.00 81.00 450 THR A O 1
ATOM 3638 N N . GLY A 1 451 ? 22.193 -5.585 -10.112 1.00 75.56 451 GLY A N 1
ATOM 3639 C CA . GLY A 1 451 ? 22.190 -5.643 -8.647 1.00 75.56 451 GLY A CA 1
ATOM 3640 C C . GLY A 1 451 ? 20.809 -5.434 -8.031 1.00 75.56 451 GLY A C 1
ATOM 3641 O O . GLY A 1 451 ? 19.800 -5.853 -8.590 1.00 75.56 451 GLY A O 1
ATOM 3642 N N . ASP A 1 452 ? 20.775 -4.824 -6.846 1.00 71.12 452 ASP A N 1
ATOM 3643 C CA . ASP A 1 452 ? 19.550 -4.660 -6.064 1.00 71.12 452 ASP A CA 1
ATOM 3644 C C . ASP A 1 452 ? 18.538 -3.733 -6.766 1.00 71.12 452 ASP A C 1
ATOM 3646 O O . ASP A 1 452 ? 18.733 -2.517 -6.863 1.00 71.12 452 ASP A O 1
ATOM 3650 N N . ILE A 1 453 ? 17.437 -4.333 -7.227 1.00 64.69 453 ILE A N 1
ATOM 3651 C CA . ILE A 1 453 ? 16.305 -3.684 -7.903 1.00 64.69 453 ILE A CA 1
ATOM 3652 C C . ILE A 1 453 ? 15.714 -2.548 -7.052 1.00 64.69 453 ILE A C 1
ATOM 3654 O O . ILE A 1 453 ? 15.211 -1.568 -7.605 1.00 64.69 453 ILE A O 1
ATOM 3658 N N . SER A 1 454 ? 15.838 -2.614 -5.720 1.00 59.81 454 SER A N 1
ATOM 3659 C CA . SER A 1 454 ? 15.339 -1.578 -4.807 1.00 59.81 454 SER A CA 1
ATOM 3660 C C . SER A 1 454 ? 15.962 -0.198 -5.065 1.00 59.81 454 SER A C 1
ATOM 3662 O O . SER A 1 454 ? 15.320 0.829 -4.839 1.00 59.81 454 SER A O 1
ATOM 3664 N N . LYS A 1 455 ? 17.187 -0.155 -5.610 1.00 58.31 455 LYS A N 1
ATOM 3665 C CA . LYS A 1 455 ? 17.916 1.088 -5.915 1.00 58.31 455 LYS A CA 1
ATOM 3666 C C . LYS A 1 455 ? 17.499 1.738 -7.235 1.00 58.31 455 LYS A C 1
ATOM 3668 O O . LYS A 1 455 ? 17.863 2.885 -7.480 1.00 58.31 455 LYS A O 1
ATOM 3673 N N . ALA A 1 456 ? 16.752 1.026 -8.077 1.00 58.69 456 ALA A N 1
ATOM 3674 C CA . ALA A 1 456 ? 16.349 1.492 -9.401 1.00 58.69 456 ALA A CA 1
ATOM 3675 C C . ALA A 1 456 ? 15.058 2.322 -9.400 1.00 58.69 456 ALA A C 1
ATOM 3677 O O . ALA A 1 456 ? 14.799 3.073 -10.340 1.00 58.69 456 ALA A O 1
ATOM 3678 N N . SER A 1 457 ? 14.246 2.208 -8.345 1.00 57.28 457 SER A N 1
ATOM 3679 C CA . SER A 1 457 ? 12.995 2.954 -8.235 1.00 57.28 457 SER A CA 1
ATOM 3680 C C . SER A 1 457 ? 13.274 4.425 -7.927 1.00 57.28 457 SER A C 1
ATOM 3682 O O . SER A 1 457 ? 13.562 4.801 -6.789 1.00 57.28 457 SER A O 1
ATOM 3684 N N . SER A 1 458 ? 13.135 5.293 -8.926 1.00 59.88 458 SER A N 1
ATOM 3685 C CA . SER A 1 458 ? 13.145 6.739 -8.720 1.00 59.88 458 SER A CA 1
ATOM 3686 C C . SER A 1 458 ? 11.860 7.174 -8.007 1.00 59.88 458 SER A C 1
ATOM 3688 O O . SER A 1 458 ? 10.740 6.917 -8.447 1.00 59.88 458 SER A O 1
ATOM 3690 N N . TYR A 1 459 ? 12.013 7.828 -6.854 1.00 53.81 459 TYR A N 1
ATOM 3691 C CA . TYR A 1 459 ? 10.879 8.323 -6.074 1.00 53.81 459 TYR A CA 1
ATOM 3692 C C . TYR A 1 459 ? 9.989 9.250 -6.919 1.00 53.81 459 TYR A C 1
ATOM 3694 O O . TYR A 1 459 ? 10.448 10.275 -7.427 1.00 53.81 459 TYR A O 1
ATOM 3702 N N . GLY A 1 460 ? 8.702 8.911 -7.034 1.00 62.25 460 GLY A N 1
ATOM 3703 C CA . GLY A 1 460 ? 7.718 9.709 -7.773 1.00 62.25 460 GLY A CA 1
ATOM 3704 C C . GLY A 1 460 ? 7.781 9.571 -9.298 1.00 62.25 460 GLY A C 1
ATOM 3705 O O . GLY A 1 460 ? 7.109 10.336 -9.992 1.00 62.25 460 GLY A O 1
ATOM 3706 N N . PHE A 1 461 ? 8.567 8.624 -9.813 1.00 74.12 461 PHE A N 1
ATOM 3707 C CA . PHE A 1 461 ? 8.499 8.194 -11.202 1.00 74.12 461 PHE A CA 1
ATOM 3708 C C . PHE A 1 461 ? 7.413 7.132 -11.348 1.00 74.12 461 PHE A C 1
ATOM 3710 O O . PHE A 1 461 ? 7.397 6.152 -10.602 1.00 74.12 461 PHE A O 1
ATOM 3717 N N . TRP A 1 462 ? 6.476 7.358 -12.262 1.00 75.12 462 TRP A N 1
ATOM 3718 C CA . TRP A 1 462 ? 5.275 6.538 -12.376 1.00 75.12 462 TRP A CA 1
ATOM 3719 C C . TRP A 1 462 ? 5.087 5.946 -13.760 1.00 75.12 462 TRP A C 1
ATOM 3721 O O . TRP A 1 462 ? 4.065 5.324 -13.971 1.00 75.12 462 TRP A O 1
ATOM 3731 N N . LEU A 1 463 ? 6.028 6.087 -14.691 1.00 84.50 463 LEU A N 1
ATOM 3732 C CA . LEU A 1 463 ? 5.910 5.392 -15.970 1.00 84.50 463 LEU A CA 1
ATOM 3733 C C . LEU A 1 463 ? 6.180 3.887 -15.796 1.00 84.50 463 LEU A C 1
ATOM 3735 O O . LEU A 1 463 ? 7.029 3.507 -14.980 1.00 84.50 463 LEU A O 1
ATOM 3739 N N . PRO A 1 464 ? 5.469 3.029 -16.546 1.00 81.94 464 PRO A N 1
ATOM 3740 C CA . PRO A 1 464 ? 5.645 1.583 -16.479 1.00 81.94 464 PRO A CA 1
ATOM 3741 C C . PRO A 1 464 ? 7.083 1.166 -16.818 1.00 81.94 464 PRO A C 1
ATOM 3743 O O . PRO A 1 464 ? 7.666 1.603 -17.813 1.00 81.94 464 PRO A O 1
ATOM 3746 N N . GLN A 1 465 ? 7.658 0.306 -15.976 1.00 81.75 465 GLN A N 1
ATOM 3747 C CA . GLN A 1 465 ? 8.946 -0.346 -16.212 1.00 81.75 465 GLN A CA 1
ATOM 3748 C C . GLN A 1 465 ? 9.072 -1.622 -15.373 1.00 81.75 465 GLN A C 1
ATOM 3750 O O . GLN A 1 465 ? 8.756 -1.621 -14.184 1.00 81.75 465 GLN A O 1
ATOM 3755 N N . GLY A 1 466 ? 9.570 -2.704 -15.977 1.00 76.94 466 GLY A N 1
ATOM 3756 C CA . GLY A 1 466 ? 9.922 -3.930 -15.249 1.00 76.94 466 GLY A CA 1
ATOM 3757 C C . GLY A 1 466 ? 8.738 -4.662 -14.601 1.00 76.94 466 GLY A C 1
ATOM 3758 O O . GLY A 1 466 ? 8.940 -5.408 -13.648 1.00 76.94 466 GLY A O 1
ATOM 3759 N N . THR A 1 467 ? 7.514 -4.441 -15.087 1.00 76.94 467 THR A N 1
ATOM 3760 C CA . THR A 1 467 ? 6.287 -5.105 -14.621 1.00 76.94 467 THR A CA 1
ATOM 3761 C C . THR A 1 467 ? 5.288 -5.237 -15.772 1.00 76.94 467 THR A C 1
ATOM 3763 O O . THR A 1 467 ? 5.347 -4.457 -16.722 1.00 76.94 467 THR A O 1
ATOM 3766 N N . ARG A 1 468 ? 4.361 -6.202 -15.682 1.00 80.81 468 ARG A N 1
ATOM 3767 C CA . ARG A 1 468 ? 3.279 -6.366 -16.669 1.00 80.81 468 ARG A CA 1
ATOM 3768 C C . ARG A 1 468 ? 2.308 -5.179 -16.624 1.00 80.81 468 ARG A C 1
ATOM 3770 O O . ARG A 1 468 ? 2.048 -4.702 -15.515 1.00 80.81 468 ARG A O 1
ATOM 3777 N N . LEU A 1 469 ? 1.739 -4.725 -17.753 1.00 81.94 469 LEU A N 1
ATOM 3778 C CA . LEU A 1 469 ? 0.800 -3.595 -17.725 1.00 81.94 469 LEU A CA 1
ATOM 3779 C C . LEU A 1 469 ? -0.486 -3.968 -17.010 1.00 81.94 469 LEU A C 1
ATOM 3781 O O . LEU A 1 469 ? -0.973 -3.133 -16.267 1.00 81.94 469 LEU A O 1
ATOM 3785 N N . GLY A 1 470 ? -0.980 -5.206 -17.113 1.00 79.31 470 GLY A N 1
ATOM 3786 C CA . GLY A 1 470 ? -2.141 -5.636 -16.315 1.00 79.31 470 GLY A CA 1
ATOM 3787 C C . GLY A 1 470 ? -1.936 -5.448 -14.800 1.00 79.31 470 GLY A C 1
ATOM 3788 O O . GLY A 1 470 ? -2.794 -4.915 -14.098 1.00 79.31 470 GLY A O 1
ATOM 3789 N N . VAL A 1 471 ? -0.744 -5.791 -14.298 1.00 79.50 471 VAL A N 1
ATOM 3790 C CA . VAL A 1 471 ? -0.374 -5.602 -12.882 1.00 79.50 471 VAL A CA 1
ATOM 3791 C C . VAL A 1 471 ? -0.126 -4.126 -12.572 1.00 79.50 471 VAL A C 1
ATOM 3793 O O . VAL A 1 471 ? -0.544 -3.619 -11.534 1.00 79.50 471 VAL A O 1
ATOM 3796 N N . PHE A 1 472 ? 0.546 -3.419 -13.475 1.00 80.69 472 PHE A N 1
ATOM 3797 C CA . PHE A 1 472 ? 0.867 -2.009 -13.312 1.00 80.69 472 PHE A CA 1
ATOM 3798 C C . PHE A 1 472 ? -0.386 -1.128 -13.316 1.00 80.69 472 PHE A C 1
ATOM 3800 O O . PHE A 1 472 ? -0.486 -0.239 -12.476 1.00 80.69 472 PHE A O 1
ATOM 3807 N N . LEU A 1 473 ? -1.344 -1.394 -14.206 1.00 78.38 473 LEU A N 1
ATOM 3808 C CA . LEU A 1 473 ? -2.545 -0.593 -14.422 1.00 78.38 473 LEU A CA 1
ATOM 3809 C C . LEU A 1 473 ? -3.374 -0.485 -13.146 1.00 78.38 473 LEU A C 1
ATOM 3811 O O . LEU A 1 473 ? -3.741 0.620 -12.768 1.00 78.38 473 LEU A O 1
ATOM 3815 N N . SER A 1 474 ? -3.581 -1.594 -12.430 1.00 73.31 474 SER A N 1
ATOM 3816 C CA . SER A 1 474 ? -4.316 -1.579 -11.157 1.00 73.31 474 SER A CA 1
ATOM 3817 C C . SER A 1 474 ? -3.660 -0.647 -10.128 1.00 73.31 474 SER A C 1
ATOM 3819 O O . SER A 1 474 ? -4.321 0.215 -9.548 1.00 73.31 474 SER A O 1
ATOM 3821 N N . THR A 1 475 ? -2.336 -0.744 -9.964 1.00 72.81 475 THR A N 1
ATOM 3822 C CA . THR A 1 475 ? -1.580 0.126 -9.047 1.00 72.81 475 THR A CA 1
ATOM 3823 C C . THR A 1 475 ? -1.486 1.572 -9.531 1.00 72.81 475 THR A C 1
ATOM 3825 O O . THR A 1 475 ? -1.389 2.497 -8.722 1.00 72.81 475 THR A O 1
ATOM 3828 N N . TRP A 1 476 ? -1.490 1.779 -10.847 1.00 79.88 476 TRP A N 1
ATOM 3829 C CA . TRP A 1 476 ? -1.426 3.088 -11.473 1.00 79.88 476 TRP A CA 1
ATOM 3830 C C . TRP A 1 476 ? -2.744 3.833 -11.296 1.00 79.88 476 TRP A C 1
ATOM 3832 O O . TRP A 1 476 ? -2.709 4.941 -10.771 1.00 79.88 476 TRP A O 1
ATOM 3842 N N . THR A 1 477 ? -3.883 3.217 -11.630 1.00 73.50 477 THR A N 1
ATOM 3843 C CA . THR A 1 477 ? -5.220 3.808 -11.476 1.00 73.50 477 THR A CA 1
ATOM 3844 C C . THR A 1 477 ? -5.469 4.209 -10.026 1.00 73.50 477 THR A C 1
ATOM 3846 O O . THR A 1 477 ? -5.890 5.330 -9.762 1.00 73.50 477 THR A O 1
ATOM 3849 N N . GLU A 1 478 ? -5.109 3.361 -9.060 1.00 73.44 478 GLU A N 1
ATOM 3850 C CA . GLU A 1 478 ? -5.254 3.697 -7.640 1.00 73.44 478 GLU A CA 1
ATOM 3851 C C . GLU A 1 478 ? -4.430 4.941 -7.248 1.00 73.44 478 GLU A C 1
ATOM 3853 O O . GLU A 1 478 ? -4.941 5.867 -6.612 1.00 73.44 478 GLU A O 1
ATOM 3858 N N . ARG A 1 479 ? -3.153 4.999 -7.651 1.00 70.00 479 ARG A N 1
ATOM 3859 C CA . ARG A 1 479 ? -2.278 6.157 -7.385 1.00 70.00 479 ARG A CA 1
ATOM 3860 C C . ARG A 1 479 ? -2.755 7.412 -8.120 1.00 70.00 479 ARG A C 1
ATOM 3862 O O . ARG A 1 479 ? -2.639 8.509 -7.576 1.00 70.00 479 ARG A O 1
ATOM 3869 N N . TYR A 1 480 ? -3.279 7.240 -9.332 1.00 73.62 480 TYR A N 1
ATOM 3870 C CA . TYR A 1 480 ? -3.850 8.283 -10.177 1.00 73.62 480 TYR A CA 1
ATOM 3871 C C . TYR A 1 480 ? -5.017 8.963 -9.477 1.00 73.62 480 TYR A C 1
ATOM 3873 O O . TYR A 1 480 ? -4.970 10.164 -9.212 1.00 73.62 480 TYR A O 1
ATOM 3881 N N . SER A 1 481 ? -6.028 8.182 -9.093 1.00 74.94 481 SER A N 1
ATOM 3882 C CA . SER A 1 481 ? -7.241 8.690 -8.459 1.00 74.94 481 SER A CA 1
ATOM 3883 C C . SER A 1 481 ? -6.933 9.454 -7.170 1.00 74.94 481 SER A C 1
ATOM 3885 O O . SER A 1 481 ? -7.512 10.510 -6.931 1.00 74.94 481 SER A O 1
ATOM 3887 N N . GLN A 1 482 ? -5.961 8.995 -6.377 1.00 71.50 482 GLN A N 1
ATOM 3888 C CA . GLN A 1 482 ? -5.545 9.686 -5.149 1.00 71.50 482 GLN A CA 1
ATOM 3889 C C . GLN A 1 482 ? -4.911 11.055 -5.420 1.00 71.50 482 GLN A C 1
ATOM 3891 O O . GLN A 1 482 ? -5.138 12.015 -4.683 1.00 71.50 482 GLN A O 1
ATOM 3896 N N . VAL A 1 483 ? -4.099 11.159 -6.473 1.00 69.25 483 VAL A N 1
ATOM 3897 C CA . VAL A 1 483 ? -3.462 12.416 -6.878 1.00 69.25 483 VAL A CA 1
ATOM 3898 C C . VAL A 1 483 ? -4.500 13.398 -7.434 1.00 69.25 483 VAL A C 1
ATOM 3900 O O . VAL A 1 483 ? -4.463 14.581 -7.091 1.00 69.25 483 VAL A O 1
ATOM 3903 N N . MET A 1 484 ? -5.456 12.899 -8.219 1.00 74.50 484 MET A N 1
ATOM 3904 C CA . MET A 1 484 ? -6.597 13.661 -8.734 1.00 74.50 484 MET A CA 1
ATOM 3905 C C . MET A 1 484 ? -7.459 14.224 -7.604 1.00 74.50 484 MET A C 1
ATOM 3907 O O . MET A 1 484 ? -7.753 15.419 -7.571 1.00 74.50 484 MET A O 1
ATOM 3911 N N . GLU A 1 485 ? -7.821 13.373 -6.644 1.00 77.50 485 GLU A N 1
ATOM 3912 C CA . GLU A 1 485 ? -8.610 13.755 -5.476 1.00 77.50 485 GLU A CA 1
ATOM 3913 C C . GLU A 1 485 ? -7.860 14.788 -4.626 1.00 77.50 485 GLU A C 1
ATOM 3915 O O . GLU A 1 485 ? -8.421 15.822 -4.263 1.00 77.50 485 GLU A O 1
ATOM 3920 N N . ALA A 1 486 ? -6.566 14.572 -4.369 1.00 67.88 486 ALA A N 1
ATOM 3921 C CA . ALA A 1 486 ? -5.743 15.519 -3.624 1.00 67.88 486 ALA A CA 1
ATOM 3922 C C . ALA A 1 486 ? -5.634 16.883 -4.327 1.00 67.88 486 ALA A C 1
ATOM 3924 O O . ALA A 1 486 ? -5.680 17.920 -3.661 1.00 67.88 486 ALA A O 1
ATOM 3925 N N . TYR A 1 487 ? -5.512 16.899 -5.658 1.00 71.56 487 TYR A N 1
ATOM 3926 C CA . TYR A 1 487 ? -5.514 18.129 -6.449 1.00 71.56 487 TYR A CA 1
ATOM 3927 C C . TYR A 1 487 ? -6.855 18.860 -6.345 1.00 71.56 487 TYR A C 1
ATOM 3929 O O . TYR A 1 487 ? -6.873 20.065 -6.079 1.00 71.56 487 TYR A O 1
ATOM 3937 N N . TYR A 1 488 ? -7.968 18.137 -6.487 1.00 79.62 488 TYR A N 1
ATOM 3938 C CA . TYR A 1 488 ? -9.310 18.702 -6.358 1.00 79.62 488 TYR A CA 1
ATOM 3939 C C . TYR A 1 488 ? -9.538 19.293 -4.964 1.00 79.62 488 TYR A C 1
ATOM 3941 O O . TYR A 1 488 ? -9.933 20.450 -4.845 1.00 79.62 488 TYR A O 1
ATOM 3949 N N . ILE A 1 489 ? -9.192 18.558 -3.904 1.00 73.69 489 ILE A N 1
ATOM 3950 C CA . ILE A 1 489 ? -9.289 19.037 -2.517 1.00 73.69 489 ILE A CA 1
ATOM 3951 C C . ILE A 1 489 ? -8.441 20.300 -2.304 1.00 73.69 489 ILE A C 1
ATOM 3953 O O . ILE A 1 489 ? -8.865 21.216 -1.601 1.00 73.69 489 ILE A O 1
ATOM 3957 N N . ALA A 1 490 ? -7.239 20.358 -2.885 1.00 68.50 490 ALA A N 1
ATOM 3958 C CA . ALA A 1 490 ? -6.314 21.472 -2.686 1.00 68.50 490 ALA A CA 1
ATOM 3959 C C . ALA A 1 490 ? -6.681 22.733 -3.481 1.00 68.50 490 ALA A C 1
ATOM 3961 O O . ALA A 1 490 ? -6.358 23.838 -3.047 1.00 68.50 490 ALA A O 1
ATOM 3962 N N . THR A 1 491 ? -7.294 22.579 -4.655 1.00 74.94 491 THR A N 1
ATOM 3963 C CA . THR A 1 491 ? -7.475 23.679 -5.617 1.00 74.94 491 THR A CA 1
ATOM 3964 C C . THR A 1 491 ? -8.934 24.031 -5.891 1.00 74.94 491 THR A C 1
ATOM 3966 O O . THR A 1 491 ? -9.202 25.099 -6.437 1.00 74.94 491 THR A O 1
ATOM 3969 N N . GLY A 1 492 ? -9.873 23.148 -5.542 1.00 80.69 492 GLY A N 1
ATOM 3970 C CA . GLY A 1 492 ? -11.281 23.243 -5.928 1.00 80.69 492 GLY A CA 1
ATOM 3971 C C . GLY A 1 492 ? -11.529 23.044 -7.427 1.00 80.69 492 GLY A C 1
ATOM 3972 O O . GLY A 1 492 ? -12.636 23.301 -7.892 1.00 80.69 492 GLY A O 1
ATOM 3973 N N . LYS A 1 493 ? -10.514 22.633 -8.198 1.00 79.38 493 LYS A N 1
ATOM 3974 C CA . LYS A 1 493 ? -10.605 22.427 -9.646 1.00 79.38 493 LYS A CA 1
ATOM 3975 C C . LYS A 1 493 ? -10.530 20.947 -9.976 1.00 79.38 493 LYS A C 1
ATOM 3977 O O . LYS A 1 493 ? -9.712 20.221 -9.411 1.00 79.38 493 LYS A O 1
ATOM 3982 N N . HIS A 1 494 ? -11.361 20.506 -10.916 1.00 79.81 494 HIS A N 1
ATOM 3983 C CA . HIS A 1 494 ? -11.162 19.205 -11.538 1.00 79.81 494 HIS A CA 1
ATOM 3984 C C . HIS A 1 494 ? -9.872 19.233 -12.352 1.00 79.81 494 HIS A C 1
ATOM 3986 O O . HIS A 1 494 ? -9.493 20.253 -12.926 1.00 79.81 494 HIS A O 1
ATOM 3992 N N . TRP A 1 495 ? -9.175 18.109 -12.358 1.00 72.69 495 TRP A N 1
ATOM 3993 C CA . TRP A 1 495 ? -7.982 17.955 -13.166 1.00 72.69 495 TRP A CA 1
ATOM 3994 C C . TRP A 1 495 ? -8.399 17.788 -14.624 1.00 72.69 495 TRP A C 1
ATOM 3996 O O . TRP A 1 495 ? -9.122 16.858 -14.970 1.00 72.69 495 TRP A O 1
ATOM 4006 N N . GLU A 1 496 ? -7.961 18.703 -15.478 1.00 74.44 496 GLU A N 1
ATOM 4007 C CA . GLU A 1 496 ? -8.321 18.706 -16.894 1.00 74.44 496 GLU A CA 1
ATOM 4008 C C . GLU A 1 496 ? -7.453 17.721 -17.699 1.00 74.44 496 GLU A C 1
ATOM 4010 O O . GLU A 1 496 ? -6.237 17.612 -17.493 1.00 74.44 496 GLU A O 1
ATOM 4015 N N . GLY A 1 497 ? -8.085 17.006 -18.638 1.00 66.19 497 GLY A N 1
ATOM 4016 C CA . GLY A 1 497 ? -7.403 16.128 -19.594 1.00 66.19 497 GLY A CA 1
ATOM 4017 C C . GLY A 1 497 ? -6.767 14.890 -18.959 1.00 66.19 497 GLY A C 1
ATOM 4018 O O . GLY A 1 497 ? -5.581 14.654 -19.168 1.00 66.19 497 GLY A O 1
ATOM 4019 N N .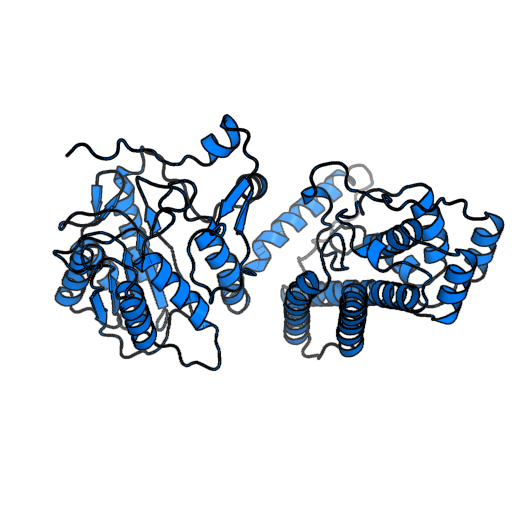 PHE A 1 498 ? -7.517 14.151 -18.134 1.00 64.38 498 PHE A N 1
ATOM 4020 C CA . PHE A 1 498 ? -7.099 12.842 -17.603 1.00 64.38 498 PHE A CA 1
ATOM 4021 C C . PHE A 1 498 ? -7.543 11.664 -18.478 1.00 64.38 498 PHE A C 1
ATOM 4023 O O . PHE A 1 498 ? -6.872 10.633 -18.516 1.00 64.38 498 PHE A O 1
ATOM 4030 N N . GLU A 1 499 ? -8.652 11.843 -19.198 1.00 69.06 499 GLU A N 1
ATOM 4031 C CA . GLU A 1 499 ? -9.283 10.834 -20.057 1.00 69.06 499 GLU A CA 1
ATOM 4032 C C . GLU A 1 499 ? -8.310 10.298 -21.116 1.00 69.06 499 GLU A C 1
ATOM 4034 O O . GLU A 1 499 ? -8.319 9.109 -21.435 1.00 69.06 499 GLU A O 1
ATOM 4039 N N . ASP A 1 500 ? -7.409 11.155 -21.603 1.00 70.50 500 ASP A N 1
ATOM 4040 C CA . ASP A 1 500 ? -6.383 10.769 -22.565 1.00 70.50 500 ASP A CA 1
ATOM 4041 C C . ASP A 1 500 ? -5.392 9.760 -21.976 1.00 70.50 500 ASP A C 1
ATOM 4043 O O . ASP A 1 500 ? -5.029 8.804 -22.655 1.00 70.50 500 ASP A O 1
ATOM 4047 N N . VAL A 1 501 ? -4.988 9.893 -20.710 1.00 71.56 501 VAL A N 1
ATOM 4048 C CA . VAL A 1 501 ? -3.994 8.986 -20.113 1.00 71.56 501 VAL A CA 1
ATOM 4049 C C . VAL A 1 501 ? -4.592 7.619 -19.819 1.00 71.56 501 VAL A C 1
ATOM 4051 O O . VAL A 1 501 ? -3.981 6.605 -20.157 1.00 71.56 501 VAL A O 1
ATOM 4054 N N . GLU A 1 502 ? -5.790 7.576 -19.233 1.00 76.88 502 GLU A N 1
ATOM 4055 C CA . GLU A 1 502 ? -6.494 6.314 -18.969 1.00 76.88 502 GLU A CA 1
ATOM 4056 C C . GLU A 1 502 ? -6.745 5.548 -20.269 1.00 76.88 502 GLU A C 1
ATOM 4058 O O . GLU A 1 502 ? -6.456 4.354 -20.356 1.00 76.88 502 GLU A O 1
ATOM 4063 N N . LYS A 1 503 ? -7.181 6.253 -21.319 1.00 83.81 503 LYS A N 1
ATOM 4064 C CA . LYS A 1 503 ? -7.374 5.674 -22.649 1.00 83.81 503 LYS A CA 1
ATOM 4065 C C . LYS A 1 503 ? -6.075 5.119 -23.235 1.00 83.81 503 LYS A C 1
ATOM 4067 O O . LYS A 1 503 ? -6.079 4.027 -23.794 1.00 83.81 503 LYS A O 1
ATOM 4072 N N . ARG A 1 504 ? -4.953 5.833 -23.109 1.00 81.75 504 ARG A N 1
ATOM 4073 C CA . ARG A 1 504 ? -3.646 5.379 -23.627 1.00 81.75 504 ARG A CA 1
ATOM 4074 C C . ARG A 1 504 ? -3.121 4.172 -22.859 1.00 81.75 504 ARG A C 1
ATOM 4076 O O . ARG A 1 504 ? -2.608 3.238 -23.467 1.00 81.75 504 ARG A O 1
ATOM 4083 N N . MET A 1 505 ? -3.295 4.159 -21.541 1.00 81.12 505 MET A N 1
ATOM 4084 C CA . MET A 1 505 ? -2.962 3.009 -20.705 1.00 81.12 505 MET A CA 1
ATOM 4085 C C . MET A 1 505 ? -3.807 1.780 -21.064 1.00 81.12 505 MET A C 1
ATOM 4087 O O . MET A 1 505 ? -3.272 0.676 -21.152 1.00 81.12 505 MET A O 1
ATOM 4091 N N . LEU A 1 506 ? -5.101 1.971 -21.337 1.00 83.00 506 LEU A N 1
ATOM 4092 C CA . LEU A 1 506 ? -5.990 0.909 -21.801 1.00 83.00 506 LEU A CA 1
ATOM 4093 C C . LEU A 1 506 ? -5.606 0.399 -23.199 1.00 83.00 506 LEU A C 1
ATOM 4095 O O . LEU A 1 506 ? -5.617 -0.810 -23.428 1.00 83.00 506 LEU A O 1
ATOM 4099 N N . ASN A 1 507 ? -5.212 1.289 -24.115 1.00 86.19 507 ASN A N 1
ATOM 4100 C CA . ASN A 1 507 ? -4.702 0.900 -25.432 1.00 86.19 507 ASN A CA 1
ATOM 4101 C C . ASN A 1 507 ? -3.454 0.021 -25.303 1.00 86.19 507 ASN A C 1
ATOM 4103 O O . ASN A 1 507 ? -3.387 -1.034 -25.922 1.00 86.19 507 ASN A O 1
ATOM 4107 N N . LEU A 1 508 ? -2.488 0.428 -24.474 1.00 83.25 508 LEU A N 1
ATOM 4108 C CA . LEU A 1 508 ? -1.278 -0.358 -24.242 1.00 83.25 508 LEU A CA 1
ATOM 4109 C C . LEU A 1 508 ? -1.587 -1.725 -23.612 1.00 83.25 508 LEU A C 1
ATOM 4111 O O . LEU A 1 508 ? -0.986 -2.721 -24.003 1.00 83.25 508 LEU A O 1
ATOM 4115 N N . LEU A 1 509 ? -2.539 -1.792 -22.674 1.00 84.50 509 LEU A N 1
ATOM 4116 C CA . LEU A 1 509 ? -3.001 -3.066 -22.116 1.00 84.50 509 LEU A CA 1
ATOM 4117 C C . LEU A 1 509 ? -3.658 -3.945 -23.188 1.00 84.50 509 LEU A C 1
ATOM 4119 O O . LEU A 1 509 ? -3.431 -5.148 -23.216 1.00 84.50 509 LEU A O 1
ATOM 4123 N N . THR A 1 510 ? -4.446 -3.351 -24.081 1.00 86.31 510 THR A N 1
ATOM 4124 C CA . THR A 1 510 ? -5.080 -4.080 -25.188 1.00 86.31 510 THR A CA 1
ATOM 4125 C C . THR A 1 510 ? -4.019 -4.666 -26.120 1.00 86.31 510 THR A C 1
ATOM 4127 O O . THR A 1 510 ? -4.070 -5.854 -26.416 1.00 86.31 510 THR A O 1
ATOM 4130 N N . MET A 1 511 ? -3.002 -3.873 -26.485 1.00 85.44 511 MET A N 1
ATOM 4131 C CA . MET A 1 511 ? -1.849 -4.350 -27.262 1.00 85.44 511 MET A CA 1
ATOM 4132 C C . MET A 1 511 ? -1.099 -5.480 -26.542 1.00 85.44 511 MET A C 1
ATOM 4134 O O . MET A 1 511 ? -0.664 -6.427 -27.188 1.00 85.44 511 MET A O 1
ATOM 4138 N N . GLU A 1 512 ? -0.955 -5.413 -25.211 1.00 83.94 512 GLU A N 1
ATOM 4139 C CA . GLU A 1 512 ? -0.382 -6.517 -24.429 1.00 83.94 512 GLU A CA 1
ATOM 4140 C C . GLU A 1 512 ? -1.228 -7.784 -24.569 1.00 83.94 512 GLU A C 1
ATOM 4142 O O . GLU A 1 512 ? -0.697 -8.844 -24.880 1.00 83.94 512 GLU A O 1
ATOM 4147 N N . MET A 1 513 ? -2.541 -7.682 -24.358 1.00 83.44 513 MET A N 1
ATOM 4148 C CA . MET A 1 513 ? -3.448 -8.828 -24.431 1.00 83.44 513 MET A CA 1
ATOM 4149 C C . MET A 1 513 ? -3.464 -9.466 -25.825 1.00 83.44 513 MET A C 1
ATOM 4151 O O . MET A 1 513 ? -3.528 -10.686 -25.927 1.00 83.44 513 MET A O 1
ATOM 4155 N N . GLU A 1 514 ? -3.375 -8.669 -26.890 1.00 86.88 514 GLU A N 1
ATOM 4156 C CA . GLU A 1 514 ? -3.296 -9.153 -28.275 1.00 86.88 514 GLU A CA 1
ATOM 4157 C C . GLU A 1 514 ? -1.995 -9.905 -28.586 1.00 86.88 514 GLU A C 1
ATOM 4159 O O . GLU A 1 514 ? -2.007 -10.788 -29.433 1.00 86.88 514 GLU A O 1
ATOM 4164 N N . LEU A 1 515 ? -0.881 -9.595 -27.913 1.00 81.94 515 LEU A N 1
ATOM 4165 C CA . LEU A 1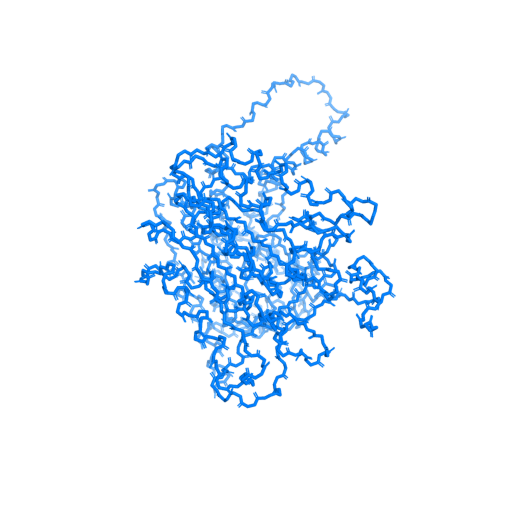 515 ? 0.389 -10.307 -28.116 1.00 81.94 515 LEU A CA 1
ATOM 4166 C C . LEU A 1 515 ? 0.424 -11.696 -27.463 1.00 81.94 515 LEU A C 1
ATOM 4168 O O . LEU A 1 515 ? 1.245 -12.526 -27.854 1.00 81.94 515 LEU A O 1
ATOM 4172 N N . TYR A 1 516 ? -0.410 -11.933 -26.447 1.00 75.81 516 TYR A N 1
ATOM 4173 C CA . TYR A 1 516 ? -0.425 -13.184 -25.675 1.00 75.81 516 TYR A CA 1
ATOM 4174 C C . TYR A 1 516 ? -1.594 -14.120 -26.011 1.00 75.81 516 TYR A C 1
ATOM 4176 O O . TYR A 1 516 ? -1.627 -15.237 -25.489 1.00 75.81 516 TYR A O 1
ATOM 4184 N N . ASN A 1 517 ? -2.522 -13.677 -26.859 1.00 69.50 517 ASN A N 1
ATOM 4185 C CA . ASN A 1 517 ? -3.579 -14.498 -27.452 1.00 69.50 517 ASN A CA 1
ATOM 4186 C C . ASN A 1 517 ? -3.155 -14.963 -28.845 1.00 69.50 517 ASN A C 1
ATOM 4188 O O . ASN A 1 517 ? -3.501 -16.113 -29.200 1.00 69.50 517 ASN A O 1
#

Mean predicted aligned error: 18.34 Å

Foldseek 3Di:
DDDDDFDDPDPCCCVPPVVDFKDWADADPPDPPVPDPPPDDGFIDGPCCVVPDPDPDDDQDLVCQQCVLVVVLVVLLVCLVVDDQQAEEEEEEAEEDALQAGRTSNDHNGLQSVLVSNLSHDLRYAYEYEYEYFLQLSNVVNNVVSVHHNYKYKYQAHNHGGFAFDDAGPVRFRLGTLLRVQQLVLVVVVPPPPDLRFVVNSQVSSQCSLPDPPQPPNRGHDMDIDHNRPDRDDPLDYPYDYDYGYSDGDDNVRSVVVVVVVVCVSVVVPDDDPVVVVVVLVVVVVVVVVVVPPPDDDDDDDPPDDPPPLVVLLVVLVVLLLLVLLLLLLLVLVLVCCVVPQFPLCLQEDQFQFQLVDDDLQLVLQLLLLCQAPSLVVLQVPCDDDSNDRRNSSSSVSSSRCLQGGPDPVVSSVVCCVVCSRDDGNPVSVVVSVVVPRDHHRHNCRRGDDDDPVNRDDPSDLDRHSHQLVVSVVVNVVVVVVSQVSSCVSPVDGDPDPVSSNVSSVSSNVVVVVVVD

Solvent-accessible surface area (backbone atoms only — not comparable to full-atom values): 29561 Å² total; per-residue (Å²): 142,90,79,76,83,73,52,68,66,50,65,69,53,46,46,69,73,66,76,44,63,62,47,82,45,69,87,79,93,83,72,93,60,90,84,62,81,84,80,73,67,69,45,71,51,38,44,64,61,61,76,72,45,81,73,92,66,79,88,73,51,84,85,49,24,64,49,43,52,58,54,52,47,51,50,44,44,52,49,29,71,68,58,49,82,72,38,43,40,41,44,40,42,40,42,50,43,49,73,72,22,44,45,38,60,89,36,73,39,36,31,58,57,55,34,58,37,59,63,59,38,53,74,55,27,37,41,36,39,37,33,43,20,24,14,22,20,36,39,40,50,32,41,59,73,65,66,52,60,25,29,36,33,44,18,31,0,33,49,92,33,55,44,47,65,31,76,59,43,95,88,69,43,62,78,48,26,48,54,58,51,37,52,53,53,50,63,64,56,62,66,45,84,88,50,89,57,30,64,65,56,46,48,53,52,36,54,52,62,42,61,36,88,92,50,56,75,94,63,45,37,54,63,36,78,38,70,60,46,91,65,60,73,49,89,80,59,75,62,62,62,76,52,76,50,62,70,59,63,61,80,57,60,63,66,50,41,57,48,43,65,58,41,48,62,58,44,72,77,68,60,94,61,80,54,67,64,52,53,53,52,51,51,53,52,54,52,54,56,54,68,74,55,76,85,65,80,97,65,87,81,71,82,80,71,78,72,57,70,67,59,52,50,41,49,51,38,51,50,50,52,50,58,43,60,54,44,48,31,48,49,54,47,51,51,51,36,33,76,71,64,40,24,50,69,60,49,46,41,69,81,46,42,50,25,70,89,61,80,51,69,37,35,47,37,44,35,57,58,49,46,24,17,46,47,50,35,54,38,62,66,46,76,68,82,64,88,88,54,80,57,52,49,55,55,50,48,52,19,33,36,42,34,21,35,46,72,44,67,69,60,48,53,58,46,57,71,68,67,48,57,47,45,60,74,40,68,69,53,43,55,53,48,61,71,65,51,67,75,58,66,73,31,75,66,48,44,49,58,88,69,73,65,82,77,39,66,58,88,91,67,79,76,85,56,40,49,56,56,77,65,44,46,60,59,45,53,56,55,46,53,52,53,48,50,50,33,25,75,62,67,78,42,80,77,80,82,54,68,62,54,57,50,50,53,49,49,54,39,48,56,52,54,62,74,78,107

Nearest PDB structures (foldseek):
  5bjv-assembly1_B  TM=3.896E-01  e=1.994E+00  Campylobacter jejuni
  5bjy-assembly1_B  TM=3.882E-01  e=3.403E+00  Campylobacter jejuni
  6vld-assembly2_G  TM=3.197E-01  e=7.998E+00  Homo sapiens

Radius of gyration: 28.51 Å; Cα contacts (8 Å, |Δi|>4): 660; chains: 1; bounding box: 59×70×75 Å

Organism: NCBI:txid54092

pLDDT: mean 73.19, std 20.8, range [23.42, 97.31]

Sequence (517 aa):
MECMKHLSFDLDKYFRDEGLTDVKFGRREEIGDDDWESDGHILMYTQWEWEHRSPWWIQVKSQEERTLGSKVLEWIREQANEAKPKDVVSIILIGHSSPEGITFGGVNFSPSDLAGACSLFRTDVQVNVVVKTCHSGSFARAFRVANQRNIYVHTSAKVDEKSYSARRSISGRLRNSDFGQAFVRTLGLTRDIDNNWTLQKQKSYIEERLNRSDIPESSRSTPVVVSDSPITRLMKKFSSVIIWISPSLMPLSVLVEYFHQQMRLCIFCSNRNAISFHGRMARKSLLATRRRRRDDKLVHAGSATTPPREQTIVQLAHITWFRWKVQESFLCVAEELIRVGLISLDAMYMYTPMNLSQQTQSTAAVMRALNCFSIPRSCMDHRELIFGTHFFAPPLWLATLIVRSCTDWTRIVNRLTTVSLLGELDSELVLKVVQERPNFTVNPDEGKVTGDISKASSYGFWLPQGTRLGVFLSTWTERYSQVMEAYYIATGKHWEGFEDVEKRMLNLLTMEMELYN